Protein AF-A0A6C0F7K3-F1 (afdb_monomer)

pLDDT: mean 85.49, std 13.11, range [40.81, 98.62]

Organism: NCBI:txid1070528

Solvent-accessible surface area (backbone atoms only — not comparable to full-atom values): 24474 Å² total; per-residue (Å²): 132,85,81,78,80,46,71,69,64,72,65,29,52,34,30,31,45,61,44,56,49,56,67,49,65,70,60,56,51,51,51,51,51,52,57,51,55,73,38,22,91,80,68,40,34,54,34,38,40,35,34,26,47,77,35,71,65,42,32,52,54,50,49,50,58,48,46,74,74,37,33,91,84,60,40,47,55,27,36,29,39,50,44,79,60,73,87,54,73,86,49,84,44,42,73,32,60,47,40,69,56,44,45,60,56,53,34,56,89,56,101,83,67,82,50,55,36,30,40,39,26,38,59,42,74,70,49,58,57,29,46,52,58,42,49,52,50,51,56,45,42,81,81,41,102,80,26,47,44,78,53,56,29,32,37,41,36,31,43,55,30,68,80,43,51,70,64,50,48,56,52,46,62,63,43,65,76,34,85,30,48,52,27,41,35,41,28,28,62,53,55,79,73,46,60,81,78,50,50,90,71,41,43,70,59,72,79,75,93,56,92,37,50,38,44,74,78,85,49,40,46,78,47,75,51,73,86,73,74,69,94,44,88,89,49,30,42,40,54,40,48,46,51,49,45,70,78,41,56,72,64,64,32,79,54,23,24,32,40,43,54,33,51,90,51,64,64,42,35,56,44,39,49,50,46,48,39,71,78,36,63,67,34,32,40,33,40,41,46,80,95,50,35,35,38,35,34,41,52,100,91,40,92,57,71,44,78,42,77,62,73,88,56,96,86,50,56,72,28,54,53,52,49,48,56,34,56,79,66,72,45,68,60,31,17,38,35,40,26,26,41,50,47,51,81,50,72,52,62,68,57,35,83,92,81,22,45,41,44,31,32,43,47,37,75,78,91,52,89,88,46,81,60,50,51,54,52,51,34,48,53,56,22,49,79,29,27,78,42,64,82,41,97,54,50,47,66,28,37,35,38,26,34,62,67,56,52,50,42,38,48,50,53,54,46,53,38,50,46,62,47,49,62,47,51,55,52,49,55,51,52,52,50,54,52,50,52,50,53,53,53,56,56,64,75,74,108

Nearest PDB structures (foldseek):
  8fky-assembly1_SW  TM=4.677E-01  e=4.756E-07  Homo sapiens
  8v84-assembly1_D  TM=4.654E-01  e=8.190E-04  Saccharomyces cerevisiae BY4741
  7tnz-assembly1_A  TM=4.592E-01  e=3.865E-04  Homo sapiens
  3u61-assembly1_E  TM=3.208E-01  e=1.256E+00  Tequatrovirus T4

Sequence (447 aa):
MSDHITTKHINAKLLGVFYPTQYGKTNEVIKLILKRMKLDDTNGKSCHIIFTQNNLLCTDQFAKRILKSFKQTYGESCVCVLSSDDKHKNQSYQHVKNGYQLNKLLINKNKQKIRPSIIIHCSHPTRFDDIVEVMDTLQNKKDSKKFDTIFDRAFIYYDEAHLYLDKISELKETCDDYSICKGHTFITATSSKLQNTLYEKITFMPLPERPNYCSIKDDMNFKIIDDFTPKAPKKVVSDFVSHVLTSFPDILKKGARCFMPGKKSTDSHDEIKTEVLKHNPKAVVIVFNGNNRKLYYSEHNSNLLKPVKIEQSTVKETNEVISDIIHDNNLQDRPIIYTGYLCIKEGLTLLNSKLGTFTSAIFGHEYEPKNKTFPDTLYQLAGRLTGNTKNWENFNTTTIYCKSEIKRLMLLQESINKEINDKKRKASELSESETSVKRIKSNIVST

Structure (mmCIF, N/CA/C/O backbone):
data_AF-A0A6C0F7K3-F1
#
_entry.id   AF-A0A6C0F7K3-F1
#
loop_
_atom_site.group_PDB
_atom_site.id
_atom_site.type_symbol
_atom_site.label_atom_id
_atom_site.label_alt_id
_atom_site.label_comp_id
_atom_site.label_asym_id
_atom_site.label_entity_id
_atom_site.label_seq_id
_atom_site.pdbx_PDB_ins_code
_atom_site.Cartn_x
_atom_site.Cartn_y
_atom_site.Cartn_z
_atom_site.occupancy
_atom_site.B_iso_or_equiv
_atom_site.auth_seq_id
_atom_site.auth_comp_id
_atom_site.auth_asym_id
_atom_site.auth_atom_id
_atom_site.pdbx_PDB_model_num
ATOM 1 N N . MET A 1 1 ? -13.055 -1.435 -19.621 1.00 45.94 1 MET A N 1
ATOM 2 C CA . MET A 1 1 ? -12.236 -0.361 -19.011 1.00 45.94 1 MET A CA 1
ATOM 3 C C . MET A 1 1 ? -11.422 0.274 -20.118 1.00 45.94 1 MET A C 1
ATOM 5 O O . MET A 1 1 ? -10.787 -0.468 -20.857 1.00 45.94 1 MET A O 1
ATOM 9 N N . SER A 1 2 ? -11.488 1.596 -20.264 1.00 50.72 2 SER A N 1
ATOM 10 C CA . SER A 1 2 ? -10.691 2.333 -21.246 1.00 50.72 2 SER A CA 1
ATOM 11 C C . SER A 1 2 ? -9.198 2.209 -20.932 1.00 50.72 2 SER A C 1
ATOM 13 O O . SER A 1 2 ? -8.773 2.167 -19.771 1.00 50.72 2 SER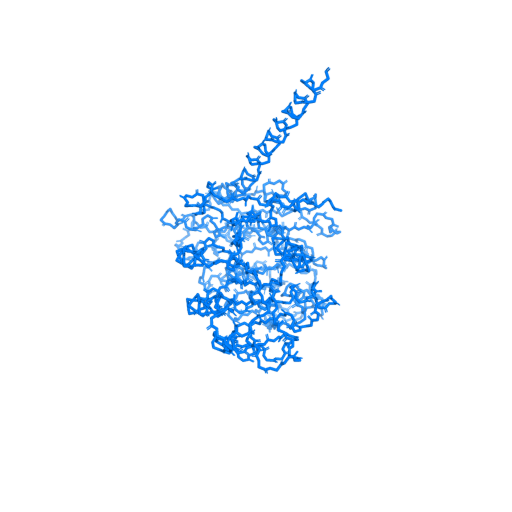 A O 1
ATOM 15 N N . ASP A 1 3 ? -8.392 2.100 -21.982 1.00 75.94 3 ASP A N 1
ATOM 16 C CA . ASP A 1 3 ? -6.956 1.926 -21.853 1.00 75.94 3 ASP A CA 1
ATOM 17 C C . ASP A 1 3 ? -6.244 3.284 -21.731 1.00 75.94 3 ASP A C 1
ATOM 19 O O . ASP A 1 3 ? -5.788 3.869 -22.708 1.00 75.94 3 ASP A O 1
ATOM 23 N N . HIS A 1 4 ? -6.174 3.804 -20.505 1.00 85.19 4 HIS A N 1
ATOM 24 C CA . HIS A 1 4 ? -5.599 5.117 -20.183 1.00 85.19 4 HIS A CA 1
ATOM 25 C C . HIS A 1 4 ? -4.059 5.183 -20.302 1.00 85.19 4 HIS A C 1
ATOM 27 O O . HIS A 1 4 ? -3.480 6.271 -20.287 1.00 85.19 4 HIS A O 1
ATOM 33 N N . ILE A 1 5 ? -3.363 4.045 -20.436 1.00 89.31 5 ILE A N 1
ATOM 34 C CA . ILE A 1 5 ? -1.897 4.013 -20.578 1.00 89.31 5 ILE A CA 1
ATOM 35 C C . ILE A 1 5 ? -1.517 4.198 -22.056 1.00 89.31 5 ILE A C 1
ATOM 37 O O . ILE A 1 5 ? -1.392 3.239 -22.815 1.00 89.31 5 ILE A O 1
ATOM 41 N N . THR A 1 6 ? -1.301 5.441 -22.470 1.00 90.44 6 THR A N 1
ATOM 42 C CA . THR A 1 6 ? -0.888 5.786 -23.847 1.00 90.44 6 THR A CA 1
ATOM 43 C C . THR A 1 6 ? 0.586 5.473 -24.168 1.00 90.44 6 THR A C 1
ATOM 45 O O . THR A 1 6 ? 1.409 5.267 -23.271 1.00 90.44 6 THR A O 1
ATOM 48 N N . THR A 1 7 ? 0.956 5.528 -25.456 1.00 89.00 7 THR A N 1
ATOM 49 C CA . THR A 1 7 ? 2.343 5.402 -25.954 1.00 89.00 7 THR A CA 1
ATOM 50 C C . THR A 1 7 ? 3.312 6.382 -25.287 1.00 89.00 7 THR A C 1
ATOM 52 O O . THR A 1 7 ? 4.453 6.020 -24.999 1.00 89.00 7 THR A O 1
ATOM 55 N N . LYS A 1 8 ? 2.849 7.599 -24.960 1.00 91.44 8 LYS A N 1
ATOM 56 C CA . LYS A 1 8 ? 3.638 8.594 -24.218 1.00 91.44 8 LYS A CA 1
ATOM 57 C C . LYS A 1 8 ? 4.107 8.042 -22.870 1.00 91.44 8 LYS A C 1
ATOM 59 O O . LYS A 1 8 ? 5.269 8.205 -22.521 1.00 91.44 8 LYS A O 1
ATOM 64 N N . HIS A 1 9 ? 3.234 7.353 -22.134 1.00 92.94 9 HIS A N 1
ATOM 65 C CA . HIS A 1 9 ? 3.576 6.763 -20.835 1.00 92.94 9 HIS A CA 1
ATOM 66 C C . HIS A 1 9 ? 4.516 5.566 -20.978 1.00 92.94 9 HIS A C 1
ATOM 68 O O . HIS A 1 9 ? 5.449 5.409 -20.193 1.00 92.94 9 HIS A O 1
ATOM 74 N N . ILE A 1 10 ? 4.291 4.732 -21.996 1.00 92.88 10 ILE A N 1
ATOM 75 C CA . ILE A 1 10 ? 5.133 3.561 -22.275 1.00 92.88 10 ILE A CA 1
ATOM 76 C C . ILE A 1 10 ? 6.589 3.996 -22.492 1.00 92.88 10 ILE A C 1
ATOM 78 O O . ILE A 1 10 ? 7.492 3.389 -21.908 1.00 92.88 10 ILE A O 1
ATOM 82 N N . ASN A 1 11 ? 6.787 5.079 -23.249 1.00 92.25 11 ASN A N 1
ATOM 83 C CA . ASN A 1 11 ? 8.095 5.602 -23.651 1.00 92.25 11 ASN A CA 1
ATOM 84 C C . ASN A 1 11 ? 8.661 6.687 -22.718 1.00 92.25 11 ASN A C 1
ATOM 86 O O . ASN A 1 11 ? 9.744 7.204 -22.979 1.00 92.25 11 ASN A O 1
ATOM 90 N N . ALA A 1 12 ? 7.952 7.062 -21.650 1.00 93.12 12 ALA A N 1
ATOM 91 C CA . ALA A 1 12 ? 8.411 8.106 -20.741 1.00 93.12 12 ALA A CA 1
ATOM 92 C C . ALA A 1 12 ? 9.713 7.695 -20.034 1.00 93.12 12 ALA A C 1
ATOM 94 O O . ALA A 1 12 ? 9.758 6.666 -19.352 1.00 93.12 12 ALA A O 1
ATOM 95 N N . LYS A 1 13 ? 10.746 8.543 -20.146 1.00 93.25 13 LYS A N 1
ATOM 96 C CA . LYS A 1 13 ? 12.018 8.368 -19.427 1.00 93.25 13 LYS A CA 1
ATOM 97 C C . LYS A 1 13 ? 11.827 8.512 -17.917 1.00 93.25 13 LYS A C 1
ATOM 99 O O . LYS A 1 13 ? 12.408 7.741 -17.165 1.00 93.25 13 LYS A O 1
ATOM 104 N N . LEU A 1 14 ? 10.979 9.444 -17.476 1.00 92.88 14 LEU A N 1
ATOM 105 C CA . LEU A 1 14 ? 10.557 9.589 -16.081 1.00 92.88 14 LEU A CA 1
ATOM 106 C C . LEU A 1 14 ? 9.034 9.520 -16.008 1.00 92.88 14 LEU A C 1
ATOM 108 O O . LEU A 1 14 ? 8.345 10.352 -16.600 1.00 92.88 14 LEU A O 1
ATOM 112 N N . LEU A 1 15 ? 8.516 8.531 -15.285 1.00 93.75 15 LEU A N 1
ATOM 113 C CA . LEU A 1 15 ? 7.086 8.286 -15.131 1.00 93.75 15 LEU A CA 1
ATOM 114 C C . LEU A 1 15 ? 6.698 8.275 -13.650 1.00 93.75 15 LEU A C 1
ATOM 116 O O . LEU A 1 15 ? 7.342 7.611 -12.847 1.00 93.75 15 LEU A O 1
ATOM 120 N N . GLY A 1 16 ? 5.637 8.981 -13.281 1.00 91.81 16 GLY A N 1
ATOM 121 C CA . GLY A 1 16 ? 5.087 9.021 -11.929 1.00 91.81 16 GLY A CA 1
ATOM 122 C C . GLY A 1 16 ? 3.725 8.341 -11.870 1.00 91.81 16 GLY A C 1
ATOM 123 O O . GLY A 1 16 ? 2.824 8.689 -12.628 1.00 91.81 16 GLY A O 1
ATOM 124 N N . VAL A 1 17 ? 3.563 7.391 -10.953 1.00 92.06 17 VAL A N 1
ATOM 125 C CA . VAL A 1 17 ? 2.298 6.720 -10.623 1.00 92.06 17 VAL A CA 1
ATOM 126 C C . VAL A 1 17 ? 1.887 7.169 -9.221 1.00 92.06 17 VAL A C 1
ATOM 128 O O . VAL A 1 17 ? 2.153 6.493 -8.222 1.00 92.06 17 VAL A O 1
ATOM 131 N N . PHE A 1 18 ? 1.320 8.376 -9.141 1.00 89.00 18 PHE A N 1
ATOM 132 C CA . PHE A 1 18 ? 0.996 9.057 -7.881 1.00 89.00 18 PHE A CA 1
ATOM 133 C C . PHE A 1 18 ? -0.504 8.993 -7.634 1.00 89.00 18 PHE A C 1
ATOM 135 O O . PHE A 1 18 ? -1.257 9.917 -7.940 1.00 89.00 18 PHE A O 1
ATOM 142 N N . TYR A 1 19 ? -0.942 7.847 -7.123 1.00 89.38 19 TYR A N 1
ATOM 143 C CA . TYR A 1 19 ? -2.355 7.583 -6.873 1.00 89.38 19 TYR A CA 1
ATOM 144 C C . TYR A 1 19 ? -2.647 7.479 -5.381 1.00 89.38 19 TYR A C 1
ATOM 146 O O . TYR A 1 19 ? -1.770 7.035 -4.625 1.00 89.38 19 TYR A O 1
ATOM 154 N N . PRO A 1 20 ? -3.899 7.759 -4.970 1.00 89.88 20 PRO A N 1
ATOM 155 C CA . PRO A 1 20 ? -4.355 7.558 -3.602 1.00 89.88 20 PRO A CA 1
ATOM 156 C C . PRO A 1 20 ? -3.999 6.182 -3.017 1.00 89.88 20 PRO A C 1
ATOM 158 O O . PRO A 1 20 ? -3.680 5.200 -3.711 1.00 89.88 20 PRO A O 1
ATOM 161 N N . THR A 1 21 ? -4.024 6.101 -1.693 1.00 89.56 21 THR A N 1
ATOM 162 C CA . THR A 1 21 ? -3.842 4.848 -0.953 1.00 89.56 21 THR A CA 1
ATOM 163 C C . THR A 1 21 ? -4.853 3.792 -1.412 1.00 89.56 21 THR A C 1
ATOM 165 O O . THR A 1 21 ? -5.989 4.105 -1.738 1.00 89.56 21 THR A O 1
ATOM 168 N N . GLN A 1 22 ? -4.420 2.533 -1.531 1.00 88.31 22 GLN A N 1
ATOM 169 C CA . GLN A 1 22 ? -5.266 1.411 -1.982 1.00 88.31 22 GLN A CA 1
ATOM 170 C C . GLN A 1 22 ? -5.991 1.595 -3.335 1.00 88.31 22 GLN A C 1
ATOM 172 O O . GLN A 1 22 ? -6.867 0.811 -3.692 1.00 88.31 22 GLN A O 1
ATOM 177 N N . TYR A 1 23 ? -5.557 2.550 -4.166 1.00 90.19 23 TYR A N 1
ATOM 178 C CA . TYR A 1 23 ? -6.104 2.761 -5.512 1.00 90.19 23 TYR A CA 1
ATOM 179 C C . TYR A 1 23 ? -5.655 1.706 -6.540 1.00 90.19 23 TYR A C 1
ATOM 181 O O . TYR A 1 23 ? -5.988 1.793 -7.713 1.00 90.19 23 TYR A O 1
ATOM 189 N N . GLY A 1 24 ? -4.865 0.702 -6.144 1.00 89.31 24 GLY A N 1
ATOM 190 C CA . GLY A 1 24 ? -4.383 -0.348 -7.050 1.00 89.31 24 GLY A CA 1
ATOM 191 C C . GLY A 1 24 ? -3.193 0.046 -7.931 1.00 89.31 24 GLY A C 1
ATOM 192 O O . GLY A 1 24 ? -3.091 -0.453 -9.049 1.00 89.31 24 GLY A O 1
ATOM 193 N N . LYS A 1 25 ? -2.281 0.889 -7.422 1.00 90.38 25 LYS A N 1
ATOM 194 C CA . LYS A 1 25 ? -1.024 1.295 -8.089 1.00 90.38 25 LYS A CA 1
ATOM 195 C C . LYS A 1 25 ? -0.250 0.116 -8.686 1.00 90.38 25 LYS A C 1
ATOM 197 O O . LYS A 1 25 ? 0.103 0.148 -9.860 1.00 90.38 25 LYS A O 1
ATOM 202 N N . THR A 1 26 ? -0.056 -0.949 -7.905 1.00 89.75 26 THR A N 1
ATOM 203 C CA . THR A 1 26 ? 0.634 -2.175 -8.339 1.00 89.75 26 THR A CA 1
ATOM 204 C C . THR A 1 26 ? 0.021 -2.770 -9.609 1.00 89.75 26 THR A C 1
ATOM 206 O O . THR A 1 26 ? 0.754 -3.184 -10.500 1.00 89.75 26 THR A O 1
ATOM 209 N N . ASN A 1 27 ? -1.310 -2.762 -9.739 1.00 90.94 27 ASN A N 1
ATOM 210 C CA . ASN A 1 27 ? -1.983 -3.310 -10.917 1.00 90.94 27 ASN A CA 1
ATOM 211 C C . ASN A 1 27 ? -1.747 -2.449 -12.163 1.00 90.94 27 ASN A C 1
ATOM 213 O O . ASN A 1 27 ? -1.586 -2.996 -13.250 1.00 90.94 27 ASN A O 1
ATOM 217 N N . GLU A 1 28 ? -1.697 -1.123 -12.029 1.00 92.75 28 GLU A N 1
ATOM 218 C CA . GLU A 1 28 ? -1.396 -0.246 -13.169 1.00 92.75 28 GLU A CA 1
ATOM 219 C C . GLU A 1 28 ? 0.072 -0.373 -13.607 1.00 92.75 28 GLU A C 1
ATOM 221 O O . GLU A 1 28 ? 0.365 -0.417 -14.801 1.00 92.75 28 GLU A O 1
ATOM 226 N N . VAL A 1 29 ? 0.996 -0.567 -12.659 1.00 94.50 29 VAL A N 1
ATOM 227 C CA . VAL A 1 29 ? 2.406 -0.872 -12.957 1.00 94.50 29 VAL A CA 1
ATOM 228 C C . VAL A 1 29 ? 2.546 -2.222 -13.667 1.00 94.50 29 VAL A C 1
ATOM 230 O O . VAL A 1 29 ? 3.263 -2.314 -14.659 1.00 94.50 29 VAL A O 1
ATOM 233 N N . ILE A 1 30 ? 1.817 -3.254 -13.228 1.00 94.69 30 ILE A N 1
ATOM 234 C CA . ILE A 1 30 ? 1.756 -4.557 -13.911 1.00 94.69 30 ILE A CA 1
ATOM 235 C C . ILE A 1 30 ? 1.296 -4.391 -15.367 1.00 94.69 30 ILE A C 1
ATOM 237 O O . ILE A 1 30 ? 1.938 -4.917 -16.278 1.00 94.69 30 ILE A O 1
ATOM 241 N N . LYS A 1 31 ? 0.227 -3.619 -15.615 1.00 94.06 31 LYS A N 1
ATOM 242 C CA . LYS A 1 31 ? -0.252 -3.335 -16.980 1.00 94.06 31 LYS A CA 1
ATOM 243 C C . LYS A 1 31 ? 0.792 -2.591 -17.810 1.00 94.06 31 LYS A C 1
ATOM 245 O O . LYS A 1 31 ? 0.971 -2.913 -18.982 1.00 94.06 31 LYS A O 1
ATOM 250 N N . LEU A 1 32 ? 1.494 -1.623 -17.220 1.00 96.00 32 LEU A N 1
ATOM 251 C CA . LEU A 1 32 ? 2.579 -0.903 -17.886 1.00 96.00 32 LEU A CA 1
ATOM 252 C C . LEU A 1 32 ? 3.723 -1.845 -18.289 1.00 96.00 32 LEU A C 1
ATOM 254 O O . LEU A 1 32 ? 4.196 -1.768 -19.422 1.00 96.00 32 LEU A O 1
ATOM 258 N N . ILE A 1 33 ? 4.145 -2.744 -17.394 1.00 96.56 33 ILE A N 1
ATOM 259 C CA . ILE A 1 33 ? 5.175 -3.753 -17.684 1.00 96.56 33 ILE A CA 1
ATOM 260 C C . ILE A 1 33 ? 4.705 -4.662 -18.825 1.00 96.56 33 ILE A C 1
ATOM 262 O O . ILE A 1 33 ? 5.431 -4.814 -19.801 1.00 96.56 33 ILE A O 1
ATOM 266 N N . LEU A 1 34 ? 3.472 -5.182 -18.767 1.00 94.88 34 LEU A N 1
ATOM 267 C CA . LEU A 1 34 ? 2.901 -6.015 -19.836 1.00 94.88 34 LEU A CA 1
ATOM 268 C C . LEU A 1 34 ? 2.910 -5.299 -21.189 1.00 94.88 34 LEU A C 1
ATOM 270 O O . LEU A 1 34 ? 3.279 -5.887 -22.201 1.00 94.88 34 LEU A O 1
ATOM 274 N N . LYS A 1 35 ? 2.512 -4.025 -21.217 1.00 94.75 35 LYS A N 1
ATOM 275 C CA . LYS A 1 35 ? 2.520 -3.208 -22.436 1.00 94.75 35 LYS A CA 1
ATOM 276 C C . LYS A 1 35 ? 3.916 -2.992 -22.985 1.00 94.75 35 LYS A C 1
ATOM 278 O O . LYS A 1 35 ? 4.098 -3.059 -24.194 1.00 94.75 35 LYS A O 1
ATOM 283 N N . ARG A 1 36 ? 4.890 -2.742 -22.109 1.00 95.81 36 ARG A N 1
ATOM 284 C CA . ARG A 1 36 ? 6.293 -2.648 -22.504 1.00 95.81 36 ARG A CA 1
ATOM 285 C C . ARG A 1 36 ? 6.740 -3.982 -23.087 1.00 95.81 36 ARG A C 1
ATOM 287 O O . ARG A 1 36 ? 7.119 -3.971 -24.246 1.00 95.81 36 ARG A O 1
ATOM 294 N N . MET A 1 37 ? 6.590 -5.103 -22.386 1.00 94.62 37 MET A N 1
ATOM 295 C CA . MET A 1 37 ? 7.018 -6.426 -22.868 1.00 94.62 37 MET A CA 1
ATOM 296 C C . MET A 1 37 ? 6.355 -6.855 -24.186 1.00 94.62 37 MET A C 1
ATOM 298 O O . MET A 1 37 ? 7.009 -7.467 -25.020 1.00 94.62 37 MET A O 1
ATOM 302 N N . LYS A 1 38 ? 5.098 -6.472 -24.447 1.00 94.00 38 LYS A N 1
ATOM 303 C CA . LYS A 1 38 ? 4.443 -6.704 -25.753 1.00 94.00 38 LYS A CA 1
ATOM 304 C C . LYS A 1 38 ? 5.158 -6.038 -26.938 1.00 94.00 38 LYS A C 1
ATOM 306 O O . LYS A 1 38 ? 4.947 -6.448 -28.070 1.00 94.00 38 LYS A O 1
ATOM 311 N N . LEU A 1 39 ? 5.981 -5.021 -26.686 1.00 94.50 39 LEU A N 1
ATOM 312 C CA . LEU A 1 39 ? 6.801 -4.342 -27.694 1.00 94.50 39 LEU A CA 1
ATOM 313 C C . LEU A 1 39 ? 8.208 -4.943 -27.814 1.00 94.50 39 LEU A C 1
ATOM 315 O O . LEU A 1 39 ? 9.057 -4.357 -28.476 1.00 94.50 39 LEU A O 1
ATOM 319 N N . ASP A 1 40 ? 8.500 -6.063 -27.151 1.00 93.94 40 ASP A N 1
ATOM 320 C CA . ASP A 1 40 ? 9.837 -6.663 -27.175 1.00 93.94 40 ASP A CA 1
ATOM 321 C C . ASP A 1 40 ? 10.271 -7.125 -28.567 1.00 93.94 40 ASP A C 1
ATOM 323 O O . ASP A 1 40 ? 11.457 -7.072 -28.881 1.00 93.94 40 ASP A O 1
ATOM 327 N N . ASP A 1 41 ? 9.332 -7.569 -29.400 1.00 91.56 41 ASP A N 1
ATOM 328 C CA . ASP A 1 41 ? 9.655 -8.064 -30.740 1.00 91.56 41 ASP A CA 1
ATOM 329 C C . ASP A 1 41 ? 9.968 -6.921 -31.718 1.00 91.56 41 ASP A C 1
ATOM 331 O O . ASP A 1 41 ? 10.684 -7.127 -32.693 1.00 91.56 41 ASP A O 1
ATOM 335 N N . THR A 1 42 ? 9.495 -5.701 -31.436 1.00 93.94 42 THR A N 1
ATOM 336 C CA . THR A 1 42 ? 9.758 -4.513 -32.264 1.00 93.94 42 THR A CA 1
ATOM 337 C C . THR A 1 42 ? 10.866 -3.627 -31.699 1.00 93.94 42 THR A C 1
ATOM 339 O O . THR A 1 42 ? 11.637 -3.046 -32.455 1.00 93.94 42 THR A O 1
ATOM 342 N N . ASN A 1 43 ? 10.956 -3.504 -30.372 1.00 93.25 43 ASN A N 1
ATOM 343 C CA . ASN A 1 43 ? 11.816 -2.528 -29.692 1.00 93.25 43 ASN A CA 1
ATOM 344 C C . ASN A 1 43 ? 12.999 -3.181 -28.959 1.00 93.25 43 ASN A C 1
ATOM 346 O O . ASN A 1 43 ? 13.704 -2.497 -28.212 1.00 93.25 43 ASN A O 1
ATOM 350 N N . GLY A 1 44 ? 13.191 -4.488 -29.140 1.00 92.25 44 GLY A N 1
ATOM 351 C CA . GLY A 1 44 ? 14.191 -5.280 -28.435 1.00 92.25 44 GLY A CA 1
ATOM 352 C C . GLY A 1 44 ? 13.728 -5.748 -27.054 1.00 92.25 44 GLY A C 1
ATOM 353 O O . GLY A 1 44 ? 12.814 -5.182 -26.436 1.00 92.25 44 GLY A O 1
ATOM 354 N N . LYS A 1 45 ? 14.364 -6.814 -26.558 1.00 93.25 45 LYS A N 1
ATOM 355 C CA . LYS A 1 45 ? 13.924 -7.514 -25.339 1.00 93.25 45 LYS A CA 1
ATOM 356 C C . LYS A 1 45 ? 14.108 -6.627 -24.109 1.00 93.25 45 LYS A C 1
ATOM 358 O O . LYS A 1 45 ? 15.155 -5.997 -23.940 1.00 93.25 45 LYS A O 1
ATOM 363 N N . SER A 1 46 ? 13.101 -6.587 -23.237 1.00 95.50 46 SER A N 1
ATOM 364 C CA . SER A 1 46 ? 13.104 -5.725 -22.052 1.00 95.50 46 SER A CA 1
ATOM 365 C C . SER A 1 46 ? 13.465 -6.451 -20.760 1.00 95.50 46 SER A C 1
ATOM 367 O O . SER A 1 46 ? 13.050 -7.582 -20.511 1.00 95.50 46 SER A O 1
ATOM 369 N N . CYS A 1 47 ? 14.234 -5.757 -19.921 1.00 96.06 47 CYS A N 1
ATOM 370 C CA . CYS A 1 47 ? 14.490 -6.102 -18.529 1.00 96.06 47 CYS A CA 1
ATOM 371 C C . CYS A 1 47 ? 13.789 -5.091 -17.607 1.00 96.06 47 CYS A C 1
ATOM 373 O O . CYS A 1 47 ? 13.867 -3.877 -17.806 1.00 96.06 47 CYS A O 1
ATOM 375 N N . HIS A 1 48 ? 13.094 -5.580 -16.589 1.00 97.75 48 HIS A N 1
ATOM 376 C CA . HIS A 1 48 ? 12.285 -4.793 -15.665 1.00 97.75 48 HIS A CA 1
ATOM 377 C C . HIS A 1 48 ? 12.800 -4.988 -14.242 1.00 97.75 48 HIS A C 1
ATOM 379 O O . HIS A 1 48 ? 12.682 -6.080 -13.700 1.00 97.75 48 HIS A O 1
ATOM 385 N N . ILE A 1 49 ? 13.349 -3.939 -13.632 1.00 97.62 49 ILE A N 1
ATOM 386 C CA . ILE A 1 49 ? 13.964 -3.986 -12.299 1.00 97.62 49 ILE A CA 1
ATOM 387 C C . ILE A 1 49 ? 13.060 -3.250 -11.312 1.00 97.62 49 ILE A C 1
ATOM 389 O O . ILE A 1 49 ? 12.811 -2.057 -11.469 1.00 97.62 49 ILE A O 1
ATOM 393 N N . ILE A 1 50 ? 12.542 -3.951 -10.309 1.00 97.00 50 ILE A N 1
ATOM 394 C CA . ILE A 1 50 ? 11.519 -3.448 -9.392 1.00 97.00 50 ILE A CA 1
ATOM 395 C C . ILE A 1 50 ? 12.071 -3.410 -7.968 1.00 97.00 50 ILE A C 1
ATOM 397 O O . ILE A 1 50 ? 12.305 -4.450 -7.353 1.00 97.00 50 ILE A O 1
ATOM 401 N N . PHE A 1 51 ? 12.192 -2.196 -7.441 1.00 95.00 51 PHE A N 1
ATOM 402 C CA . PHE A 1 51 ? 12.474 -1.905 -6.044 1.00 95.00 51 PHE A CA 1
ATOM 403 C C . PHE A 1 51 ? 11.156 -1.869 -5.268 1.00 95.00 51 PHE A C 1
ATOM 405 O O . PHE A 1 51 ? 10.320 -0.994 -5.493 1.00 95.00 51 PHE A O 1
ATOM 412 N N . THR A 1 52 ? 10.964 -2.804 -4.345 1.00 91.56 52 THR A N 1
ATOM 413 C CA . THR A 1 52 ? 9.869 -2.789 -3.367 1.00 91.56 52 THR A CA 1
ATOM 414 C C . THR A 1 52 ? 10.338 -2.183 -2.046 1.00 91.56 52 THR A C 1
ATOM 416 O O . THR A 1 52 ? 11.536 -2.030 -1.821 1.00 91.56 52 THR A O 1
ATOM 419 N N . GLN A 1 53 ? 9.432 -1.901 -1.106 1.00 84.38 53 GLN A N 1
ATOM 420 C CA . GLN A 1 53 ? 9.825 -1.498 0.255 1.00 84.38 53 GLN A CA 1
ATOM 421 C C . GLN A 1 53 ? 10.883 -2.443 0.860 1.00 84.38 53 GLN A C 1
ATOM 423 O O . GLN A 1 53 ? 10.938 -3.625 0.507 1.00 84.38 53 GLN A O 1
ATOM 428 N N . ASN A 1 54 ? 11.703 -1.935 1.795 1.00 83.00 54 ASN A N 1
ATOM 429 C CA . ASN A 1 54 ? 12.689 -2.726 2.549 1.00 83.00 54 ASN A CA 1
ATOM 430 C C . ASN A 1 54 ? 12.008 -3.710 3.527 1.00 83.00 54 ASN A C 1
ATOM 432 O O . ASN A 1 54 ? 12.064 -3.558 4.747 1.00 83.00 54 ASN A O 1
ATOM 436 N N . ASN A 1 55 ? 11.273 -4.663 2.959 1.00 79.56 55 ASN A N 1
ATOM 437 C CA . ASN A 1 55 ? 10.427 -5.629 3.627 1.00 79.56 55 ASN A CA 1
ATOM 438 C C . ASN A 1 55 ? 10.226 -6.851 2.718 1.00 79.56 55 ASN A C 1
ATOM 440 O O . ASN A 1 55 ? 9.717 -6.742 1.596 1.00 79.56 55 ASN A O 1
ATOM 444 N N . LEU A 1 56 ? 10.594 -8.027 3.224 1.00 77.81 56 LEU A N 1
ATOM 445 C CA . LEU A 1 56 ? 10.468 -9.290 2.497 1.00 77.81 56 LEU A CA 1
ATOM 446 C C . LEU A 1 56 ? 9.014 -9.630 2.158 1.00 77.81 56 LEU A C 1
ATOM 448 O O . LEU A 1 56 ? 8.754 -10.171 1.089 1.00 77.81 56 LEU A O 1
ATOM 452 N N . LEU A 1 57 ? 8.056 -9.267 3.018 1.00 77.00 57 LEU A N 1
ATOM 453 C CA . LEU A 1 57 ? 6.641 -9.515 2.754 1.00 77.00 57 LEU A CA 1
ATOM 454 C C . LEU A 1 57 ? 6.128 -8.684 1.576 1.00 77.00 57 LEU A C 1
ATOM 456 O O . LEU A 1 57 ? 5.417 -9.216 0.729 1.00 77.00 57 LEU A O 1
ATOM 460 N N . CYS A 1 58 ? 6.502 -7.405 1.494 1.00 78.06 58 CYS A N 1
ATOM 461 C CA . CYS A 1 58 ? 6.113 -6.557 0.365 1.00 78.06 58 CYS A CA 1
ATOM 462 C C . CYS A 1 58 ? 6.721 -7.086 -0.942 1.00 78.06 58 CYS A C 1
ATOM 464 O O . CYS A 1 58 ? 6.035 -7.146 -1.960 1.00 78.06 58 CYS A O 1
ATOM 466 N N . THR A 1 59 ? 7.979 -7.537 -0.884 1.00 84.00 59 THR A N 1
ATOM 467 C CA . THR A 1 59 ? 8.685 -8.158 -2.018 1.00 84.00 59 THR A CA 1
ATOM 468 C C . THR A 1 59 ? 7.944 -9.409 -2.506 1.00 84.00 59 THR A C 1
ATOM 470 O O . THR A 1 59 ? 7.632 -9.532 -3.689 1.00 84.00 59 THR A O 1
ATOM 473 N N . ASP A 1 60 ? 7.604 -10.311 -1.584 1.00 82.25 60 ASP A N 1
ATOM 474 C CA . ASP A 1 60 ? 6.886 -11.564 -1.842 1.00 82.25 60 ASP A CA 1
ATOM 475 C C . ASP A 1 60 ? 5.476 -11.323 -2.411 1.00 82.25 60 ASP A C 1
ATOM 477 O O . ASP A 1 60 ? 5.092 -11.921 -3.416 1.00 82.25 60 ASP A O 1
ATOM 481 N N . GLN A 1 61 ? 4.717 -10.391 -1.828 1.00 80.69 61 GLN A N 1
ATOM 482 C CA . GLN A 1 61 ? 3.388 -10.016 -2.323 1.00 80.69 61 GLN A CA 1
ATOM 483 C C . GLN A 1 61 ? 3.449 -9.432 -3.738 1.00 80.69 61 GLN A C 1
ATOM 485 O O . GLN A 1 61 ? 2.643 -9.798 -4.598 1.00 80.69 61 GLN A O 1
ATOM 490 N N . PHE A 1 62 ? 4.409 -8.543 -4.003 1.00 87.44 62 PHE A N 1
ATOM 491 C CA . PHE A 1 62 ? 4.583 -7.955 -5.328 1.00 87.44 62 PHE A CA 1
ATOM 492 C C . PHE A 1 62 ? 4.967 -9.027 -6.357 1.00 87.44 62 PHE A C 1
ATOM 494 O O . PH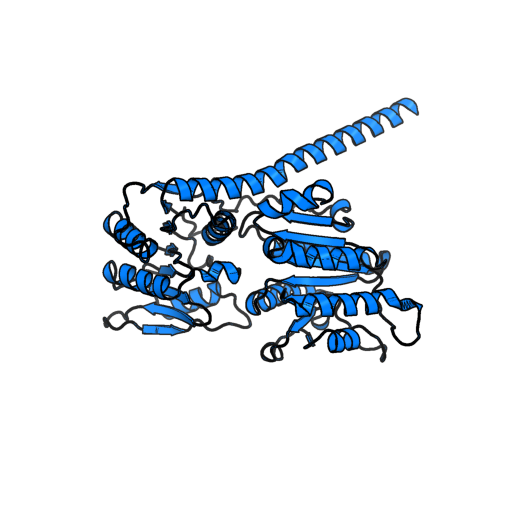E A 1 62 ? 4.356 -9.101 -7.426 1.00 87.44 62 PHE A O 1
ATOM 501 N N . ALA A 1 63 ? 5.917 -9.904 -6.015 1.00 88.25 63 ALA A N 1
ATOM 502 C CA . ALA A 1 63 ? 6.354 -11.001 -6.873 1.00 88.25 63 ALA A CA 1
ATOM 503 C C . ALA A 1 63 ? 5.210 -11.955 -7.228 1.00 88.25 63 ALA A C 1
ATOM 505 O O . ALA A 1 63 ? 5.043 -12.294 -8.397 1.00 88.25 63 ALA A O 1
ATOM 506 N N . LYS A 1 64 ? 4.358 -12.318 -6.263 1.00 85.62 64 LYS A N 1
ATOM 507 C CA . LYS A 1 64 ? 3.173 -13.156 -6.508 1.00 85.62 64 LYS A CA 1
ATOM 508 C C . LYS A 1 64 ? 2.161 -12.488 -7.436 1.00 85.62 64 LYS A C 1
ATOM 510 O O . LYS A 1 64 ? 1.648 -13.137 -8.349 1.00 85.62 64 LYS A O 1
ATOM 515 N N . ARG A 1 65 ? 1.885 -11.193 -7.242 1.00 87.31 65 ARG A N 1
ATOM 516 C CA . ARG A 1 65 ? 0.958 -10.424 -8.097 1.00 87.31 65 ARG A CA 1
ATOM 517 C C . ARG A 1 65 ? 1.462 -10.319 -9.538 1.00 87.31 65 ARG A C 1
ATOM 519 O O . ARG A 1 65 ? 0.678 -10.496 -10.474 1.00 87.31 65 ARG A O 1
ATOM 526 N N . ILE A 1 66 ? 2.764 -10.086 -9.713 1.00 89.06 66 ILE A N 1
ATOM 527 C CA . ILE A 1 66 ? 3.426 -10.146 -11.021 1.00 89.06 66 ILE A CA 1
ATOM 528 C C . ILE A 1 66 ? 3.296 -11.562 -11.578 1.00 89.06 66 ILE A C 1
ATOM 530 O O . ILE A 1 66 ? 2.679 -11.745 -12.617 1.00 89.06 66 ILE A O 1
ATOM 534 N N . LEU A 1 67 ? 3.769 -12.589 -10.878 1.00 87.81 67 LEU A N 1
ATOM 535 C CA . LEU A 1 67 ? 3.773 -13.953 -11.400 1.00 87.81 67 LEU A CA 1
ATOM 536 C C . LEU A 1 67 ? 2.378 -14.412 -11.852 1.00 87.81 67 LEU A C 1
ATOM 538 O O . LEU A 1 67 ? 2.244 -14.949 -12.948 1.00 87.81 67 LEU A O 1
ATOM 542 N N . LYS A 1 68 ? 1.325 -14.114 -11.080 1.00 87.62 68 LYS A N 1
ATOM 543 C CA . LYS A 1 68 ? -0.070 -14.397 -11.459 1.00 87.62 68 LYS A CA 1
ATOM 544 C C . LYS A 1 68 ? -0.456 -13.796 -12.818 1.00 87.62 68 LYS A C 1
ATOM 546 O O . LYS A 1 68 ? -1.221 -14.409 -13.554 1.00 87.62 68 LYS A O 1
ATOM 551 N N . SER A 1 69 ? 0.071 -12.619 -13.144 1.00 88.00 69 SER A N 1
ATOM 552 C CA . SER A 1 69 ? -0.243 -11.878 -14.371 1.00 88.00 69 SER A CA 1
ATOM 553 C C . SER A 1 69 ? 0.624 -12.278 -15.571 1.00 88.00 69 SER A C 1
ATOM 555 O O . SER A 1 69 ? 0.213 -12.062 -16.706 1.00 88.00 69 SER A O 1
ATOM 557 N N . PHE A 1 70 ? 1.814 -12.847 -15.340 1.00 88.62 70 PHE A N 1
ATOM 558 C CA . PHE A 1 70 ? 2.790 -13.147 -16.400 1.00 88.62 70 PHE A CA 1
ATOM 559 C C . PHE A 1 70 ? 2.984 -14.647 -16.660 1.00 88.62 70 PHE A C 1
ATOM 561 O O . PHE A 1 70 ? 3.357 -15.013 -17.772 1.00 88.62 70 PHE A O 1
ATOM 568 N N . LYS A 1 71 ? 2.687 -15.526 -15.690 1.00 85.94 71 LYS A N 1
ATOM 569 C CA . LYS A 1 71 ? 2.966 -16.973 -15.754 1.00 85.94 71 LYS A CA 1
ATOM 570 C C . LYS A 1 71 ? 2.412 -17.650 -17.009 1.00 85.94 71 LYS A C 1
ATOM 572 O O . LYS A 1 71 ? 3.108 -18.466 -17.600 1.00 85.94 71 LYS A O 1
ATOM 577 N N . GLN A 1 72 ? 1.183 -17.325 -17.415 1.00 85.38 72 GLN A N 1
ATOM 578 C CA . GLN A 1 72 ? 0.542 -17.965 -18.573 1.00 85.38 72 GLN A CA 1
ATOM 579 C C . GLN A 1 72 ? 1.224 -17.611 -19.900 1.00 85.38 72 GLN A C 1
ATOM 581 O O . GLN A 1 72 ? 1.299 -18.452 -20.786 1.00 85.38 72 GLN A O 1
ATOM 586 N N . THR A 1 73 ? 1.719 -16.378 -20.039 1.00 86.06 73 THR A N 1
ATOM 587 C CA . THR A 1 73 ? 2.266 -15.868 -21.306 1.00 86.06 73 THR A CA 1
ATOM 588 C C . THR A 1 73 ? 3.787 -15.997 -21.383 1.00 86.06 73 THR A C 1
ATOM 590 O O . THR A 1 73 ? 4.318 -16.272 -22.452 1.00 86.06 73 THR A O 1
ATOM 593 N N . TYR A 1 74 ? 4.492 -15.810 -20.265 1.00 85.81 74 TYR A N 1
ATOM 594 C CA . TYR A 1 74 ? 5.958 -15.718 -20.223 1.00 85.81 74 TYR A CA 1
ATOM 595 C C . TYR A 1 74 ? 6.620 -16.808 -19.363 1.00 85.81 74 TYR A C 1
ATOM 597 O O . TYR A 1 74 ? 7.845 -16.840 -19.242 1.00 85.81 74 TYR A O 1
ATOM 605 N N . GLY A 1 75 ? 5.832 -17.711 -18.769 1.00 85.44 75 GLY A N 1
ATOM 606 C CA . GLY A 1 75 ? 6.320 -18.772 -17.888 1.00 85.44 75 GLY A CA 1
ATOM 607 C C . GLY A 1 75 ? 6.732 -18.273 -16.501 1.00 85.44 75 GLY A C 1
ATOM 608 O O . GLY A 1 75 ? 6.818 -17.075 -16.237 1.00 85.44 75 GLY A O 1
ATOM 609 N N . GLU A 1 76 ? 6.985 -19.196 -15.575 1.00 83.75 76 GLU A N 1
ATOM 610 C CA . GLU A 1 76 ? 7.336 -18.832 -14.194 1.00 83.75 76 GLU A CA 1
ATOM 611 C C . GLU A 1 76 ? 8.753 -18.266 -14.051 1.00 83.75 76 GLU A C 1
ATOM 613 O O . GLU A 1 76 ? 9.010 -17.382 -13.235 1.00 83.75 76 GLU A O 1
ATOM 618 N N . SER A 1 77 ? 9.664 -18.720 -14.909 1.00 84.69 77 SER A N 1
ATOM 619 C CA . SER A 1 77 ? 11.063 -18.296 -14.942 1.00 84.69 77 SER A CA 1
ATOM 620 C C . SER A 1 77 ? 11.278 -16.873 -15.465 1.00 84.69 77 SER A C 1
ATOM 622 O O . SER A 1 77 ? 12.419 -16.419 -15.494 1.00 84.69 77 SER A O 1
ATOM 624 N N . CYS A 1 78 ? 10.225 -16.160 -15.886 1.00 88.75 78 CYS A N 1
ATOM 625 C CA . CYS A 1 78 ? 10.348 -14.752 -16.272 1.00 88.75 78 CYS A CA 1
ATOM 626 C C . CYS A 1 78 ? 10.563 -13.823 -15.065 1.00 88.75 78 CYS A C 1
ATOM 628 O O . CYS A 1 78 ? 11.056 -12.711 -15.250 1.00 88.75 78 CYS A O 1
ATOM 630 N N . VAL A 1 79 ? 10.224 -14.279 -13.851 1.00 91.94 79 VAL A N 1
ATOM 631 C CA . VAL A 1 79 ? 10.381 -13.528 -12.601 1.00 91.94 79 VAL A CA 1
ATOM 632 C C . VAL A 1 79 ? 11.541 -14.095 -11.789 1.00 91.94 79 VAL A C 1
ATOM 634 O O . VAL A 1 79 ? 11.599 -15.295 -11.515 1.00 91.94 79 VAL A O 1
ATOM 637 N N . CYS A 1 80 ? 12.428 -13.210 -11.344 1.00 92.38 80 CYS A N 1
ATOM 638 C CA . CYS A 1 80 ? 13.485 -13.507 -10.392 1.00 92.38 80 CYS A CA 1
ATOM 639 C C . CYS A 1 80 ? 13.405 -12.561 -9.193 1.00 92.38 80 CYS A C 1
ATOM 641 O O . CYS A 1 80 ? 13.307 -11.344 -9.352 1.00 92.38 80 CYS A O 1
ATOM 643 N N . VAL A 1 81 ? 13.488 -13.119 -7.987 1.00 91.75 81 VAL A N 1
ATOM 644 C CA . VAL A 1 81 ? 13.569 -12.360 -6.739 1.00 91.75 81 VAL A CA 1
ATOM 645 C C . VAL A 1 81 ? 15.001 -12.380 -6.219 1.00 91.75 81 VAL A C 1
ATOM 647 O O . VAL A 1 81 ? 15.590 -13.444 -6.024 1.00 91.75 81 VAL A O 1
ATOM 650 N N . LEU A 1 82 ? 15.555 -11.195 -5.979 1.00 90.00 82 LEU A N 1
ATOM 651 C CA . LEU A 1 82 ? 16.862 -11.013 -5.361 1.00 90.00 82 LEU A CA 1
ATOM 652 C C . LEU A 1 82 ? 16.672 -10.761 -3.855 1.00 90.00 82 LEU A C 1
ATOM 654 O O . LEU A 1 82 ? 16.338 -9.658 -3.418 1.00 90.00 82 LEU A O 1
ATOM 658 N N . SER A 1 83 ? 16.878 -11.802 -3.047 1.00 84.81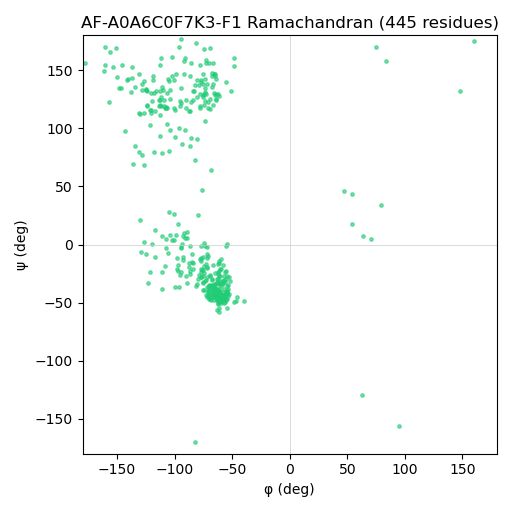 83 SER A N 1
ATOM 659 C CA . SER A 1 83 ? 16.750 -11.759 -1.586 1.00 84.81 83 SER A CA 1
ATOM 660 C C . SER A 1 83 ? 17.849 -12.587 -0.921 1.00 84.81 83 SER A C 1
ATOM 662 O O . SER A 1 83 ? 18.276 -13.623 -1.417 1.00 84.81 83 SER A O 1
ATOM 664 N N . SER A 1 84 ? 18.369 -12.100 0.205 1.00 76.88 84 SER A N 1
ATOM 665 C CA . SER A 1 84 ? 19.377 -12.831 0.981 1.00 76.88 84 SER A CA 1
ATOM 666 C C . SER A 1 84 ? 18.759 -13.961 1.809 1.00 76.88 84 SER A C 1
ATOM 668 O O . SER A 1 84 ? 19.493 -14.822 2.293 1.00 76.88 84 SER A O 1
ATOM 670 N N . ASP A 1 85 ? 17.431 -13.968 1.964 1.00 73.81 85 ASP A N 1
ATOM 671 C CA . ASP A 1 85 ? 16.706 -14.941 2.774 1.00 73.81 85 ASP A CA 1
ATOM 672 C C . ASP A 1 85 ? 16.390 -16.213 1.972 1.00 73.81 85 ASP A C 1
ATOM 674 O O . ASP A 1 85 ? 15.709 -16.193 0.946 1.00 73.81 85 ASP A O 1
ATOM 678 N N . ASP A 1 86 ? 16.850 -17.353 2.485 1.00 65.12 86 ASP A N 1
ATOM 679 C CA . ASP A 1 86 ? 16.619 -18.669 1.894 1.00 65.12 86 ASP A CA 1
ATOM 680 C C . ASP A 1 86 ? 15.162 -19.152 2.024 1.00 65.12 86 ASP A C 1
ATOM 682 O O . ASP A 1 86 ? 14.783 -20.118 1.359 1.00 65.12 86 ASP A O 1
ATOM 686 N N . LYS A 1 87 ? 14.313 -18.471 2.809 1.00 62.81 87 LYS A N 1
ATOM 687 C CA . LYS A 1 87 ? 12.876 -18.785 2.936 1.00 62.81 87 LYS A CA 1
ATOM 688 C C . LYS A 1 87 ? 12.096 -18.665 1.626 1.00 62.81 87 LYS A C 1
ATOM 690 O O . LYS A 1 87 ? 10.998 -19.206 1.524 1.00 62.81 87 LYS A O 1
ATOM 695 N N . HIS A 1 88 ? 12.650 -18.005 0.609 1.00 60.34 88 HIS A N 1
ATOM 696 C CA . HIS A 1 88 ? 12.033 -17.905 -0.715 1.00 60.34 88 HIS A CA 1
ATOM 697 C C . HIS A 1 88 ? 12.361 -19.081 -1.653 1.00 60.34 88 HIS A C 1
ATOM 699 O O . HIS A 1 88 ? 11.835 -19.117 -2.761 1.00 60.34 88 HIS A O 1
ATOM 705 N N . LYS A 1 89 ? 13.176 -20.066 -1.234 1.00 56.00 89 LYS A N 1
ATOM 706 C CA . LYS A 1 89 ? 13.579 -21.208 -2.085 1.00 56.00 89 LYS A CA 1
ATOM 707 C C . LYS A 1 89 ? 12.425 -22.103 -2.554 1.00 56.00 89 LYS A C 1
ATOM 709 O O . LYS A 1 89 ? 12.559 -22.738 -3.591 1.00 56.00 89 LYS A O 1
ATOM 714 N N . ASN A 1 90 ? 11.310 -22.140 -1.822 1.00 55.34 90 ASN A N 1
ATOM 715 C CA . ASN A 1 90 ? 10.148 -22.987 -2.138 1.00 55.34 90 ASN A CA 1
ATOM 716 C C . ASN A 1 90 ? 9.046 -22.240 -2.910 1.00 55.34 90 ASN A C 1
ATOM 718 O O . ASN A 1 90 ? 7.889 -22.658 -2.907 1.00 55.34 90 ASN A O 1
ATOM 722 N N . GLN A 1 91 ? 9.373 -21.097 -3.511 1.00 68.38 91 GLN A N 1
ATOM 723 C CA . GLN A 1 91 ? 8.433 -20.314 -4.309 1.00 68.38 91 GLN A CA 1
ATOM 724 C C . GLN A 1 91 ? 8.519 -20.726 -5.781 1.00 68.38 91 GLN A C 1
ATOM 726 O O . GLN A 1 91 ? 9.533 -21.240 -6.243 1.00 68.38 91 GLN A O 1
ATOM 731 N N . SER A 1 92 ? 7.457 -20.464 -6.537 1.00 75.00 92 SER A N 1
ATOM 732 C CA . SER A 1 92 ? 7.363 -20.806 -7.962 1.00 75.00 92 SER A CA 1
ATOM 733 C C . SER A 1 92 ? 8.212 -19.918 -8.884 1.00 75.00 92 SER A C 1
ATOM 735 O O . SER A 1 92 ? 8.201 -20.115 -10.088 1.00 75.00 92 SER A O 1
ATOM 737 N N . TYR A 1 93 ? 8.928 -18.919 -8.364 1.00 81.44 93 TYR A N 1
ATOM 738 C CA . TYR A 1 93 ? 9.784 -18.013 -9.143 1.00 81.44 93 TYR A CA 1
ATOM 739 C C . TYR A 1 93 ? 11.272 -18.235 -8.838 1.00 81.44 93 TYR A C 1
ATOM 741 O O . TYR A 1 93 ? 11.635 -18.788 -7.800 1.00 81.44 93 TYR A O 1
ATOM 749 N N . GLN A 1 94 ? 12.155 -17.778 -9.733 1.00 86.31 94 GLN A N 1
ATOM 750 C CA . GLN A 1 94 ? 13.602 -17.904 -9.534 1.00 86.31 94 GLN A CA 1
ATOM 751 C C . GLN A 1 94 ? 14.080 -17.036 -8.364 1.00 86.31 94 GLN A C 1
ATOM 753 O O . GLN A 1 94 ? 13.545 -15.955 -8.114 1.00 86.31 94 GLN A O 1
ATOM 758 N N . HIS A 1 95 ? 15.116 -17.494 -7.662 1.00 88.31 95 HIS A N 1
ATOM 759 C CA . HIS A 1 95 ? 15.666 -16.803 -6.501 1.00 88.31 95 HIS A CA 1
ATOM 760 C C . HIS A 1 95 ? 17.195 -16.738 -6.546 1.00 88.31 95 HIS A C 1
ATOM 762 O O . HIS A 1 95 ? 17.857 -17.744 -6.807 1.00 88.31 95 HIS A O 1
ATOM 768 N N . VAL A 1 96 ? 17.752 -15.567 -6.231 1.00 89.69 96 VAL A N 1
ATOM 769 C CA . VAL A 1 96 ? 19.200 -15.319 -6.134 1.00 89.69 96 VAL A CA 1
ATOM 770 C C . VAL A 1 96 ? 19.537 -14.470 -4.915 1.00 89.69 96 VAL A C 1
ATOM 772 O O . VAL A 1 96 ? 18.722 -13.672 -4.459 1.00 89.69 96 VAL A O 1
ATOM 775 N N . LYS A 1 97 ? 20.757 -14.624 -4.389 1.00 88.50 97 LYS A N 1
ATOM 776 C CA . LYS A 1 97 ? 21.180 -13.982 -3.131 1.00 88.50 97 LYS A CA 1
ATOM 777 C C . LYS A 1 97 ? 21.787 -12.588 -3.293 1.00 88.50 97 LYS A C 1
ATOM 779 O O . LYS A 1 97 ? 21.655 -11.753 -2.394 1.00 88.50 97 LYS A O 1
ATOM 784 N N . ASN A 1 98 ? 22.486 -12.348 -4.399 1.00 89.62 98 ASN A N 1
ATOM 785 C CA . ASN A 1 98 ? 23.294 -11.148 -4.645 1.00 89.62 98 ASN A CA 1
ATOM 786 C C . ASN A 1 98 ? 23.383 -10.815 -6.144 1.00 89.62 98 ASN A C 1
ATOM 788 O O . ASN A 1 98 ? 23.002 -11.642 -6.982 1.00 89.62 98 ASN A O 1
ATOM 792 N N . GLY A 1 99 ? 23.900 -9.622 -6.460 1.00 89.44 99 GLY A N 1
ATOM 793 C CA . GLY A 1 99 ? 24.102 -9.137 -7.828 1.00 89.44 99 GLY A CA 1
ATOM 794 C C . GLY A 1 99 ? 24.929 -10.100 -8.680 1.00 89.44 99 GLY A C 1
ATOM 795 O O . GLY A 1 99 ? 24.524 -10.445 -9.784 1.00 89.44 99 GLY A O 1
ATOM 796 N N . TYR A 1 100 ? 25.994 -10.683 -8.127 1.00 89.75 100 TYR A N 1
ATOM 797 C CA . TYR A 1 100 ? 26.820 -11.669 -8.832 1.00 89.75 100 TYR A CA 1
ATOM 798 C C . TYR A 1 100 ? 26.039 -12.900 -9.333 1.00 89.75 100 TYR A C 1
ATOM 800 O O . TYR A 1 100 ? 26.196 -13.335 -10.479 1.00 89.75 100 TYR A O 1
ATOM 808 N N . GLN A 1 101 ? 25.189 -13.494 -8.487 1.00 89.94 101 GLN A N 1
ATOM 809 C CA . GLN A 1 101 ? 24.338 -14.619 -8.892 1.00 89.94 101 GLN A CA 1
ATOM 810 C C . GLN A 1 101 ? 23.303 -14.195 -9.934 1.00 89.94 101 GLN A C 1
ATOM 812 O O . GLN A 1 101 ? 23.037 -14.955 -10.865 1.00 89.94 101 GLN A O 1
ATOM 817 N N . LEU A 1 102 ? 22.751 -12.989 -9.795 1.00 91.38 102 LEU A N 1
ATOM 818 C CA . LEU A 1 102 ? 21.824 -12.423 -10.764 1.00 91.38 102 LEU A CA 1
ATOM 819 C C . LEU A 1 102 ? 22.503 -12.218 -12.126 1.00 91.38 102 LEU A C 1
ATOM 821 O O . LEU A 1 102 ? 22.003 -12.713 -13.131 1.00 91.38 102 LEU A O 1
ATOM 825 N N . ASN A 1 103 ? 23.695 -11.623 -12.159 1.00 90.31 103 ASN A N 1
ATOM 826 C CA . ASN A 1 103 ? 24.498 -11.451 -13.369 1.00 90.31 103 ASN A CA 1
ATOM 827 C C . ASN A 1 103 ? 24.778 -12.788 -14.061 1.00 90.31 103 ASN A C 1
ATOM 829 O O . ASN A 1 103 ? 24.594 -12.911 -15.271 1.00 90.31 103 ASN A O 1
ATOM 833 N N . LYS A 1 104 ? 25.106 -13.844 -13.304 1.00 87.81 104 LYS A N 1
ATOM 834 C CA . LYS A 1 104 ? 25.239 -15.202 -13.862 1.00 87.81 104 LYS A CA 1
ATOM 835 C C . LYS A 1 104 ? 23.963 -15.742 -14.507 1.00 87.81 104 LYS A C 1
ATOM 837 O O . LYS A 1 104 ? 24.072 -16.539 -15.434 1.00 87.81 104 LYS A O 1
ATOM 842 N N . LEU A 1 105 ? 22.781 -15.379 -14.005 1.00 87.94 105 LEU A N 1
ATOM 843 C CA . LEU A 1 105 ? 21.508 -15.772 -14.620 1.00 87.94 105 LEU A CA 1
ATOM 844 C C . LEU A 1 105 ? 21.199 -14.964 -15.885 1.00 87.94 105 LEU A C 1
ATOM 846 O O . LEU A 1 105 ? 20.593 -15.499 -16.813 1.00 87.94 105 LEU A O 1
ATOM 850 N N . LEU A 1 106 ? 21.606 -13.694 -15.930 1.00 88.25 106 LEU A N 1
ATOM 851 C CA . LEU A 1 106 ? 21.347 -12.793 -17.057 1.00 88.25 106 LEU A CA 1
ATOM 852 C C . LEU A 1 106 ? 22.322 -13.012 -18.231 1.00 88.25 106 LEU A C 1
ATOM 854 O O . LEU A 1 106 ? 21.947 -12.815 -19.394 1.00 88.25 106 LEU A O 1
ATOM 858 N N . ILE A 1 107 ? 23.550 -13.457 -17.950 1.00 85.94 107 ILE A N 1
ATOM 859 C CA . ILE A 1 107 ? 24.592 -13.740 -18.947 1.00 85.94 107 ILE A CA 1
ATOM 860 C C . ILE A 1 107 ? 24.424 -15.152 -19.534 1.00 85.94 107 ILE A C 1
ATOM 862 O O . ILE A 1 107 ? 24.297 -16.146 -18.819 1.00 85.94 107 ILE A O 1
ATOM 866 N N . ASN A 1 108 ? 24.487 -15.260 -20.861 1.00 68.25 108 ASN A N 1
ATOM 867 C CA . ASN A 1 108 ? 24.485 -16.534 -21.571 1.00 68.25 108 ASN A CA 1
ATOM 868 C C . ASN A 1 108 ? 25.837 -17.243 -21.466 1.00 68.25 108 ASN A C 1
ATOM 870 O O . ASN A 1 108 ? 26.863 -16.699 -21.868 1.00 68.25 108 ASN A O 1
ATOM 874 N N . LYS A 1 109 ? 25.825 -18.514 -21.069 1.00 58.00 109 LYS A N 1
ATOM 875 C CA . LYS A 1 109 ? 26.846 -19.475 -21.530 1.00 58.00 109 LYS A CA 1
ATOM 876 C C . LYS A 1 109 ? 26.243 -20.680 -22.253 1.00 58.00 109 LYS A C 1
ATOM 878 O O . LYS A 1 109 ? 26.912 -21.266 -23.092 1.00 58.00 109 LYS A O 1
ATOM 883 N N . ASN A 1 110 ? 24.973 -21.001 -21.986 1.00 57.34 110 ASN A N 1
ATOM 884 C CA . ASN A 1 110 ? 24.231 -22.095 -22.610 1.00 57.34 110 ASN A CA 1
ATOM 885 C C . ASN A 1 110 ? 22.925 -21.550 -23.199 1.00 57.34 110 ASN A C 1
ATOM 887 O O . ASN A 1 110 ? 22.021 -21.179 -22.449 1.00 57.34 110 ASN A O 1
ATOM 891 N N . LYS A 1 111 ? 22.811 -21.568 -24.535 1.00 54.56 111 LYS A N 1
ATOM 892 C CA . LYS A 1 111 ? 21.712 -21.004 -25.353 1.00 54.56 111 LYS A CA 1
ATOM 893 C C . LYS A 1 111 ? 20.287 -21.498 -25.017 1.00 54.56 111 LYS A C 1
ATOM 895 O O . LYS A 1 111 ? 19.339 -21.045 -25.643 1.00 54.56 111 LYS A O 1
ATOM 900 N N . GLN A 1 112 ? 20.124 -22.407 -24.056 1.00 52.06 112 GLN A N 1
ATOM 901 C CA . GLN A 1 112 ? 18.860 -23.061 -23.695 1.00 52.06 112 GLN A CA 1
ATOM 902 C C . GLN A 1 112 ? 18.258 -22.590 -22.355 1.00 52.06 112 GLN A C 1
ATOM 904 O O . GLN A 1 112 ? 17.187 -23.059 -21.978 1.00 52.06 112 GLN A O 1
ATOM 909 N N . LYS A 1 113 ? 18.913 -21.692 -21.599 1.00 64.12 113 LYS A N 1
ATOM 910 C CA . LYS A 1 113 ? 18.419 -21.281 -20.270 1.00 64.12 113 LYS A CA 1
ATOM 911 C C . LYS A 1 113 ? 17.491 -20.061 -20.359 1.00 64.12 113 LYS A C 1
ATOM 913 O O . LYS A 1 113 ? 17.895 -19.016 -20.867 1.00 64.12 113 LYS A O 1
ATOM 918 N N . ILE A 1 114 ? 16.267 -20.191 -19.837 1.00 71.44 114 ILE A N 1
ATOM 919 C CA . ILE A 1 114 ? 15.303 -19.084 -19.731 1.00 71.44 114 ILE A CA 1
ATOM 920 C C . ILE A 1 114 ? 15.851 -18.038 -18.754 1.00 71.44 114 ILE A C 1
ATOM 922 O O . ILE A 1 114 ? 16.271 -18.386 -17.647 1.00 71.44 114 ILE A O 1
ATOM 926 N N . ARG A 1 115 ? 15.852 -16.769 -19.176 1.00 84.69 115 ARG A N 1
ATOM 927 C CA . ARG A 1 115 ? 16.370 -15.635 -18.400 1.00 84.69 115 ARG A CA 1
ATOM 928 C C . ARG A 1 115 ? 15.218 -14.810 -17.836 1.00 84.69 115 ARG A C 1
ATOM 930 O O . ARG A 1 115 ? 14.241 -14.596 -18.556 1.00 84.69 115 ARG A O 1
ATOM 937 N N . PRO A 1 116 ? 15.329 -14.324 -16.594 1.00 90.75 116 PRO A N 1
ATOM 938 C CA . PRO A 1 116 ? 14.280 -13.507 -16.015 1.00 90.75 116 PRO A CA 1
ATOM 939 C C . PRO A 1 116 ? 14.252 -12.128 -16.681 1.00 90.75 116 PRO A C 1
ATOM 941 O O . PRO A 1 116 ? 15.247 -11.408 -16.669 1.00 90.75 116 PRO A O 1
ATOM 944 N N . SER A 1 117 ? 13.103 -11.755 -17.244 1.00 93.19 117 SER A N 1
ATOM 945 C CA . SER A 1 117 ? 12.841 -10.399 -17.752 1.00 93.19 117 SER A CA 1
ATOM 946 C C . SER A 1 117 ? 12.382 -9.450 -16.647 1.00 93.19 117 SER A C 1
ATOM 948 O O . SER A 1 117 ? 12.386 -8.239 -16.845 1.00 93.19 117 SER A O 1
ATOM 950 N N . ILE A 1 118 ? 11.957 -9.980 -15.497 1.00 96.00 118 ILE A N 1
ATOM 951 C CA . ILE A 1 118 ? 11.479 -9.208 -14.353 1.00 96.00 118 ILE A CA 1
ATOM 952 C C . ILE A 1 118 ? 12.307 -9.581 -13.125 1.00 96.00 118 ILE A C 1
ATOM 954 O O . ILE A 1 118 ? 12.328 -10.732 -12.694 1.00 96.00 118 ILE A O 1
ATOM 958 N N . ILE A 1 119 ? 12.968 -8.587 -12.551 1.00 95.50 119 ILE A N 1
ATOM 959 C CA . ILE A 1 119 ? 13.825 -8.683 -11.374 1.00 95.50 119 ILE A CA 1
ATOM 960 C C . ILE A 1 119 ? 13.147 -7.886 -10.263 1.00 95.50 119 ILE A C 1
ATOM 962 O O . ILE A 1 119 ? 12.841 -6.711 -10.444 1.00 95.50 119 ILE A O 1
ATOM 966 N N . ILE A 1 120 ? 12.903 -8.514 -9.117 1.00 94.56 120 ILE A N 1
ATOM 967 C CA . ILE A 1 120 ? 12.216 -7.893 -7.980 1.00 94.56 120 ILE A CA 1
ATOM 968 C C . ILE A 1 120 ? 13.101 -8.003 -6.746 1.00 94.56 120 ILE A C 1
ATOM 970 O O . ILE A 1 120 ? 13.627 -9.075 -6.443 1.00 94.56 120 ILE A O 1
ATOM 974 N N . HIS A 1 121 ? 13.253 -6.910 -6.010 1.00 92.94 121 HIS A N 1
ATOM 975 C CA . HIS A 1 121 ? 14.004 -6.902 -4.762 1.00 92.94 121 HIS A CA 1
ATOM 976 C C . HIS A 1 121 ? 13.572 -5.766 -3.847 1.00 92.94 121 HIS A C 1
ATOM 978 O O . HIS A 1 121 ? 12.921 -4.812 -4.259 1.00 92.94 121 HIS A O 1
ATOM 984 N N . CYS A 1 122 ? 13.975 -5.857 -2.587 1.00 89.06 122 CYS A N 1
ATOM 985 C CA . CYS A 1 122 ? 13.724 -4.812 -1.615 1.00 89.06 122 CYS A CA 1
ATOM 986 C C . CYS A 1 122 ? 14.690 -3.621 -1.779 1.00 89.06 122 CYS A C 1
ATOM 988 O O . CYS A 1 122 ? 15.825 -3.775 -2.238 1.00 89.06 122 CYS A O 1
ATOM 990 N N . SER A 1 123 ? 14.264 -2.436 -1.338 1.00 88.19 123 SER A N 1
ATOM 991 C CA . SER A 1 123 ? 15.064 -1.202 -1.283 1.00 88.19 123 SER A CA 1
ATOM 992 C C . SER A 1 123 ? 16.061 -1.188 -0.115 1.00 88.19 123 SER A C 1
ATOM 994 O O . SER A 1 123 ? 16.136 -0.226 0.650 1.00 88.19 123 SER A O 1
ATOM 996 N N . HIS A 1 124 ? 16.808 -2.276 0.074 1.00 87.69 124 HIS A N 1
ATOM 997 C CA . HIS A 1 124 ? 17.944 -2.304 0.998 1.00 87.69 124 HIS A CA 1
ATOM 998 C C . HIS A 1 124 ? 19.154 -1.600 0.353 1.00 87.69 124 HIS A C 1
ATOM 1000 O O . HIS A 1 124 ? 19.363 -1.811 -0.839 1.00 87.69 124 HIS A O 1
ATOM 1006 N N . PRO A 1 125 ? 19.982 -0.823 1.084 1.00 86.50 125 PRO A N 1
ATOM 1007 C CA . PRO A 1 125 ? 21.108 -0.079 0.503 1.00 86.50 125 PRO A CA 1
ATOM 1008 C C . PRO A 1 125 ? 22.013 -0.906 -0.424 1.00 86.50 125 PRO A C 1
ATOM 1010 O O . PRO A 1 125 ? 22.177 -0.541 -1.577 1.00 86.50 125 PRO A O 1
ATOM 1013 N N . THR A 1 126 ? 22.463 -2.086 0.017 1.00 87.94 126 THR A N 1
ATOM 1014 C CA . THR A 1 126 ? 23.277 -3.020 -0.794 1.00 87.94 126 THR A CA 1
ATOM 1015 C C . THR A 1 126 ? 22.640 -3.401 -2.135 1.00 87.94 126 THR A C 1
ATOM 1017 O O . THR A 1 126 ? 23.339 -3.729 -3.085 1.00 87.94 126 THR A O 1
ATOM 1020 N N . ARG A 1 127 ? 21.304 -3.374 -2.233 1.00 89.00 127 ARG A N 1
ATOM 1021 C CA . ARG A 1 127 ? 20.600 -3.707 -3.475 1.00 89.00 127 ARG A CA 1
ATOM 1022 C C . ARG A 1 127 ? 20.700 -2.604 -4.517 1.00 89.00 127 ARG A C 1
ATOM 1024 O O . ARG A 1 127 ? 20.576 -2.907 -5.692 1.00 89.00 127 ARG A O 1
ATOM 1031 N N . PHE A 1 128 ? 20.912 -1.353 -4.117 1.00 91.44 128 PHE A N 1
ATOM 1032 C CA . PHE A 1 128 ? 21.180 -0.288 -5.082 1.00 91.44 128 PHE A CA 1
ATOM 1033 C C . PHE A 1 128 ? 22.522 -0.544 -5.778 1.00 91.44 128 PHE A C 1
ATOM 1035 O O . PHE A 1 128 ? 22.566 -0.509 -7.004 1.00 91.44 128 PHE A O 1
ATOM 1042 N N . ASP A 1 129 ? 23.551 -0.930 -5.018 1.00 90.81 129 ASP A N 1
ATOM 1043 C CA . ASP A 1 129 ? 24.874 -1.279 -5.555 1.00 90.81 129 ASP A CA 1
ATOM 1044 C C . ASP A 1 129 ? 24.814 -2.523 -6.459 1.00 90.81 129 ASP A C 1
ATOM 1046 O O . ASP A 1 129 ? 25.329 -2.500 -7.576 1.00 90.81 129 ASP A O 1
ATOM 1050 N N . ASP A 1 130 ? 24.109 -3.583 -6.025 1.00 91.94 130 ASP A N 1
ATOM 1051 C CA . ASP A 1 130 ? 23.882 -4.787 -6.846 1.00 91.94 130 ASP A CA 1
ATOM 1052 C C . ASP A 1 130 ? 23.264 -4.428 -8.215 1.00 91.94 130 ASP A C 1
ATOM 1054 O O . ASP A 1 130 ? 23.598 -5.035 -9.231 1.00 91.94 130 ASP A O 1
ATOM 1058 N N . ILE A 1 131 ? 22.343 -3.456 -8.257 1.00 93.31 131 ILE A N 1
ATOM 1059 C CA . ILE A 1 131 ? 21.676 -3.054 -9.501 1.00 93.31 131 ILE A CA 1
ATOM 1060 C C . ILE A 1 131 ? 22.582 -2.227 -10.409 1.00 93.31 131 ILE A C 1
ATOM 1062 O O . ILE A 1 131 ? 22.465 -2.374 -11.624 1.00 93.31 131 ILE A O 1
ATOM 1066 N N . VAL A 1 132 ? 23.503 -1.424 -9.875 1.00 92.62 132 VAL A N 1
ATOM 1067 C CA . VAL A 1 132 ? 24.518 -0.755 -10.707 1.00 92.62 132 VAL A CA 1
ATOM 1068 C C . VAL A 1 132 ? 25.356 -1.803 -11.450 1.00 92.62 132 VAL A C 1
ATOM 1070 O O . VAL A 1 132 ? 25.434 -1.758 -12.676 1.00 92.62 132 VAL A O 1
ATOM 1073 N N . GLU A 1 133 ? 25.849 -2.832 -10.749 1.00 91.12 133 GLU A N 1
ATOM 1074 C CA . GLU A 1 133 ? 26.621 -3.932 -11.359 1.00 91.12 133 GLU A CA 1
ATOM 1075 C C . GLU A 1 133 ? 25.807 -4.701 -12.423 1.00 91.12 133 GLU A C 1
ATOM 1077 O O . GLU A 1 133 ? 26.324 -5.136 -13.461 1.00 91.12 133 GLU A O 1
ATOM 1082 N N . VAL A 1 134 ? 24.508 -4.890 -12.173 1.00 92.06 134 VAL A N 1
ATOM 1083 C CA . VAL A 1 134 ? 23.592 -5.516 -13.136 1.00 92.06 134 VAL A CA 1
ATOM 1084 C C . VAL A 1 134 ? 23.417 -4.642 -14.372 1.00 92.06 134 VAL A C 1
ATOM 1086 O O . VAL A 1 134 ? 23.466 -5.150 -15.491 1.00 92.06 134 VAL A O 1
ATOM 1089 N N . MET A 1 135 ? 23.244 -3.335 -14.202 1.00 93.75 135 MET A N 1
ATOM 1090 C CA . MET A 1 135 ? 23.093 -2.402 -15.315 1.00 93.75 135 MET A CA 1
ATOM 1091 C C . MET A 1 135 ? 24.363 -2.318 -16.167 1.00 93.75 135 MET A C 1
ATOM 1093 O O . MET A 1 135 ? 24.250 -2.368 -17.393 1.00 93.75 135 MET A O 1
ATOM 1097 N N . ASP A 1 136 ? 25.550 -2.322 -15.554 1.00 91.25 136 ASP A N 1
ATOM 1098 C CA . ASP A 1 136 ? 26.832 -2.440 -16.264 1.00 91.25 136 ASP A CA 1
ATOM 1099 C C . ASP A 1 136 ? 26.897 -3.722 -17.105 1.00 91.25 136 ASP A C 1
ATOM 1101 O O . ASP A 1 136 ? 27.277 -3.704 -18.279 1.00 91.25 136 ASP A O 1
ATOM 1105 N N . THR A 1 137 ? 26.480 -4.852 -16.526 1.00 89.38 137 THR A N 1
ATOM 1106 C CA . THR A 1 137 ? 26.435 -6.145 -17.226 1.00 89.38 137 THR A CA 1
ATOM 1107 C C . THR A 1 137 ? 25.491 -6.107 -18.427 1.00 89.38 137 THR A C 1
ATOM 1109 O O . THR A 1 137 ? 25.799 -6.658 -19.486 1.00 89.38 137 THR A O 1
ATOM 1112 N N . LEU A 1 138 ? 24.334 -5.462 -18.280 1.00 90.06 138 LEU A N 1
ATOM 1113 C CA . LEU A 1 138 ? 23.353 -5.333 -19.351 1.00 90.06 138 LEU A CA 1
ATOM 1114 C C . LEU A 1 138 ? 23.827 -4.382 -20.464 1.00 90.06 138 LEU A C 1
ATOM 1116 O O . LEU A 1 138 ? 23.641 -4.692 -21.641 1.00 90.06 138 LEU A O 1
ATOM 1120 N N . GLN A 1 139 ? 24.459 -3.259 -20.112 1.00 89.50 139 GLN A N 1
ATOM 1121 C CA . GLN A 1 139 ? 24.968 -2.257 -21.053 1.00 89.50 139 GLN A CA 1
ATOM 1122 C C . GLN A 1 139 ? 26.131 -2.794 -21.903 1.00 89.50 139 GLN A C 1
ATOM 1124 O O . GLN A 1 139 ? 26.168 -2.565 -23.114 1.00 89.50 139 GLN A O 1
ATOM 1129 N N . ASN A 1 140 ? 27.056 -3.549 -21.304 1.00 81.38 140 ASN A N 1
ATOM 1130 C CA . ASN A 1 140 ? 28.299 -4.000 -21.944 1.00 81.38 140 ASN A CA 1
ATOM 1131 C C . ASN A 1 140 ? 28.138 -5.221 -22.878 1.00 81.38 140 ASN A C 1
ATOM 1133 O O . ASN A 1 140 ? 29.103 -5.938 -23.152 1.00 81.38 140 ASN A O 1
ATOM 1137 N N . LYS A 1 141 ? 26.934 -5.432 -23.436 1.00 67.25 141 LYS A N 1
ATOM 1138 C CA . LYS A 1 141 ? 26.595 -6.520 -24.380 1.00 67.25 141 LYS A CA 1
ATOM 1139 C C . LYS A 1 141 ? 27.495 -6.557 -25.628 1.00 67.25 141 LYS A C 1
ATOM 1141 O O . LYS A 1 141 ? 27.602 -7.599 -26.270 1.00 67.25 141 LYS A O 1
ATOM 1146 N N . LYS A 1 142 ? 28.127 -5.432 -25.998 1.00 54.41 142 LYS A N 1
ATOM 1147 C CA . LYS A 1 142 ? 28.916 -5.292 -27.237 1.00 54.41 142 LYS A CA 1
ATOM 1148 C C . LYS A 1 142 ? 30.421 -5.543 -27.087 1.00 54.41 142 LYS A C 1
ATOM 1150 O O . LYS A 1 142 ? 31.039 -5.938 -28.070 1.00 54.41 142 LYS A O 1
ATOM 1155 N N . ASP A 1 143 ? 30.998 -5.385 -25.895 1.00 55.88 143 ASP A N 1
ATOM 1156 C CA . ASP A 1 143 ? 32.462 -5.299 -25.751 1.00 55.88 143 ASP A CA 1
ATOM 1157 C C . ASP A 1 143 ? 33.172 -6.617 -25.430 1.00 55.88 143 ASP A C 1
ATOM 1159 O O . ASP A 1 143 ? 34.400 -6.669 -25.380 1.00 55.88 143 ASP A O 1
ATOM 1163 N N . SER A 1 144 ? 32.460 -7.734 -25.251 1.00 52.09 144 SER A N 1
ATOM 1164 C CA . SER A 1 144 ? 33.158 -9.013 -25.094 1.00 52.09 144 SER A CA 1
ATOM 1165 C C . SER A 1 144 ? 32.288 -10.236 -25.353 1.00 52.09 144 SER A C 1
ATOM 1167 O O . SER A 1 144 ? 31.132 -10.308 -24.946 1.00 52.09 144 SER A O 1
ATOM 1169 N N . LYS A 1 145 ? 32.925 -11.303 -25.853 1.00 57.22 145 LYS A N 1
ATOM 1170 C CA . LYS A 1 145 ? 32.432 -12.697 -25.800 1.00 57.22 145 LYS A CA 1
ATOM 1171 C C . LYS A 1 145 ? 32.078 -13.178 -24.366 1.00 57.22 145 LYS A C 1
ATOM 1173 O O . LYS A 1 145 ? 31.716 -14.336 -24.188 1.00 57.22 145 LYS A O 1
ATOM 1178 N N . LYS A 1 146 ? 32.234 -12.325 -23.339 1.00 61.72 146 LYS A N 1
ATOM 1179 C CA . LYS A 1 146 ? 32.074 -12.599 -21.904 1.00 61.72 146 LYS A CA 1
ATOM 1180 C C . LYS A 1 146 ? 30.676 -12.238 -21.374 1.00 61.72 146 LYS A C 1
ATOM 1182 O O . LYS A 1 146 ? 30.253 -12.861 -20.403 1.00 61.72 146 LYS A O 1
ATOM 1187 N N . PHE A 1 147 ? 29.967 -11.292 -22.001 1.00 68.88 147 PHE A N 1
ATOM 1188 C CA . PHE A 1 147 ? 28.677 -10.758 -21.535 1.00 68.88 147 PHE A CA 1
ATOM 1189 C C . PHE A 1 147 ? 27.599 -10.838 -22.631 1.00 68.88 147 PHE A C 1
ATOM 1191 O O . PHE A 1 147 ? 27.148 -9.832 -23.163 1.00 68.88 147 PHE A O 1
ATOM 1198 N N . ASP A 1 148 ? 27.174 -12.052 -22.989 1.00 75.75 148 ASP A N 1
ATOM 1199 C CA . ASP A 1 148 ? 26.058 -12.255 -23.926 1.00 75.75 148 ASP A CA 1
ATOM 1200 C C . ASP A 1 148 ? 24.715 -12.104 -23.185 1.00 75.75 148 ASP A C 1
ATOM 1202 O O . ASP A 1 148 ? 24.192 -13.064 -22.615 1.00 75.75 148 ASP A O 1
ATOM 1206 N N . THR A 1 149 ? 24.155 -10.893 -23.137 1.00 80.25 149 THR A N 1
ATOM 1207 C CA . THR A 1 149 ? 22.803 -10.625 -22.607 1.00 80.25 149 THR A CA 1
ATOM 1208 C C . THR A 1 149 ? 21.792 -10.510 -23.758 1.00 80.25 149 THR A C 1
ATOM 1210 O O . THR A 1 149 ? 22.132 -10.054 -24.845 1.00 80.25 149 THR A O 1
ATOM 1213 N N . ILE A 1 150 ? 20.531 -10.927 -23.569 1.00 85.81 150 ILE A N 1
ATOM 1214 C CA . ILE A 1 150 ? 19.500 -10.776 -24.623 1.00 85.81 150 ILE A CA 1
ATOM 1215 C C . ILE A 1 150 ? 18.817 -9.411 -24.616 1.00 85.81 150 ILE A C 1
ATOM 1217 O O . ILE A 1 150 ? 18.146 -9.078 -25.583 1.00 85.81 150 ILE A O 1
ATOM 1221 N N . PHE A 1 151 ? 18.959 -8.640 -23.542 1.00 91.31 151 PHE A N 1
ATOM 1222 C CA . PHE A 1 151 ? 18.179 -7.427 -23.328 1.00 91.31 151 PHE A CA 1
ATOM 1223 C C . PHE A 1 151 ? 18.754 -6.246 -24.107 1.00 91.31 151 PHE A C 1
ATOM 1225 O O . PHE A 1 151 ? 19.968 -6.083 -24.194 1.00 91.31 151 PHE A O 1
ATOM 1232 N N . ASP A 1 152 ? 17.867 -5.419 -24.650 1.00 92.69 152 ASP A N 1
ATOM 1233 C CA . ASP A 1 152 ? 18.206 -4.208 -25.411 1.00 92.69 152 ASP A CA 1
ATOM 1234 C C . ASP A 1 152 ? 17.684 -2.941 -24.723 1.00 92.69 152 ASP A C 1
ATOM 1236 O O . ASP A 1 152 ? 18.020 -1.812 -25.090 1.00 92.69 152 ASP A O 1
ATOM 1240 N N . ARG A 1 153 ? 16.842 -3.124 -23.702 1.00 95.62 153 ARG A N 1
ATOM 1241 C CA . ARG A 1 153 ? 16.248 -2.046 -22.920 1.00 95.62 153 ARG A CA 1
ATOM 1242 C C . ARG A 1 153 ? 15.976 -2.478 -21.485 1.00 95.62 153 ARG A C 1
ATOM 1244 O O . ARG A 1 153 ? 15.569 -3.608 -21.230 1.00 95.62 153 ARG A O 1
ATOM 1251 N N . ALA A 1 154 ? 16.149 -1.547 -20.560 1.00 97.12 154 ALA A N 1
ATOM 1252 C CA . ALA A 1 154 ? 15.913 -1.717 -19.139 1.00 97.12 154 ALA A CA 1
ATOM 1253 C C . ALA A 1 154 ? 14.971 -0.626 -18.617 1.00 97.12 154 ALA A C 1
ATOM 1255 O O . ALA A 1 154 ? 15.060 0.539 -19.015 1.00 97.12 154 ALA A O 1
ATOM 1256 N N . PHE A 1 155 ? 14.069 -1.008 -17.718 1.00 98.25 155 PHE A N 1
ATOM 1257 C CA . PHE A 1 155 ? 13.160 -0.103 -17.022 1.00 98.25 155 PHE A CA 1
ATOM 1258 C C . PHE A 1 155 ? 13.241 -0.349 -15.520 1.00 98.25 155 PHE A C 1
ATOM 1260 O O . PHE A 1 155 ? 13.138 -1.497 -15.086 1.00 98.25 155 PHE A O 1
ATOM 1267 N N . ILE A 1 156 ? 13.364 0.721 -14.738 1.00 97.88 156 ILE A N 1
ATOM 1268 C CA . ILE A 1 156 ? 13.494 0.648 -13.281 1.00 97.88 156 ILE A CA 1
ATOM 1269 C C . ILE A 1 156 ? 12.232 1.211 -12.621 1.00 97.88 156 ILE A C 1
ATOM 1271 O O . ILE A 1 156 ? 11.708 2.245 -13.039 1.00 97.88 156 ILE A O 1
ATOM 1275 N N . TYR A 1 157 ? 11.720 0.525 -11.604 1.00 97.62 157 TYR A N 1
ATOM 1276 C CA . TYR A 1 157 ? 10.483 0.857 -10.899 1.00 97.62 157 TYR A CA 1
ATOM 1277 C C . TYR A 1 157 ? 10.768 0.996 -9.405 1.00 97.62 157 TYR A C 1
ATOM 1279 O O . TYR A 1 157 ? 11.412 0.126 -8.828 1.00 97.62 157 TYR A O 1
ATOM 1287 N N . TYR A 1 158 ? 10.258 2.056 -8.781 1.00 94.44 158 TYR A N 1
ATOM 1288 C CA . TYR A 1 158 ? 10.485 2.373 -7.372 1.00 94.44 158 TYR A CA 1
ATOM 1289 C C . TYR A 1 158 ? 9.161 2.437 -6.619 1.00 94.44 158 TYR A C 1
ATOM 1291 O O . TYR A 1 158 ? 8.430 3.422 -6.733 1.00 94.44 158 TYR A O 1
ATOM 1299 N N . ASP A 1 159 ? 8.850 1.389 -5.861 1.00 92.00 159 ASP A N 1
ATOM 1300 C CA . ASP A 1 159 ? 7.702 1.362 -4.961 1.00 92.00 159 ASP A CA 1
ATOM 1301 C C . ASP A 1 159 ? 7.977 2.156 -3.683 1.00 92.00 159 ASP A C 1
ATOM 1303 O O . ASP A 1 159 ? 9.076 2.124 -3.125 1.00 92.00 159 ASP A O 1
ATOM 1307 N N . GLU A 1 160 ? 6.963 2.893 -3.235 1.00 87.12 160 GLU A N 1
ATOM 1308 C CA . GLU A 1 160 ? 7.044 3.858 -2.134 1.00 87.12 160 GLU A CA 1
ATOM 1309 C C . GLU A 1 160 ? 8.262 4.789 -2.243 1.00 87.12 160 GLU A C 1
ATOM 1311 O O . GLU A 1 160 ? 8.986 5.044 -1.276 1.00 87.12 160 GLU A O 1
ATOM 1316 N N . ALA A 1 161 ? 8.470 5.322 -3.453 1.00 89.31 161 ALA A N 1
ATOM 1317 C CA . ALA A 1 161 ? 9.660 6.082 -3.834 1.00 89.31 161 ALA A CA 1
ATOM 1318 C C . ALA A 1 161 ? 10.001 7.237 -2.873 1.00 89.31 161 ALA A C 1
ATOM 1320 O O . ALA A 1 161 ? 11.171 7.540 -2.654 1.00 89.31 161 ALA A O 1
ATOM 1321 N N . HIS A 1 162 ? 8.990 7.851 -2.250 1.00 84.56 162 HIS A N 1
ATOM 1322 C CA . HIS A 1 162 ? 9.139 8.949 -1.289 1.00 84.56 162 HIS A CA 1
ATOM 1323 C C . HIS A 1 162 ? 10.015 8.609 -0.063 1.00 84.56 162 HIS A C 1
ATOM 1325 O O . HIS A 1 162 ? 10.471 9.518 0.636 1.00 84.56 162 HIS A O 1
ATOM 1331 N N . LEU A 1 163 ? 10.243 7.321 0.218 1.00 84.56 163 LEU A N 1
ATOM 1332 C CA . LEU A 1 163 ? 11.100 6.851 1.309 1.00 84.56 163 LEU A CA 1
ATOM 1333 C C . LEU A 1 163 ? 12.588 6.790 0.940 1.00 84.56 163 LEU A C 1
ATOM 1335 O O . LEU A 1 163 ? 13.418 6.789 1.845 1.00 84.56 163 LEU A O 1
ATOM 1339 N N . TYR A 1 164 ? 12.924 6.740 -0.351 1.00 86.75 164 TYR A N 1
ATOM 1340 C CA . TYR A 1 164 ? 14.270 6.404 -0.831 1.00 86.75 164 TYR A CA 1
ATOM 1341 C C . TYR A 1 164 ? 14.817 7.411 -1.849 1.00 86.75 164 TYR A C 1
ATOM 1343 O O . TYR A 1 164 ? 15.704 7.068 -2.622 1.00 86.75 164 TYR A O 1
ATOM 1351 N N . LEU A 1 165 ? 14.290 8.640 -1.879 1.00 87.12 165 LEU A N 1
ATOM 1352 C CA . LEU A 1 165 ? 14.602 9.624 -2.924 1.00 87.12 165 LEU A CA 1
ATOM 1353 C C . LEU A 1 165 ? 16.096 9.893 -3.097 1.00 87.12 165 LEU A C 1
ATOM 1355 O O . LEU A 1 165 ? 16.539 9.975 -4.237 1.00 87.12 165 LEU A O 1
ATOM 1359 N N . ASP A 1 166 ? 16.860 9.969 -2.009 1.00 86.56 166 ASP A N 1
ATOM 1360 C CA . ASP A 1 166 ? 18.302 10.229 -2.075 1.00 86.56 166 ASP A CA 1
ATOM 1361 C C . ASP A 1 166 ? 19.015 9.096 -2.834 1.00 86.56 166 ASP A C 1
ATOM 1363 O O . ASP A 1 166 ? 19.679 9.329 -3.840 1.00 86.56 166 ASP A O 1
ATOM 1367 N N . LYS A 1 167 ? 18.746 7.839 -2.454 1.00 89.31 167 LYS A N 1
ATOM 1368 C CA . LYS A 1 167 ? 19.302 6.645 -3.115 1.00 89.31 167 LYS A CA 1
ATOM 1369 C C . LYS A 1 167 ? 18.784 6.418 -4.527 1.00 89.31 167 LYS A C 1
ATOM 1371 O O . LYS A 1 167 ? 19.524 5.958 -5.391 1.00 89.31 167 LYS A O 1
ATOM 1376 N N . ILE A 1 168 ? 17.522 6.752 -4.781 1.00 90.75 168 ILE A N 1
ATOM 1377 C CA . ILE A 1 168 ? 16.964 6.711 -6.133 1.00 90.75 168 ILE A CA 1
ATOM 1378 C C . ILE A 1 168 ? 17.642 7.763 -7.015 1.00 90.75 168 ILE A C 1
ATOM 1380 O O . ILE A 1 168 ? 17.884 7.482 -8.184 1.00 90.75 168 ILE A O 1
ATOM 1384 N N . SER A 1 169 ? 17.953 8.944 -6.477 1.00 89.19 169 SER A N 1
ATOM 1385 C CA . SER A 1 169 ? 18.614 10.016 -7.227 1.00 89.19 169 SER A CA 1
ATOM 1386 C C . SER A 1 169 ? 20.032 9.613 -7.626 1.00 89.19 169 SER A C 1
ATOM 1388 O O . SER A 1 169 ? 20.341 9.699 -8.810 1.00 89.19 169 SER A O 1
ATOM 1390 N N . GLU A 1 170 ? 20.819 9.074 -6.684 1.00 90.25 170 GLU A N 1
ATOM 1391 C CA . GLU A 1 170 ? 22.156 8.509 -6.945 1.00 90.25 170 GLU A CA 1
ATOM 1392 C C . GLU A 1 170 ? 22.101 7.436 -8.051 1.00 90.25 170 GLU A C 1
ATOM 1394 O O . GLU A 1 170 ? 22.756 7.557 -9.083 1.00 90.25 170 GLU A O 1
ATOM 1399 N N . LEU A 1 171 ? 21.248 6.415 -7.890 1.00 91.44 171 LEU A N 1
ATOM 1400 C CA . LEU A 1 171 ? 21.127 5.327 -8.868 1.00 91.44 171 LEU A CA 1
ATOM 1401 C C . LEU A 1 171 ? 20.668 5.824 -10.242 1.00 91.44 171 LEU A C 1
ATOM 1403 O O . LEU A 1 171 ? 21.116 5.319 -11.269 1.00 91.44 171 LEU A O 1
ATOM 1407 N N . LYS A 1 172 ? 19.725 6.768 -10.272 1.00 92.00 172 LYS A N 1
ATOM 1408 C CA . LYS A 1 172 ? 19.205 7.338 -11.513 1.00 92.00 172 LYS A CA 1
ATOM 1409 C C . LYS A 1 172 ? 20.297 8.098 -12.259 1.00 92.00 172 LYS A C 1
ATOM 1411 O O . LYS A 1 172 ? 20.368 7.953 -13.470 1.00 92.00 172 LYS A O 1
ATOM 1416 N N . GLU A 1 173 ? 21.105 8.895 -11.564 1.00 90.19 173 GLU A N 1
ATOM 1417 C CA . GLU A 1 173 ? 22.224 9.622 -12.170 1.00 90.19 173 GLU A CA 1
ATOM 1418 C C . GLU A 1 173 ? 23.179 8.654 -12.872 1.00 90.19 173 GLU A C 1
ATOM 1420 O O . GLU A 1 173 ? 23.412 8.802 -14.065 1.00 90.19 173 GLU A O 1
ATOM 1425 N N . THR A 1 174 ? 23.587 7.578 -12.193 1.00 91.38 174 THR A N 1
ATOM 1426 C CA . THR A 1 174 ? 24.408 6.522 -12.806 1.00 91.38 174 THR A CA 1
ATOM 1427 C C . THR A 1 174 ? 23.698 5.827 -13.971 1.00 91.38 174 THR A C 1
ATOM 1429 O O . THR A 1 174 ? 24.279 5.602 -15.028 1.00 91.38 174 THR A O 1
ATOM 1432 N N . CYS A 1 175 ? 22.424 5.465 -13.799 1.00 92.75 175 CYS A N 1
ATOM 1433 C CA . CYS A 1 175 ? 21.708 4.674 -14.796 1.00 92.75 175 CYS A CA 1
ATOM 1434 C C . CYS A 1 175 ? 21.281 5.466 -16.034 1.00 92.75 175 CYS A C 1
ATOM 1436 O O . CYS A 1 175 ? 20.998 4.853 -17.064 1.00 92.75 175 CYS A O 1
ATOM 1438 N N . ASP A 1 176 ? 21.171 6.790 -15.948 1.00 91.38 176 ASP A N 1
ATOM 1439 C CA . ASP A 1 176 ? 20.759 7.627 -17.073 1.00 91.38 176 ASP A CA 1
ATOM 1440 C C . ASP A 1 176 ? 21.809 7.679 -18.184 1.00 91.38 176 ASP A C 1
ATOM 1442 O O . ASP A 1 176 ? 21.424 7.806 -19.349 1.00 91.38 176 ASP A O 1
ATOM 1446 N N . ASP A 1 177 ? 23.082 7.473 -17.843 1.00 91.31 177 ASP A N 1
ATOM 1447 C CA . ASP A 1 177 ? 24.188 7.389 -18.799 1.00 91.31 177 ASP A CA 1
ATOM 1448 C C . ASP A 1 177 ? 24.194 6.061 -19.575 1.00 91.31 177 ASP A C 1
ATOM 1450 O O . ASP A 1 177 ? 24.763 5.958 -20.667 1.00 91.31 177 ASP A O 1
ATOM 1454 N N . TYR A 1 178 ? 23.507 5.028 -19.072 1.00 93.62 178 TYR A N 1
ATOM 1455 C CA . TYR A 1 178 ? 23.398 3.761 -19.782 1.00 93.62 178 TYR A CA 1
ATOM 1456 C C . TYR A 1 178 ? 22.373 3.838 -20.910 1.00 93.62 178 TYR A C 1
ATOM 1458 O O . TYR A 1 178 ? 21.165 3.960 -20.694 1.00 93.62 178 TYR A O 1
ATOM 1466 N N . SER A 1 179 ? 22.843 3.614 -22.138 1.00 93.19 179 SER A N 1
ATOM 1467 C CA . SER A 1 179 ? 21.994 3.552 -23.332 1.00 93.19 179 SER A CA 1
ATOM 1468 C C . SER A 1 179 ? 20.865 2.519 -23.228 1.00 93.19 179 SER A C 1
ATOM 1470 O O . SER A 1 179 ? 19.797 2.718 -23.819 1.00 93.19 179 SER A O 1
ATOM 1472 N N . ILE A 1 180 ? 21.071 1.434 -22.469 1.00 94.38 180 ILE A N 1
ATOM 1473 C CA . ILE A 1 180 ? 20.051 0.414 -22.229 1.00 94.38 180 ILE A CA 1
ATOM 1474 C C . ILE A 1 180 ? 18.936 0.920 -21.298 1.00 94.38 180 ILE A C 1
ATOM 1476 O O . ILE A 1 180 ? 17.795 0.482 -21.423 1.00 94.38 180 ILE A O 1
ATOM 1480 N N . CYS A 1 181 ? 19.202 1.870 -20.399 1.00 96.38 181 CYS A N 1
ATOM 1481 C CA . CYS A 1 181 ? 18.200 2.391 -19.474 1.00 96.38 181 CYS A CA 1
ATOM 1482 C C . CYS A 1 181 ? 17.200 3.305 -20.198 1.00 96.38 181 CYS A C 1
ATOM 1484 O O . CYS A 1 181 ? 17.489 4.456 -20.539 1.00 96.38 181 CYS A O 1
ATOM 1486 N N . LYS A 1 182 ? 15.977 2.813 -20.413 1.00 97.00 182 LYS A N 1
ATOM 1487 C CA . LYS A 1 182 ? 14.929 3.536 -21.150 1.00 97.00 182 LYS A CA 1
ATOM 1488 C C . LYS A 1 182 ? 13.938 4.270 -20.258 1.00 97.00 182 LYS A C 1
ATOM 1490 O O . LYS A 1 182 ? 13.265 5.172 -20.750 1.00 97.00 182 LYS A O 1
ATOM 1495 N N . GLY A 1 183 ? 13.847 3.949 -18.967 1.00 96.12 183 GLY A N 1
ATOM 1496 C CA . GLY A 1 183 ? 12.984 4.725 -18.083 1.00 96.12 183 GLY A CA 1
ATOM 1497 C C . GLY A 1 183 ? 12.975 4.330 -16.615 1.00 96.12 183 GLY A C 1
ATOM 1498 O O . GLY A 1 183 ? 13.219 3.181 -16.254 1.00 96.12 183 GLY A O 1
ATOM 1499 N N . HIS A 1 184 ? 12.601 5.307 -15.795 1.00 96.19 184 HIS A N 1
ATOM 1500 C CA . HIS A 1 184 ? 12.405 5.222 -14.355 1.00 96.19 184 HIS A CA 1
ATOM 1501 C C . HIS A 1 184 ? 10.936 5.495 -14.025 1.00 96.19 184 HIS A C 1
ATOM 1503 O O . HIS A 1 184 ? 10.345 6.456 -14.520 1.00 96.19 184 HIS A O 1
ATOM 1509 N N . THR A 1 185 ? 10.336 4.650 -13.191 1.00 96.31 185 THR A N 1
ATOM 1510 C CA . THR A 1 185 ? 8.934 4.764 -12.776 1.00 96.31 185 THR A CA 1
ATOM 1511 C C . THR A 1 185 ? 8.847 4.909 -11.260 1.00 96.31 185 THR A C 1
ATOM 1513 O O . THR A 1 185 ? 9.197 3.990 -10.529 1.00 96.31 185 THR A O 1
ATOM 1516 N N . PHE A 1 186 ? 8.361 6.050 -10.783 1.00 93.44 186 PHE A N 1
ATOM 1517 C CA . PHE A 1 186 ? 8.187 6.368 -9.368 1.00 93.44 186 PHE A CA 1
ATOM 1518 C C . PHE A 1 186 ? 6.756 6.048 -8.947 1.00 93.44 186 PHE A C 1
ATOM 1520 O O . PHE A 1 186 ? 5.808 6.572 -9.528 1.00 93.44 186 PHE A O 1
ATOM 1527 N N . ILE A 1 187 ? 6.582 5.212 -7.930 1.00 92.62 187 ILE A N 1
ATOM 1528 C CA . ILE A 1 187 ? 5.275 4.757 -7.457 1.00 92.62 187 ILE A CA 1
ATOM 1529 C C . ILE A 1 187 ? 5.136 5.209 -6.004 1.00 92.62 187 ILE A C 1
ATOM 1531 O O . ILE A 1 187 ? 5.993 4.918 -5.172 1.00 92.62 187 ILE A O 1
ATOM 1535 N N . THR A 1 188 ? 4.089 5.969 -5.682 1.00 89.12 188 THR A N 1
ATOM 1536 C CA . THR A 1 188 ? 3.864 6.427 -4.301 1.00 89.12 188 THR A CA 1
ATOM 1537 C C . THR A 1 188 ? 2.417 6.853 -4.067 1.00 89.12 188 THR A C 1
ATOM 1539 O O . THR A 1 188 ? 1.715 7.247 -4.999 1.00 89.12 188 THR A O 1
ATOM 1542 N N . ALA A 1 189 ? 1.967 6.773 -2.813 1.00 84.62 189 ALA A N 1
ATOM 1543 C CA . ALA A 1 189 ? 0.726 7.404 -2.357 1.00 84.62 189 ALA A CA 1
ATOM 1544 C C . ALA A 1 189 ? 0.933 8.806 -1.764 1.00 84.62 189 ALA A C 1
ATOM 1546 O O . ALA A 1 189 ? -0.037 9.492 -1.468 1.00 84.62 189 ALA A O 1
ATOM 1547 N N . THR A 1 190 ? 2.178 9.205 -1.524 1.00 80.88 190 THR A N 1
ATOM 1548 C CA . THR A 1 190 ? 2.545 10.466 -0.875 1.00 80.88 190 THR A CA 1
ATOM 1549 C C . THR A 1 190 ? 3.606 11.148 -1.726 1.00 80.88 190 THR A C 1
ATOM 1551 O O . THR A 1 190 ? 4.709 10.639 -1.932 1.00 80.88 190 THR A O 1
ATOM 1554 N N . SER A 1 191 ? 3.228 12.276 -2.310 1.00 70.31 191 SER A N 1
ATOM 1555 C CA . SER A 1 191 ? 3.997 12.992 -3.332 1.00 70.31 191 SER A CA 1
ATOM 1556 C C . SER A 1 191 ? 4.671 14.256 -2.800 1.00 70.31 191 SER A C 1
ATOM 1558 O O . SER A 1 191 ? 5.489 14.838 -3.507 1.00 70.31 191 SER A O 1
ATOM 1560 N N . SER A 1 192 ? 4.387 14.644 -1.554 1.00 70.44 192 SER A N 1
ATOM 1561 C CA . SER A 1 192 ? 4.889 15.853 -0.881 1.00 70.44 192 SER A CA 1
ATOM 1562 C C . SER A 1 192 ? 6.398 16.069 -1.069 1.00 70.44 192 SER A C 1
ATOM 1564 O O . SER A 1 192 ? 6.835 17.155 -1.431 1.00 70.44 192 SER A O 1
ATOM 1566 N N . LYS A 1 193 ? 7.209 15.017 -0.908 1.00 69.56 193 LYS A N 1
ATOM 1567 C CA . LYS A 1 193 ? 8.667 15.085 -1.111 1.00 69.56 193 LYS A CA 1
ATOM 1568 C C . LYS A 1 193 ? 9.107 15.079 -2.579 1.00 69.56 193 LYS A C 1
ATOM 1570 O O . LYS A 1 193 ? 10.157 15.623 -2.896 1.00 69.56 193 LYS A O 1
ATOM 1575 N N . LEU A 1 194 ? 8.324 14.464 -3.466 1.00 67.75 194 LEU A N 1
ATOM 1576 C CA . LEU A 1 194 ? 8.614 14.379 -4.905 1.00 67.75 194 LEU A CA 1
ATOM 1577 C C . LEU A 1 194 ? 8.300 15.684 -5.645 1.00 67.75 194 LEU A C 1
ATOM 1579 O O . LEU A 1 194 ? 8.876 15.940 -6.703 1.00 67.75 194 LEU A O 1
ATOM 1583 N N . GLN A 1 195 ? 7.406 16.507 -5.088 1.00 65.00 195 GLN A N 1
ATOM 1584 C CA . GLN A 1 195 ? 7.026 17.805 -5.647 1.00 65.00 195 GLN A CA 1
ATOM 1585 C C . GLN A 1 195 ? 8.215 18.760 -5.797 1.00 65.00 195 GLN A C 1
ATOM 1587 O O . GLN A 1 195 ? 8.270 19.500 -6.773 1.00 65.00 195 GLN A O 1
ATOM 1592 N N . ASN A 1 196 ? 9.184 18.707 -4.880 1.00 62.31 196 ASN A N 1
ATOM 1593 C CA . ASN A 1 196 ? 10.242 19.715 -4.804 1.00 62.31 196 ASN A CA 1
ATOM 1594 C C . ASN A 1 196 ? 11.466 19.423 -5.686 1.00 62.31 196 ASN A C 1
ATOM 1596 O O . ASN A 1 196 ? 12.271 20.321 -5.899 1.00 62.31 196 ASN A O 1
ATOM 1600 N N . THR A 1 197 ? 11.644 18.190 -6.173 1.00 63.31 197 THR A N 1
ATOM 1601 C CA . THR A 1 197 ? 12.916 17.761 -6.793 1.00 63.31 197 THR A CA 1
ATOM 1602 C C . THR A 1 197 ? 12.794 17.248 -8.223 1.00 63.31 197 THR A C 1
ATOM 1604 O O . THR A 1 197 ? 13.718 17.431 -9.009 1.00 63.31 197 THR A O 1
ATOM 1607 N N . LEU A 1 198 ? 11.687 16.595 -8.592 1.00 65.50 198 LEU A N 1
ATOM 1608 C CA . LEU A 1 198 ? 11.603 15.861 -9.867 1.00 65.50 198 LEU A CA 1
ATOM 1609 C C . LEU A 1 198 ? 10.368 16.208 -10.709 1.00 65.50 198 LEU A C 1
ATOM 1611 O O . LEU A 1 198 ? 10.245 15.760 -11.850 1.00 65.50 198 LEU A O 1
ATOM 1615 N N . TYR A 1 199 ? 9.449 17.006 -10.167 1.00 67.81 199 TYR A N 1
ATOM 1616 C CA . TYR A 1 199 ? 8.082 17.118 -10.673 1.00 67.81 199 TYR A CA 1
ATOM 1617 C C . TYR A 1 199 ? 7.974 17.704 -12.091 1.00 67.81 199 TYR A C 1
ATOM 1619 O O . TYR A 1 199 ? 7.117 17.281 -12.863 1.00 67.81 199 TYR A O 1
ATOM 1627 N N . GLU A 1 200 ? 8.856 18.632 -12.471 1.00 69.31 200 GLU A N 1
ATOM 1628 C CA . GLU A 1 200 ? 8.817 19.267 -13.798 1.00 69.31 200 GLU A CA 1
ATOM 1629 C C . GLU A 1 200 ? 9.157 18.304 -14.941 1.00 69.31 200 GLU A C 1
ATOM 1631 O O . GLU A 1 200 ? 8.647 18.453 -16.050 1.00 69.31 200 GLU A O 1
ATOM 1636 N N . LYS A 1 201 ? 9.986 17.290 -14.667 1.00 81.06 201 LYS A N 1
ATOM 1637 C CA . LYS A 1 201 ? 10.489 16.344 -15.676 1.00 81.06 201 LYS A CA 1
ATOM 1638 C C . LYS A 1 201 ? 9.702 15.031 -15.707 1.00 81.06 201 LYS A C 1
ATOM 1640 O O . LYS A 1 201 ? 9.884 14.226 -16.620 1.00 81.06 201 LYS A O 1
ATOM 1645 N N . ILE A 1 202 ? 8.845 14.790 -14.714 1.00 86.06 202 ILE A N 1
ATOM 1646 C CA . ILE A 1 202 ? 8.053 13.564 -14.606 1.00 86.06 202 ILE A CA 1
ATOM 1647 C C . ILE A 1 202 ? 6.822 13.651 -15.516 1.00 86.06 202 ILE A C 1
ATOM 1649 O O . ILE A 1 202 ? 6.005 14.566 -15.428 1.00 86.06 202 ILE A O 1
ATOM 1653 N N . THR A 1 203 ? 6.649 12.641 -16.366 1.00 89.56 203 THR A N 1
ATOM 1654 C CA . THR A 1 203 ? 5.352 12.358 -16.985 1.00 89.56 203 THR A CA 1
ATOM 1655 C C . THR A 1 203 ? 4.482 11.650 -15.956 1.00 89.56 203 THR A C 1
ATOM 1657 O O . THR A 1 203 ? 4.913 10.670 -15.365 1.00 89.56 203 THR A O 1
ATOM 1660 N N . PHE A 1 204 ? 3.256 12.107 -15.729 1.00 87.25 204 PHE A N 1
ATOM 1661 C CA . PHE A 1 204 ? 2.345 11.466 -14.779 1.00 87.25 204 PHE A CA 1
ATOM 1662 C C . PHE A 1 204 ? 1.446 10.482 -15.510 1.00 87.25 204 PHE A C 1
ATOM 1664 O O . PHE A 1 204 ? 0.905 10.808 -16.565 1.00 87.25 204 PHE A O 1
ATOM 1671 N N . MET A 1 205 ? 1.289 9.285 -14.954 1.00 89.06 205 MET A N 1
ATOM 1672 C CA . MET A 1 205 ? 0.268 8.360 -15.420 1.00 89.06 205 MET A CA 1
ATOM 1673 C C . MET A 1 205 ? -1.101 8.887 -14.968 1.00 89.06 205 MET A C 1
ATOM 1675 O O . MET A 1 205 ? -1.250 9.196 -13.785 1.00 89.06 205 MET A O 1
ATOM 1679 N N . PRO A 1 206 ? -2.099 9.001 -15.860 1.00 86.88 206 PRO A N 1
ATOM 1680 C CA . PRO A 1 206 ? -3.409 9.518 -15.489 1.00 86.88 206 PRO A CA 1
ATOM 1681 C C . PRO A 1 206 ? -4.079 8.581 -14.490 1.00 86.88 206 PRO A C 1
ATOM 1683 O O . PRO A 1 206 ? -3.909 7.365 -14.569 1.00 86.88 206 PRO A O 1
ATOM 1686 N N . LEU A 1 207 ? -4.835 9.139 -13.548 1.00 87.00 207 LEU A N 1
ATOM 1687 C CA . LEU A 1 207 ? -5.604 8.355 -12.587 1.00 87.00 207 LEU A CA 1
ATOM 1688 C C . LEU A 1 207 ? -6.761 7.649 -13.324 1.00 87.00 207 LEU A C 1
ATOM 1690 O O . LEU A 1 207 ? -7.616 8.344 -13.875 1.00 87.00 207 LEU A O 1
ATOM 1694 N N . PRO A 1 208 ? -6.812 6.304 -13.375 1.00 87.88 208 PRO A N 1
ATOM 1695 C CA . PRO A 1 208 ? -7.922 5.613 -14.024 1.00 87.88 208 PRO A CA 1
ATOM 1696 C C . PRO A 1 208 ? -9.215 5.818 -13.248 1.00 87.88 208 PRO A C 1
ATOM 1698 O O . PRO A 1 208 ? -9.192 5.786 -12.025 1.00 87.88 208 PRO A O 1
ATOM 1701 N N . GLU A 1 209 ? -10.353 5.924 -13.930 1.00 87.69 209 GLU A N 1
ATOM 1702 C CA . GLU A 1 209 ? -11.643 5.983 -13.243 1.00 87.69 209 GLU A CA 1
ATOM 1703 C C . GLU A 1 209 ? -11.921 4.697 -12.456 1.00 87.69 209 GLU A C 1
ATOM 1705 O O . GLU A 1 209 ? -11.832 3.577 -12.972 1.00 87.69 209 GLU A O 1
ATOM 1710 N N . ARG A 1 210 ? -12.282 4.866 -11.181 1.00 89.75 210 ARG A N 1
ATOM 1711 C CA . ARG A 1 210 ? -12.692 3.782 -10.286 1.00 89.75 210 ARG A CA 1
ATOM 1712 C C . ARG A 1 210 ? -13.946 4.205 -9.523 1.00 89.75 210 ARG A C 1
ATOM 1714 O O . ARG A 1 210 ? -13.821 4.677 -8.395 1.00 89.75 210 ARG A O 1
ATOM 1721 N N . PRO A 1 211 ? -15.149 4.037 -10.105 1.00 91.19 211 PRO A N 1
ATOM 1722 C CA . PRO A 1 211 ? -16.395 4.479 -9.472 1.00 91.19 211 PRO A CA 1
ATOM 1723 C C . PRO A 1 211 ? -16.638 3.798 -8.120 1.00 91.19 211 PRO A C 1
ATOM 1725 O O . PRO A 1 211 ? -17.233 4.390 -7.226 1.00 91.19 211 PRO A O 1
ATOM 1728 N N . ASN A 1 212 ? -16.102 2.586 -7.940 1.00 94.62 212 ASN A N 1
ATOM 1729 C CA . ASN A 1 212 ? -16.248 1.820 -6.707 1.00 94.62 212 ASN A CA 1
ATOM 1730 C C . ASN A 1 212 ? -15.151 2.099 -5.662 1.00 94.62 212 ASN A C 1
ATOM 1732 O O . ASN A 1 212 ? -15.112 1.438 -4.622 1.00 94.62 212 ASN A O 1
ATOM 1736 N N . TYR A 1 213 ? -14.255 3.060 -5.913 1.00 94.75 213 TYR A N 1
ATOM 1737 C CA . TYR A 1 213 ? -13.240 3.459 -4.943 1.00 94.75 213 TYR A CA 1
ATOM 1738 C C . TYR A 1 213 ? -13.864 4.275 -3.805 1.00 94.75 213 TYR A C 1
ATOM 1740 O O . TYR A 1 213 ? -14.489 5.308 -4.041 1.00 94.75 213 TYR A O 1
ATOM 1748 N N . CYS A 1 214 ? -13.667 3.797 -2.579 1.00 95.06 214 CYS A N 1
ATOM 1749 C CA . CYS A 1 214 ? -13.983 4.469 -1.327 1.00 95.06 214 CYS A CA 1
ATOM 1750 C C . CYS A 1 214 ? -12.791 5.334 -0.898 1.00 95.06 214 CYS A C 1
ATOM 1752 O O . CYS A 1 214 ? -11.706 4.813 -0.627 1.00 95.06 214 CYS A O 1
ATOM 1754 N N . SER A 1 215 ? -12.996 6.648 -0.878 1.00 94.44 215 SER A N 1
ATOM 1755 C CA . SER A 1 215 ? -12.025 7.683 -0.520 1.00 94.44 215 SER A CA 1
ATOM 1756 C C . SER A 1 215 ? -12.260 8.222 0.890 1.00 94.44 215 SER A C 1
ATOM 1758 O O . SER A 1 215 ? -13.349 8.086 1.442 1.00 94.44 215 SER A O 1
ATOM 1760 N N . ILE A 1 216 ? -11.252 8.867 1.480 1.00 94.62 216 ILE A N 1
ATOM 1761 C CA . ILE A 1 216 ? -11.398 9.441 2.827 1.00 94.62 216 ILE A CA 1
ATOM 1762 C C . ILE A 1 216 ? -12.331 10.656 2.800 1.00 94.62 216 ILE A C 1
ATOM 1764 O O . ILE A 1 216 ? -13.173 10.817 3.678 1.00 94.62 216 ILE A O 1
ATOM 1768 N N . LYS A 1 217 ? -12.167 11.529 1.808 1.00 93.31 217 LYS A N 1
ATOM 1769 C CA . LYS A 1 217 ? -12.875 12.803 1.703 1.00 93.31 217 LYS A CA 1
ATOM 1770 C C . LYS A 1 217 ? -14.341 12.637 1.335 1.00 93.31 217 LYS A C 1
ATOM 1772 O O . LYS A 1 217 ? -15.165 13.347 1.901 1.00 93.31 217 LYS A O 1
ATOM 1777 N N . ASP A 1 218 ? -14.642 11.758 0.383 1.00 92.38 218 ASP A N 1
ATOM 1778 C CA . ASP A 1 218 ? -15.972 11.724 -0.232 1.00 92.38 218 ASP A CA 1
ATOM 1779 C C . ASP A 1 218 ? -16.875 10.649 0.397 1.00 92.38 218 ASP A C 1
ATOM 1781 O O . ASP A 1 218 ? -18.092 10.751 0.294 1.00 92.38 218 ASP A O 1
ATOM 1785 N N . ASP A 1 219 ? -16.301 9.634 1.060 1.00 95.81 219 ASP A N 1
ATOM 1786 C CA . ASP A 1 219 ? -17.035 8.415 1.437 1.00 95.81 219 ASP A CA 1
ATOM 1787 C C . ASP A 1 219 ? -16.957 8.047 2.924 1.00 95.81 219 ASP A C 1
ATOM 1789 O O . ASP A 1 219 ? -17.499 7.014 3.321 1.00 95.81 219 ASP A O 1
ATOM 1793 N N . MET A 1 220 ? -16.285 8.851 3.754 1.00 96.94 220 MET A N 1
ATOM 1794 C CA . MET A 1 220 ? -16.154 8.606 5.195 1.00 96.94 220 MET A CA 1
ATOM 1795 C C . MET A 1 220 ? -16.775 9.733 6.015 1.00 96.94 220 MET A C 1
ATOM 1797 O O . MET A 1 220 ? -16.685 10.912 5.674 1.00 96.94 220 MET A O 1
ATOM 1801 N N . ASN A 1 221 ? -17.359 9.362 7.152 1.00 98.06 221 ASN A N 1
ATOM 1802 C CA . ASN A 1 221 ? -17.886 10.314 8.122 1.00 98.06 221 ASN A CA 1
ATOM 1803 C C . ASN A 1 221 ? -16.814 10.653 9.155 1.00 98.06 221 ASN A C 1
ATOM 1805 O O . ASN A 1 221 ? -16.029 9.792 9.542 1.00 98.06 221 ASN A O 1
ATOM 1809 N N . PHE A 1 222 ? -16.813 11.885 9.659 1.00 98.38 222 PHE A N 1
ATOM 1810 C CA . PHE A 1 222 ? -15.903 12.305 10.724 1.00 98.38 222 PHE A CA 1
ATOM 1811 C C . PHE A 1 222 ? -16.679 12.714 11.968 1.00 98.38 222 PHE A C 1
ATOM 1813 O O . PHE A 1 222 ? -17.570 13.559 11.891 1.00 98.38 222 PHE A O 1
ATOM 1820 N N . LYS A 1 223 ? -16.274 12.177 13.118 1.00 98.38 223 LYS A N 1
ATOM 1821 C CA . LYS A 1 223 ? -16.705 12.624 14.437 1.00 98.38 223 LYS A CA 1
ATOM 1822 C C . LYS A 1 223 ? -15.523 13.248 15.167 1.00 98.38 223 LYS A C 1
ATOM 1824 O O . LYS A 1 223 ? -14.555 12.568 15.502 1.00 98.38 223 LYS A O 1
ATOM 1829 N N . ILE A 1 224 ? -15.606 14.559 15.352 1.00 98.12 224 ILE A N 1
ATOM 1830 C CA . ILE A 1 224 ? -14.540 15.358 15.949 1.00 98.12 224 ILE A CA 1
ATOM 1831 C C . ILE A 1 224 ? -14.619 15.283 17.472 1.00 98.12 224 ILE A C 1
ATOM 1833 O O . ILE A 1 224 ? -15.697 15.455 18.035 1.00 98.12 224 ILE A O 1
ATOM 1837 N N . ILE A 1 225 ? -13.478 15.020 18.110 1.00 97.00 225 ILE A N 1
ATOM 1838 C CA . ILE A 1 225 ? -13.326 14.914 19.568 1.00 97.00 225 ILE A CA 1
ATOM 1839 C C . ILE A 1 225 ? -12.131 15.774 19.987 1.00 97.00 225 ILE A C 1
ATOM 1841 O O . ILE A 1 225 ? -11.014 15.279 20.154 1.00 97.00 225 ILE A O 1
ATOM 1845 N N . ASP A 1 226 ? -12.357 17.082 20.078 1.00 94.50 226 ASP A N 1
ATOM 1846 C CA . ASP A 1 226 ? -11.328 18.064 20.450 1.00 94.50 226 ASP A CA 1
ATOM 1847 C C . ASP A 1 226 ? -11.298 18.357 21.959 1.00 94.50 226 ASP A C 1
ATOM 1849 O O . ASP A 1 226 ? -10.326 18.914 22.459 1.00 94.50 226 ASP A O 1
ATOM 1853 N N . ASP A 1 227 ? -12.326 17.933 22.695 1.00 91.50 227 ASP A N 1
ATOM 1854 C CA . ASP A 1 227 ? -12.443 18.045 24.151 1.00 91.50 227 ASP A CA 1
ATOM 1855 C C . ASP A 1 227 ? -11.560 17.038 24.914 1.00 91.50 227 ASP A C 1
ATOM 1857 O O . ASP A 1 227 ? -11.351 17.166 26.123 1.00 91.50 227 ASP A O 1
ATOM 1861 N N . PHE A 1 228 ? -10.970 16.059 24.220 1.00 91.38 228 PHE A N 1
ATOM 1862 C CA . PHE A 1 228 ? -10.036 15.122 24.833 1.00 91.38 228 PHE A CA 1
ATOM 1863 C C . PHE A 1 228 ? -8.693 15.776 25.186 1.00 91.38 228 PHE A C 1
ATOM 1865 O O . PHE A 1 228 ? -7.881 16.129 24.318 1.00 91.38 228 PHE A O 1
ATOM 1872 N N . THR A 1 229 ? -8.400 15.783 26.486 1.00 85.75 229 THR A N 1
ATOM 1873 C CA . THR A 1 229 ? -7.090 16.142 27.033 1.00 85.75 229 THR A CA 1
ATOM 1874 C C . THR A 1 229 ? -6.401 14.888 27.588 1.00 85.75 229 THR A C 1
ATOM 1876 O O . THR A 1 229 ? -6.946 14.245 28.490 1.00 85.75 229 THR A O 1
ATOM 1879 N N . PRO A 1 230 ? -5.220 14.498 27.069 1.00 80.44 230 PRO A N 1
ATOM 1880 C CA . PRO A 1 230 ? -4.529 13.301 27.531 1.00 80.44 230 PRO A CA 1
ATOM 1881 C C . PRO A 1 230 ? -4.051 13.461 28.974 1.00 80.44 230 PRO A C 1
ATOM 1883 O O . PRO A 1 230 ? -3.484 14.487 29.344 1.00 80.44 230 PRO A O 1
ATOM 1886 N N . LYS A 1 231 ? -4.212 12.407 29.780 1.00 77.56 231 LYS A N 1
ATOM 1887 C CA . LYS A 1 231 ? -3.708 12.380 31.163 1.00 77.56 231 LYS A CA 1
ATOM 1888 C C . LYS A 1 231 ? -2.188 12.228 31.213 1.00 77.56 231 LYS A C 1
ATOM 1890 O O . LYS A 1 231 ? -1.550 12.722 32.137 1.00 77.56 231 LYS A O 1
ATOM 1895 N N . ALA A 1 232 ? -1.607 11.536 30.229 1.00 76.44 232 ALA A N 1
ATOM 1896 C CA . ALA A 1 232 ? -0.167 11.329 30.124 1.00 76.44 232 ALA A CA 1
ATOM 1897 C C . ALA A 1 232 ? 0.304 11.278 28.652 1.00 76.44 232 ALA A C 1
ATOM 1899 O O . ALA A 1 232 ? -0.258 10.514 27.863 1.00 76.44 232 ALA A O 1
ATOM 1900 N N . PRO A 1 233 ? 1.406 11.962 28.275 1.00 74.19 233 PRO A N 1
ATOM 1901 C CA . PRO A 1 233 ? 1.904 12.001 26.888 1.00 74.19 233 PRO A CA 1
ATOM 1902 C C . PRO A 1 233 ? 2.224 10.622 26.277 1.00 74.19 233 PRO A C 1
ATOM 1904 O O . PRO A 1 233 ? 2.093 10.390 25.070 1.00 74.19 233 PRO A O 1
ATOM 1907 N N . LYS A 1 234 ? 2.645 9.658 27.107 1.00 74.44 234 LYS A N 1
ATOM 1908 C CA . LYS A 1 234 ? 3.014 8.316 26.631 1.00 74.44 234 LYS A CA 1
ATOM 1909 C C . LYS A 1 234 ? 1.794 7.514 26.161 1.00 74.44 234 LYS A C 1
ATOM 1911 O O . LYS A 1 234 ? 1.873 6.916 25.087 1.00 74.44 234 LYS A O 1
ATOM 1916 N N . LYS A 1 235 ? 0.664 7.611 26.870 1.00 81.31 235 LYS A N 1
ATOM 1917 C CA . LYS A 1 235 ? -0.563 6.816 26.660 1.00 81.31 235 LYS A CA 1
ATOM 1918 C C . LYS A 1 235 ? -1.660 7.516 25.860 1.00 81.31 235 LYS A C 1
ATOM 1920 O O . LYS A 1 235 ? -2.736 6.967 25.688 1.00 81.31 235 LYS A O 1
ATOM 1925 N N . VAL A 1 236 ? -1.368 8.687 25.295 1.00 87.31 236 VAL A N 1
ATOM 1926 C CA . VAL A 1 236 ? -2.314 9.508 24.513 1.00 87.31 236 VAL A CA 1
ATOM 1927 C C . VAL A 1 236 ? -3.234 8.695 23.593 1.00 87.31 236 VAL A C 1
ATOM 1929 O O . VAL A 1 236 ? -4.440 8.898 23.622 1.00 87.31 236 VAL A O 1
ATOM 1932 N N . VAL A 1 237 ? -2.692 7.764 22.793 1.00 91.25 237 VAL A N 1
ATOM 1933 C CA . VAL A 1 237 ? -3.502 7.010 21.818 1.00 91.25 237 VAL A CA 1
ATOM 1934 C C . VAL A 1 237 ? -4.457 6.034 22.510 1.00 91.25 237 VAL A C 1
ATOM 1936 O O . VAL A 1 237 ? -5.630 5.998 22.152 1.00 91.25 237 VAL A O 1
ATOM 1939 N N . SER A 1 238 ? -3.990 5.254 23.490 1.00 93.25 238 SER A N 1
ATOM 1940 C CA . SER A 1 238 ? -4.850 4.319 24.226 1.00 93.25 238 SER A CA 1
ATOM 1941 C C . SER A 1 238 ? -5.864 5.053 25.102 1.00 93.25 238 SER A C 1
ATOM 1943 O O . SER A 1 238 ? -7.020 4.649 25.155 1.00 93.25 238 SER A O 1
ATOM 1945 N N . ASP A 1 239 ? -5.459 6.163 25.724 1.00 94.44 239 ASP A N 1
ATOM 1946 C CA . ASP A 1 239 ? -6.337 7.019 26.525 1.00 94.44 239 ASP A CA 1
ATOM 1947 C C . ASP A 1 239 ? -7.437 7.636 25.650 1.00 94.44 239 ASP A C 1
ATOM 1949 O O . ASP A 1 239 ? -8.603 7.653 26.044 1.00 94.44 239 ASP A O 1
ATOM 1953 N N . PHE A 1 240 ? -7.090 8.085 24.437 1.00 96.38 240 PHE A N 1
ATOM 1954 C CA . PHE A 1 240 ? -8.063 8.575 23.464 1.00 96.38 240 PHE A CA 1
ATOM 1955 C C . PHE A 1 240 ? -9.025 7.461 23.050 1.00 96.38 240 PHE A C 1
ATOM 1957 O O . PHE A 1 240 ? -10.232 7.664 23.089 1.00 96.38 240 PHE A O 1
ATOM 1964 N N . VAL A 1 241 ? -8.519 6.265 22.718 1.00 96.75 241 VAL A N 1
ATOM 1965 C CA . VAL A 1 241 ? -9.363 5.099 22.400 1.00 96.75 241 VAL A CA 1
ATOM 1966 C C . VAL A 1 241 ? -10.331 4.793 23.543 1.00 96.75 241 VAL A C 1
ATOM 1968 O O . VAL A 1 241 ? -11.523 4.652 23.291 1.00 96.75 241 VAL A O 1
ATOM 1971 N N . SER A 1 242 ? -9.852 4.751 24.788 1.00 96.56 242 SER A N 1
ATOM 1972 C CA . SER A 1 242 ? -10.683 4.519 25.976 1.00 96.56 242 SER A CA 1
ATOM 1973 C C . SER A 1 242 ? -11.783 5.577 26.116 1.00 96.56 242 SER A C 1
ATOM 1975 O O . SER A 1 242 ? -12.955 5.243 26.294 1.00 96.56 242 SER A O 1
ATOM 1977 N N . HIS A 1 243 ? -11.430 6.856 25.942 1.00 96.94 243 HIS A N 1
ATOM 1978 C CA . HIS A 1 243 ? -12.378 7.967 25.968 1.00 96.94 243 HIS A CA 1
ATOM 1979 C C . HIS A 1 243 ? -13.451 7.837 24.875 1.00 96.94 243 HIS A C 1
ATOM 1981 O O . HIS A 1 243 ? -14.641 7.916 25.170 1.00 96.94 243 HIS A O 1
ATOM 1987 N N . VAL A 1 244 ? -13.055 7.568 23.626 1.00 98.00 244 VAL A N 1
ATOM 1988 C CA . VAL A 1 244 ? -13.996 7.385 22.509 1.00 98.00 244 VAL A CA 1
ATOM 1989 C C . VAL A 1 244 ? -14.923 6.193 22.754 1.00 98.00 244 VAL A C 1
ATOM 1991 O O . VAL A 1 244 ? -16.123 6.304 22.516 1.00 98.00 244 VAL A O 1
ATOM 1994 N N . LEU A 1 245 ? -14.394 5.067 23.238 1.00 98.06 245 LEU A N 1
ATOM 1995 C CA . LEU A 1 245 ? -15.180 3.864 23.523 1.00 98.06 245 LEU A CA 1
ATOM 1996 C C . LEU A 1 245 ? -16.179 4.068 24.667 1.00 98.06 245 LEU A C 1
ATOM 1998 O O . LEU A 1 245 ? -17.278 3.524 24.609 1.00 98.06 245 LEU A O 1
ATOM 2002 N N . THR A 1 246 ? -15.823 4.873 25.670 1.00 97.38 246 THR A N 1
ATOM 2003 C CA . THR A 1 246 ? -16.737 5.251 26.757 1.00 97.38 246 THR A CA 1
ATOM 2004 C C . THR A 1 246 ? -17.862 6.147 26.238 1.00 97.38 246 THR A C 1
ATOM 2006 O O . THR A 1 246 ? -19.028 5.926 26.555 1.00 97.38 246 THR A O 1
ATOM 2009 N N . SER A 1 247 ? -17.525 7.140 25.412 1.00 97.69 247 SER A N 1
ATOM 2010 C CA . SER A 1 247 ? -18.490 8.109 24.878 1.00 97.69 247 SER A CA 1
ATOM 2011 C C . SER A 1 247 ? -19.381 7.533 23.770 1.00 97.69 247 SER A C 1
ATOM 2013 O O . SER A 1 247 ? -20.497 8.005 23.564 1.00 97.69 247 SER A O 1
ATOM 2015 N N . PHE A 1 248 ? -18.900 6.523 23.037 1.00 97.81 248 PHE A N 1
ATOM 2016 C CA . PHE A 1 248 ? -19.578 5.918 21.885 1.00 97.81 248 PHE A CA 1
ATOM 2017 C C . PHE A 1 248 ? -19.497 4.381 21.936 1.00 97.81 248 PHE A C 1
ATOM 2019 O O . PHE A 1 248 ? -18.824 3.767 21.101 1.00 97.81 248 PHE A O 1
ATOM 2026 N N . PRO A 1 249 ? -20.198 3.732 22.883 1.00 96.88 249 PRO A N 1
ATOM 2027 C CA . PRO A 1 249 ? -20.097 2.285 23.101 1.00 96.88 249 PRO A CA 1
ATOM 2028 C C . PRO A 1 249 ? -20.534 1.448 21.886 1.00 96.88 249 PRO A C 1
ATOM 2030 O O . PRO A 1 249 ? -20.004 0.358 21.659 1.00 96.88 249 PRO A O 1
ATOM 2033 N N . ASP A 1 250 ? -21.424 1.981 21.042 1.00 97.00 250 ASP A N 1
ATOM 2034 C CA . ASP A 1 250 ? -21.907 1.322 19.820 1.00 97.00 250 ASP A CA 1
ATOM 2035 C C . ASP A 1 250 ? -20.812 1.035 18.782 1.00 97.00 250 ASP A C 1
ATOM 2037 O O . ASP A 1 250 ? -21.025 0.225 17.877 1.00 97.00 250 ASP A O 1
ATOM 2041 N N . ILE A 1 251 ? -19.623 1.638 18.913 1.00 97.88 251 ILE A N 1
ATOM 2042 C CA . ILE A 1 251 ? -18.445 1.285 18.105 1.00 97.88 251 ILE A CA 1
ATOM 2043 C C . ILE A 1 251 ? -18.117 -0.210 18.247 1.00 97.88 251 ILE A C 1
ATOM 2045 O O . ILE A 1 251 ? -17.652 -0.829 17.294 1.00 97.88 251 ILE A O 1
ATOM 2049 N N . LEU A 1 252 ? -18.383 -0.813 19.410 1.00 97.56 252 LEU A N 1
ATOM 2050 C CA . LEU A 1 252 ? -18.121 -2.229 19.692 1.00 97.56 252 LEU A CA 1
ATOM 2051 C C . LEU A 1 252 ? -19.396 -3.084 19.693 1.00 97.56 252 LEU A C 1
ATOM 2053 O O . LEU A 1 252 ? -19.455 -4.104 20.386 1.00 97.56 252 LEU A O 1
ATOM 2057 N N . LYS A 1 253 ? -20.424 -2.692 18.931 1.00 96.56 253 LYS A N 1
ATOM 2058 C CA . LYS A 1 253 ? -21.650 -3.491 18.787 1.00 96.56 253 LYS A CA 1
ATOM 2059 C C . LYS A 1 253 ? -21.424 -4.784 17.991 1.00 96.56 253 LYS A C 1
ATOM 2061 O O . LYS A 1 253 ? -20.391 -4.982 17.348 1.00 96.56 253 LYS A O 1
ATOM 2066 N N . LYS A 1 254 ? -22.423 -5.673 18.016 1.00 95.75 254 LYS A N 1
ATOM 2067 C CA . LYS A 1 254 ? -22.450 -6.910 17.217 1.00 95.75 254 LYS A CA 1
ATOM 2068 C C . LYS A 1 254 ? -22.163 -6.604 15.736 1.00 95.75 254 LYS A C 1
ATOM 2070 O O . LYS A 1 254 ? -22.746 -5.675 15.181 1.00 95.75 254 LYS A O 1
ATOM 2075 N N . GLY A 1 255 ? -21.258 -7.366 15.122 1.00 94.19 255 GLY A N 1
ATOM 2076 C CA . GLY A 1 255 ? -20.842 -7.207 13.722 1.00 94.19 255 GLY A CA 1
ATOM 2077 C C . GLY A 1 255 ? -20.007 -5.956 13.419 1.00 94.19 255 GLY A C 1
ATOM 2078 O O . GLY A 1 255 ? -19.701 -5.698 12.255 1.00 94.19 255 GLY A O 1
ATOM 2079 N N . ALA A 1 256 ? -19.629 -5.157 14.425 1.00 96.94 256 ALA A N 1
ATOM 2080 C CA . ALA A 1 256 ? -18.799 -3.981 14.192 1.00 96.94 256 ALA A CA 1
ATOM 2081 C C . ALA A 1 256 ? -17.399 -4.368 13.705 1.00 96.94 256 ALA A C 1
ATOM 2083 O O . ALA A 1 256 ? -16.810 -5.364 14.129 1.00 96.94 256 ALA A O 1
ATOM 2084 N N . ARG A 1 257 ? -16.822 -3.532 12.845 1.00 97.06 257 ARG A N 1
ATOM 2085 C CA . ARG A 1 257 ? -15.461 -3.717 12.344 1.00 97.06 257 ARG A CA 1
ATOM 2086 C C . ARG A 1 257 ? -14.691 -2.431 12.505 1.00 97.06 257 ARG A C 1
ATOM 2088 O O . ARG A 1 257 ? -14.978 -1.441 11.838 1.00 97.06 257 ARG A O 1
ATOM 2095 N N . CYS A 1 258 ? -13.702 -2.453 13.386 1.00 97.62 258 CYS A N 1
ATOM 2096 C CA . CYS A 1 258 ? -13.018 -1.246 13.811 1.00 97.62 258 CYS A CA 1
ATOM 2097 C C . CYS A 1 258 ? -11.536 -1.267 13.473 1.00 97.62 258 CYS A C 1
ATOM 2099 O O . CYS A 1 258 ? -10.861 -2.283 13.640 1.00 97.62 258 CYS A O 1
ATOM 2101 N N . PHE A 1 259 ? -11.015 -0.115 13.068 1.00 96.88 259 PHE A N 1
ATOM 2102 C CA . PHE A 1 259 ? -9.580 0.106 12.944 1.00 96.88 259 PHE A CA 1
ATOM 2103 C C . PHE A 1 259 ? -9.105 1.107 13.999 1.00 96.88 259 PHE A C 1
ATOM 2105 O O . PHE A 1 259 ? -9.552 2.250 14.035 1.00 96.88 259 PHE A O 1
ATOM 2112 N N . MET A 1 260 ? -8.204 0.677 14.877 1.00 96.44 260 MET A N 1
ATOM 2113 C CA . MET A 1 260 ? -7.683 1.474 15.992 1.00 96.44 260 MET A CA 1
ATOM 2114 C C . MET A 1 260 ? -6.153 1.439 15.954 1.00 96.44 260 MET A C 1
ATOM 2116 O O . MET A 1 260 ? -5.527 0.653 16.675 1.00 96.44 260 MET A O 1
ATOM 2120 N N . PRO A 1 261 ? -5.519 2.202 15.048 1.00 93.50 261 PRO A N 1
ATOM 2121 C CA . PRO A 1 261 ? -4.071 2.192 14.913 1.00 93.50 261 PRO A CA 1
ATOM 2122 C C . PRO A 1 261 ? -3.381 2.715 16.179 1.00 93.50 261 PRO A C 1
ATOM 2124 O O . PRO A 1 261 ? -3.697 3.794 16.671 1.00 93.50 261 PRO A O 1
ATOM 2127 N N . GLY A 1 262 ? -2.402 1.960 16.686 1.00 91.25 262 GLY A N 1
ATOM 2128 C CA . GLY A 1 262 ? -1.546 2.395 17.793 1.00 91.25 262 GLY A CA 1
ATOM 2129 C C . GLY A 1 262 ? -0.394 3.297 17.349 1.00 91.25 262 GLY A C 1
ATOM 2130 O O . GLY A 1 262 ? -0.334 3.754 16.206 1.00 91.25 262 GLY A O 1
ATOM 2131 N N . LYS A 1 263 ? 0.544 3.554 18.262 1.00 88.62 263 LYS A N 1
ATOM 2132 C CA . LYS A 1 263 ? 1.829 4.211 17.975 1.00 88.62 263 LYS A CA 1
ATOM 2133 C C . LYS A 1 263 ? 2.826 3.194 17.412 1.00 88.62 263 LYS A C 1
ATOM 2135 O O . LYS A 1 263 ? 2.600 1.993 17.416 1.00 88.62 263 LYS A O 1
ATOM 2140 N N . LYS A 1 264 ? 3.995 3.669 16.975 1.00 84.00 264 LYS A N 1
ATOM 2141 C CA . LYS A 1 264 ? 5.101 2.797 16.539 1.00 84.00 264 LYS A CA 1
ATOM 2142 C C . LYS A 1 264 ? 5.553 1.804 17.627 1.00 84.00 264 LYS A C 1
ATOM 2144 O O . LYS A 1 264 ? 6.099 0.759 17.280 1.00 84.00 264 LYS A O 1
ATOM 2149 N N . SER A 1 265 ? 5.368 2.135 18.909 1.00 84.12 265 SER A N 1
ATOM 2150 C CA . SER A 1 265 ? 5.708 1.264 20.036 1.00 84.12 265 SER A CA 1
ATOM 2151 C C . SER A 1 265 ? 4.745 0.086 20.151 1.00 84.12 265 SER A C 1
ATOM 2153 O O . SER A 1 265 ? 3.527 0.234 20.040 1.00 84.12 265 SER A O 1
ATOM 2155 N N . THR A 1 266 ? 5.313 -1.081 20.432 1.00 82.50 266 THR A N 1
ATOM 2156 C CA . THR A 1 266 ? 4.597 -2.347 20.607 1.00 82.50 266 THR A CA 1
ATOM 2157 C C . THR A 1 266 ? 3.545 -2.273 21.711 1.00 82.50 266 THR A C 1
ATOM 2159 O O . THR A 1 266 ? 2.420 -2.727 21.515 1.00 82.50 266 THR A O 1
ATOM 2162 N N . ASP A 1 267 ? 3.891 -1.616 22.817 1.00 88.00 267 ASP A N 1
ATOM 2163 C CA . ASP A 1 267 ? 3.064 -1.522 24.023 1.00 88.00 267 ASP A CA 1
ATOM 2164 C C . ASP A 1 267 ? 1.743 -0.807 23.748 1.00 88.00 267 ASP A C 1
ATOM 2166 O O . ASP A 1 267 ? 0.707 -1.200 24.271 1.00 88.00 267 ASP A O 1
ATOM 2170 N N . SER A 1 268 ? 1.742 0.170 22.835 1.00 89.56 268 SER A N 1
ATOM 2171 C CA . SER A 1 268 ? 0.520 0.899 22.482 1.00 89.56 268 SER A CA 1
ATOM 2172 C C . SER A 1 268 ? -0.550 -0.002 21.857 1.00 89.56 268 SER A C 1
ATOM 2174 O O . SER A 1 268 ? -1.742 0.248 22.014 1.00 89.56 268 SER A O 1
ATOM 2176 N N . HIS A 1 269 ? -0.146 -1.072 21.164 1.00 90.94 269 HIS A N 1
ATOM 2177 C CA . HIS A 1 269 ? -1.084 -2.030 20.583 1.00 90.94 269 HIS A CA 1
ATOM 2178 C C . HIS A 1 269 ? -1.701 -2.930 21.660 1.00 90.94 269 HIS A C 1
ATOM 2180 O O . HIS A 1 269 ? -2.893 -3.237 21.609 1.00 90.94 269 HIS A O 1
ATOM 2186 N N . ASP A 1 270 ? -0.893 -3.344 22.639 1.00 91.38 270 ASP A N 1
ATOM 2187 C CA . ASP A 1 270 ? -1.354 -4.144 23.773 1.00 91.38 270 ASP A CA 1
ATOM 2188 C C . ASP A 1 270 ? -2.236 -3.325 24.727 1.00 91.38 270 ASP A C 1
ATOM 2190 O O . ASP A 1 270 ? -3.229 -3.848 25.239 1.00 91.38 270 ASP A O 1
ATOM 2194 N N . GLU A 1 271 ? -1.946 -2.035 24.901 1.00 93.69 271 GLU A N 1
ATOM 2195 C CA . GLU A 1 271 ? -2.802 -1.084 25.617 1.00 93.69 271 GLU A CA 1
ATOM 2196 C C . GLU A 1 271 ? -4.169 -0.946 24.929 1.00 93.69 271 GLU A C 1
ATOM 2198 O O . GLU A 1 271 ? -5.194 -1.136 25.578 1.00 93.69 271 GLU A O 1
ATOM 2203 N N . ILE A 1 272 ? -4.213 -0.727 23.606 1.00 95.38 272 ILE A N 1
ATOM 2204 C CA . ILE A 1 272 ? -5.481 -0.667 22.849 1.00 95.38 272 ILE A CA 1
ATOM 2205 C C . ILE A 1 272 ? -6.271 -1.971 22.980 1.00 95.38 272 ILE A C 1
ATOM 2207 O O . ILE A 1 272 ? -7.474 -1.939 23.228 1.00 95.38 272 ILE A O 1
ATOM 2211 N N . LYS A 1 273 ? -5.610 -3.129 22.848 1.00 95.38 273 LYS A N 1
ATOM 2212 C CA . LYS A 1 273 ? -6.246 -4.440 23.051 1.00 95.38 273 LYS A CA 1
ATOM 2213 C C . LYS A 1 273 ? -6.888 -4.534 24.437 1.00 95.38 273 LYS A C 1
ATOM 2215 O O . LYS A 1 273 ? -8.017 -5.005 24.552 1.00 95.38 273 LYS A O 1
ATOM 2220 N N . THR A 1 274 ? -6.175 -4.091 25.469 1.00 95.50 274 THR A N 1
ATOM 2221 C CA . THR A 1 274 ? -6.659 -4.102 26.856 1.00 95.50 274 THR A CA 1
ATOM 2222 C C . THR A 1 274 ? -7.890 -3.212 27.014 1.00 95.50 274 THR A C 1
ATOM 2224 O O . THR A 1 274 ? -8.897 -3.661 27.556 1.00 95.50 274 THR A O 1
ATOM 2227 N N . GLU A 1 275 ? -7.858 -1.992 26.472 1.00 96.56 275 GLU A N 1
ATOM 2228 C CA . GLU A 1 275 ? -8.997 -1.069 26.518 1.00 96.56 275 GLU A CA 1
ATOM 2229 C C . GLU A 1 275 ? -10.221 -1.613 25.772 1.00 96.56 275 GLU A C 1
ATOM 2231 O O . GLU A 1 275 ? -11.336 -1.548 26.287 1.00 96.56 275 GLU A O 1
ATOM 2236 N N . VAL A 1 276 ? -10.032 -2.220 24.599 1.00 97.38 276 VAL A N 1
ATOM 2237 C CA . VAL A 1 276 ? -11.126 -2.846 23.841 1.00 97.38 276 VAL A CA 1
ATOM 2238 C C . VAL A 1 276 ? -11.770 -3.978 24.638 1.00 97.38 276 VAL A C 1
ATOM 2240 O O . VAL A 1 276 ? -12.991 -4.020 24.756 1.00 97.38 276 VAL A O 1
ATOM 2243 N N . LEU A 1 277 ? -10.967 -4.881 25.207 1.00 96.25 277 LEU A N 1
ATOM 2244 C CA . LEU A 1 277 ? -11.475 -6.032 25.960 1.00 96.25 277 LEU A CA 1
ATOM 2245 C C . LEU A 1 277 ? -12.121 -5.629 27.291 1.00 96.25 277 LEU A C 1
ATOM 2247 O O . LEU A 1 277 ? -13.025 -6.320 27.751 1.00 96.25 277 LEU A O 1
ATOM 2251 N N . LYS A 1 278 ? -11.711 -4.501 27.882 1.00 95.56 278 LYS A N 1
ATOM 2252 C CA . LYS A 1 278 ? -12.377 -3.907 29.049 1.00 95.56 278 LYS A CA 1
ATOM 2253 C C . LYS A 1 278 ? -13.796 -3.437 28.718 1.00 95.56 278 LYS A C 1
ATOM 2255 O O . LYS A 1 278 ? -14.699 -3.642 29.521 1.00 95.56 278 LYS A O 1
ATOM 2260 N N . HIS A 1 279 ? -13.994 -2.823 27.550 1.00 96.56 279 HIS A N 1
ATOM 2261 C CA . HIS A 1 279 ? -15.308 -2.332 27.117 1.00 96.56 279 HIS A CA 1
ATOM 2262 C C . HIS A 1 279 ? -16.184 -3.443 26.528 1.00 96.56 279 HIS A C 1
ATOM 2264 O O . HIS A 1 279 ? -17.397 -3.443 26.716 1.00 96.56 279 HIS A O 1
ATOM 2270 N N . ASN A 1 280 ? -15.584 -4.403 25.824 1.00 95.88 280 ASN A N 1
ATOM 2271 C CA . ASN A 1 280 ? -16.284 -5.571 25.309 1.00 95.88 280 ASN A CA 1
ATOM 2272 C C . ASN A 1 280 ? -15.389 -6.825 25.382 1.00 95.88 280 ASN A C 1
ATOM 2274 O O . ASN A 1 280 ? -14.610 -7.086 24.459 1.00 95.88 280 ASN A O 1
ATOM 2278 N N . PRO A 1 281 ? -15.543 -7.666 26.425 1.00 94.00 281 PRO A N 1
ATOM 2279 C CA . PRO A 1 281 ? -14.780 -8.910 26.576 1.00 94.00 281 PRO A CA 1
ATOM 2280 C C . PRO A 1 281 ? -15.025 -9.938 25.463 1.00 94.00 281 PRO A C 1
ATOM 2282 O O . PRO A 1 281 ? -14.250 -10.881 25.296 1.00 94.00 281 PRO A O 1
ATOM 2285 N N . LYS A 1 282 ? -16.109 -9.770 24.692 1.00 93.94 282 LYS A N 1
ATOM 2286 C CA . LYS A 1 282 ? -16.438 -10.579 23.515 1.00 93.94 282 LYS A CA 1
ATOM 2287 C C . LYS A 1 282 ? -15.883 -9.977 22.222 1.00 93.94 282 LYS A C 1
ATOM 2289 O O . LYS A 1 282 ? -16.204 -10.467 21.147 1.00 93.94 282 LYS A O 1
ATOM 2294 N N . ALA A 1 283 ? -15.029 -8.964 22.262 1.00 97.06 283 ALA A N 1
ATOM 2295 C CA . ALA A 1 283 ? -14.334 -8.506 21.066 1.00 97.06 283 ALA A CA 1
ATOM 2296 C C . ALA A 1 283 ? -13.338 -9.544 20.529 1.00 97.06 283 ALA A C 1
ATOM 2298 O O . ALA A 1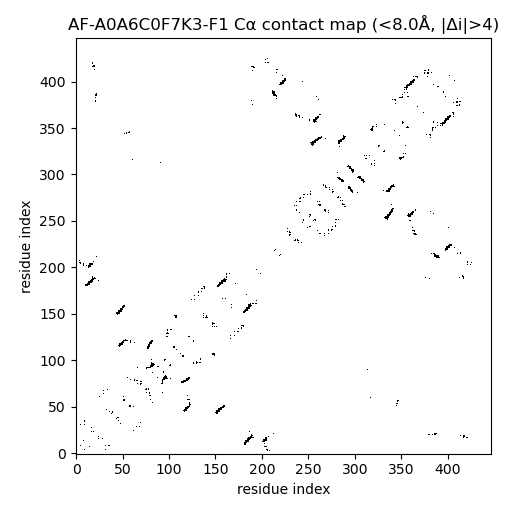 283 ? -12.859 -10.418 21.256 1.00 97.06 283 ALA A O 1
ATOM 2299 N N . VAL A 1 284 ? -13.049 -9.442 19.234 1.00 97.69 284 VAL A N 1
ATOM 2300 C CA . VAL A 1 284 ? -11.933 -10.110 18.566 1.00 97.69 284 VAL A CA 1
ATOM 2301 C C . VAL A 1 284 ? -10.905 -9.041 18.245 1.00 97.69 284 VAL A C 1
ATOM 2303 O O . VAL A 1 284 ? -11.202 -8.114 17.497 1.00 97.69 284 VAL A O 1
ATOM 2306 N N . VAL A 1 285 ? -9.698 -9.146 18.795 1.00 97.00 285 VAL A N 1
ATOM 2307 C CA . VAL A 1 285 ? -8.655 -8.132 18.600 1.00 97.00 285 VAL A CA 1
ATOM 2308 C C . VAL A 1 285 ? -7.507 -8.711 17.794 1.00 97.00 285 VAL A C 1
ATOM 2310 O O . VAL A 1 285 ? -6.846 -9.656 18.214 1.00 97.00 285 VAL A O 1
ATOM 2313 N N . ILE A 1 286 ? -7.248 -8.123 16.636 1.00 95.44 286 ILE A N 1
ATOM 2314 C CA . ILE A 1 286 ? -6.153 -8.466 15.739 1.00 95.44 286 ILE A CA 1
ATOM 2315 C C . ILE A 1 286 ? -5.041 -7.453 15.952 1.00 95.44 286 ILE A C 1
ATOM 2317 O O . ILE A 1 286 ? -5.215 -6.259 15.713 1.00 95.44 286 ILE A O 1
ATOM 2321 N N . VAL A 1 287 ? -3.891 -7.942 16.397 1.00 92.94 287 VAL A N 1
ATOM 2322 C CA . VAL A 1 287 ? -2.726 -7.133 16.733 1.00 92.94 287 VAL A CA 1
ATOM 2323 C C . VAL A 1 287 ? -1.606 -7.418 15.736 1.00 92.94 287 VAL A C 1
ATOM 2325 O O . VAL A 1 287 ? -1.112 -8.546 15.647 1.00 92.94 287 VAL A O 1
ATOM 2328 N N . PHE A 1 288 ? -1.164 -6.382 15.021 1.00 87.56 288 PHE A N 1
ATOM 2329 C CA . PHE A 1 288 ? 0.027 -6.426 14.168 1.00 87.56 288 PHE A CA 1
ATOM 2330 C C . PHE A 1 288 ? 1.223 -5.800 14.888 1.00 87.56 288 PHE A C 1
ATOM 2332 O O . PHE A 1 288 ? 1.439 -4.586 14.821 1.00 87.56 288 PHE A O 1
ATOM 2339 N N . ASN A 1 289 ? 2.007 -6.633 15.577 1.00 78.88 289 ASN A N 1
ATOM 2340 C CA . ASN A 1 289 ? 3.119 -6.194 16.414 1.00 78.88 289 ASN A CA 1
ATOM 2341 C C . ASN A 1 289 ? 4.472 -6.736 15.918 1.00 78.88 289 ASN A C 1
ATOM 2343 O O . ASN A 1 289 ? 4.996 -7.732 16.419 1.00 78.88 289 ASN A O 1
ATOM 2347 N N . GLY A 1 290 ? 5.038 -6.099 14.893 1.00 69.50 290 GLY A N 1
ATOM 2348 C CA . GLY A 1 290 ? 6.289 -6.548 14.277 1.00 69.50 290 GLY A CA 1
ATOM 2349 C C . GLY A 1 290 ? 6.132 -7.935 13.666 1.00 69.50 290 GLY A C 1
ATOM 2350 O O . GLY A 1 290 ? 5.168 -8.196 12.950 1.00 69.50 290 GLY A O 1
ATOM 2351 N N . ASN A 1 291 ? 7.047 -8.843 14.004 1.00 64.88 291 ASN A N 1
ATOM 2352 C CA . ASN A 1 291 ? 6.984 -10.239 13.559 1.00 64.88 291 ASN A CA 1
ATOM 2353 C C . ASN A 1 291 ? 5.870 -11.043 14.255 1.00 64.88 291 ASN A C 1
ATOM 2355 O O . ASN A 1 291 ? 5.612 -12.185 13.877 1.00 64.88 291 ASN A O 1
ATOM 2359 N N . ASN A 1 292 ? 5.216 -10.478 15.275 1.00 70.00 292 ASN A N 1
ATOM 2360 C CA . ASN A 1 292 ? 4.180 -11.152 16.040 1.00 70.00 292 ASN A CA 1
ATOM 2361 C C . ASN A 1 292 ? 2.794 -10.644 15.628 1.00 70.00 292 ASN A C 1
ATOM 2363 O O . ASN A 1 292 ? 2.337 -9.587 16.067 1.00 70.00 292 ASN A O 1
ATOM 2367 N N . ARG A 1 293 ? 2.126 -11.406 14.760 1.00 86.56 293 ARG A N 1
ATOM 2368 C CA . ARG A 1 293 ? 0.754 -11.137 14.318 1.00 86.56 293 ARG A CA 1
ATOM 2369 C C . ARG A 1 293 ? -0.174 -12.133 14.978 1.00 86.56 293 ARG A C 1
ATOM 2371 O O . ARG A 1 293 ? -0.037 -13.340 14.769 1.00 86.56 293 ARG A O 1
ATOM 2378 N N . LYS A 1 294 ? -1.090 -11.631 15.797 1.00 92.69 294 LYS A N 1
ATOM 2379 C CA . LYS A 1 294 ? -1.979 -12.471 16.596 1.00 92.69 294 LYS A CA 1
ATOM 2380 C C . LYS A 1 294 ? -3.399 -11.940 16.570 1.00 92.69 294 LYS A C 1
ATOM 2382 O O . LYS A 1 294 ? -3.616 -10.733 16.605 1.00 92.69 294 LYS A O 1
ATOM 2387 N N . LEU A 1 295 ? -4.341 -12.864 16.546 1.00 94.81 295 LEU A N 1
ATOM 2388 C CA . LEU A 1 295 ? -5.755 -12.635 16.777 1.00 94.81 295 LEU A CA 1
ATOM 2389 C C . LEU A 1 295 ? -6.080 -13.138 18.186 1.00 94.81 295 LEU A C 1
ATOM 2391 O O . LEU A 1 295 ? -5.652 -14.221 18.571 1.00 94.81 295 LEU A O 1
ATOM 2395 N N . TYR A 1 296 ? -6.804 -12.341 18.962 1.00 95.69 296 TYR A N 1
ATOM 2396 C CA . TYR A 1 296 ? -7.188 -12.646 20.334 1.00 95.69 296 TYR A CA 1
ATOM 2397 C C . TYR A 1 296 ? -8.707 -12.658 20.466 1.00 95.69 296 TYR A C 1
ATOM 2399 O O . TYR A 1 296 ? -9.360 -11.703 20.047 1.00 95.69 296 TYR A O 1
ATOM 2407 N N . TYR A 1 297 ? -9.265 -13.705 21.068 1.00 95.50 297 TYR A N 1
ATOM 2408 C CA . TYR A 1 297 ? -10.689 -13.782 21.396 1.00 95.50 297 TYR A CA 1
ATOM 2409 C C . TYR A 1 297 ? -10.929 -14.702 22.598 1.00 95.50 297 TYR A C 1
ATOM 2411 O O . TYR A 1 297 ? -10.145 -15.607 22.863 1.00 95.50 297 TYR A O 1
ATOM 2419 N N . SER A 1 298 ? -12.002 -14.454 23.340 1.00 91.44 298 SER A N 1
ATOM 2420 C CA . SER A 1 298 ? -12.530 -15.340 24.388 1.00 91.44 298 SER A CA 1
ATOM 2421 C C . SER A 1 298 ? -13.401 -16.442 23.781 1.00 91.44 298 SER A C 1
ATOM 2423 O O . SER A 1 298 ? -14.202 -16.157 22.892 1.00 91.44 298 SER A O 1
ATOM 2425 N N . GLU A 1 299 ? -13.290 -17.691 24.225 1.00 85.50 299 GLU A N 1
ATOM 2426 C CA . GLU A 1 299 ? -14.229 -18.741 23.795 1.00 85.50 299 GLU A CA 1
ATOM 2427 C C . GLU A 1 299 ? -15.609 -18.540 24.448 1.00 85.50 299 GLU A C 1
ATOM 2429 O O . GLU A 1 299 ? -15.718 -17.913 25.498 1.00 85.50 299 GLU A O 1
ATOM 2434 N N . HIS A 1 300 ? -16.682 -19.060 23.838 1.00 70.94 300 HIS A N 1
ATOM 2435 C CA . HIS A 1 300 ? -18.067 -18.788 24.265 1.00 70.94 300 HIS A CA 1
ATOM 2436 C C . HIS A 1 300 ? -18.346 -19.060 25.757 1.00 70.94 300 HIS A C 1
ATOM 2438 O O . HIS A 1 300 ? -19.189 -18.378 26.337 1.00 70.94 300 HIS A O 1
ATOM 2444 N N . ASN A 1 301 ? -17.605 -19.990 26.370 1.00 70.62 301 ASN A N 1
ATOM 2445 C CA . ASN A 1 301 ? -17.763 -20.410 27.766 1.00 70.62 301 ASN A CA 1
ATOM 2446 C C . ASN A 1 301 ? -16.533 -20.106 28.640 1.00 70.62 301 ASN A C 1
ATOM 2448 O O . ASN A 1 301 ? -16.419 -20.634 29.743 1.00 70.62 301 ASN A O 1
ATOM 2452 N N . SER A 1 302 ? -15.588 -19.296 28.154 1.00 75.88 302 SER A N 1
ATOM 2453 C CA . SER A 1 302 ? -14.344 -19.013 28.868 1.00 75.88 302 SER A CA 1
ATOM 2454 C C . SER A 1 302 ? -13.980 -17.538 28.792 1.00 75.88 302 SER A C 1
ATOM 2456 O O . SER A 1 302 ? -13.906 -16.947 27.718 1.00 75.88 302 SER A O 1
ATOM 2458 N N . ASN A 1 303 ? -13.657 -16.959 29.947 1.00 74.44 303 ASN A N 1
ATOM 2459 C CA . ASN A 1 303 ? -13.061 -15.625 30.015 1.00 74.44 303 ASN A CA 1
ATOM 2460 C C . ASN A 1 303 ? -11.562 -15.638 29.658 1.00 74.44 303 ASN A C 1
ATOM 2462 O O . ASN A 1 303 ? -10.926 -14.585 29.653 1.00 74.44 303 ASN A O 1
ATOM 2466 N N . LEU A 1 304 ? -10.981 -16.808 29.359 1.00 83.06 304 LEU A N 1
ATOM 2467 C CA . LEU A 1 304 ? -9.591 -16.912 28.932 1.00 83.06 304 LEU A CA 1
ATOM 2468 C C . LEU A 1 304 ? -9.442 -16.442 27.486 1.00 83.06 304 LEU A C 1
ATOM 2470 O O . LEU A 1 304 ? -10.116 -16.912 26.568 1.00 83.06 304 LEU A O 1
ATOM 2474 N N . LEU A 1 305 ? -8.515 -15.510 27.293 1.00 88.88 305 LEU A N 1
ATOM 2475 C CA . LEU A 1 305 ? -8.182 -14.969 25.987 1.00 88.88 305 LEU A CA 1
ATOM 2476 C C . LEU A 1 305 ? -7.301 -15.965 25.224 1.00 88.88 305 LEU A C 1
ATOM 2478 O O . LEU A 1 305 ? -6.175 -16.246 25.631 1.00 88.88 305 LEU A O 1
ATOM 2482 N N . LYS A 1 306 ? -7.789 -16.463 24.089 1.00 90.50 306 LYS A N 1
ATOM 2483 C CA . LYS A 1 306 ? -7.067 -17.379 23.208 1.00 90.50 306 LYS A CA 1
ATOM 2484 C C . LYS A 1 306 ? -6.258 -16.603 22.166 1.00 90.50 306 LYS A C 1
ATOM 2486 O O . LYS A 1 306 ? -6.851 -15.892 21.352 1.00 90.50 306 LYS A O 1
ATOM 2491 N N . PRO A 1 307 ? -4.918 -16.720 22.154 1.00 93.00 307 PRO A N 1
ATOM 2492 C CA . PRO A 1 307 ? -4.093 -16.172 21.089 1.00 93.00 307 PRO A CA 1
ATOM 2493 C C . PRO A 1 307 ? -4.020 -17.147 19.906 1.00 93.00 307 PRO A C 1
ATOM 2495 O O . PRO A 1 307 ? -3.569 -18.280 20.052 1.00 93.00 307 PRO A O 1
ATOM 2498 N N . VAL A 1 308 ? -4.378 -16.687 18.711 1.00 93.81 308 VAL A N 1
ATOM 2499 C CA . VAL A 1 308 ? -4.192 -17.410 17.447 1.00 93.81 308 VAL A CA 1
ATOM 2500 C C . VAL 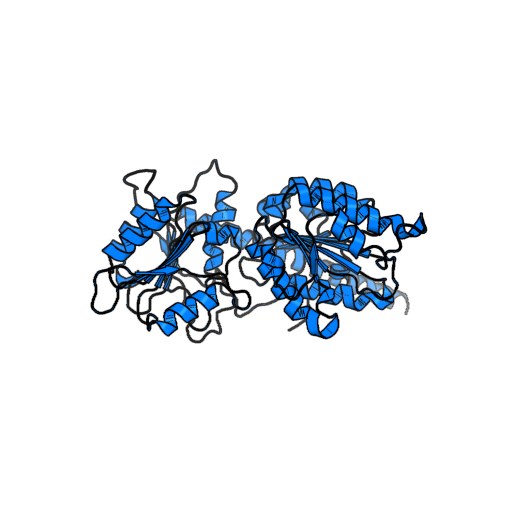A 1 308 ? -3.157 -16.674 16.612 1.00 93.81 308 VAL A C 1
ATOM 2502 O O . VAL A 1 308 ? -3.283 -15.477 16.352 1.00 93.81 308 VAL A O 1
ATOM 2505 N N . LYS A 1 309 ? -2.100 -17.374 16.204 1.00 91.50 309 LYS A N 1
ATOM 2506 C CA . LYS A 1 309 ? -1.060 -16.801 15.348 1.00 91.50 309 LYS A CA 1
ATOM 2507 C C . LYS A 1 309 ? -1.595 -16.641 13.924 1.00 91.50 309 LYS A C 1
ATOM 2509 O O . LYS A 1 309 ? -2.193 -17.561 13.380 1.00 91.50 309 LYS A O 1
ATOM 2514 N N . ILE A 1 310 ? -1.346 -15.485 13.316 1.00 89.00 310 ILE A N 1
ATOM 2515 C CA . ILE A 1 310 ? -1.654 -15.239 11.905 1.00 89.00 310 ILE A CA 1
ATOM 2516 C C . ILE A 1 310 ? -0.410 -15.616 11.110 1.00 89.00 310 ILE A C 1
ATOM 2518 O O . ILE A 1 310 ? 0.564 -14.859 11.058 1.00 89.00 310 ILE A O 1
ATOM 2522 N N . GLU A 1 311 ? -0.420 -16.819 10.547 1.00 82.88 311 GLU A N 1
ATOM 2523 C CA . GLU A 1 311 ? 0.706 -17.318 9.767 1.00 82.88 311 GLU A CA 1
ATOM 2524 C C . GLU A 1 311 ? 0.764 -16.675 8.384 1.00 82.88 311 GLU A C 1
ATOM 2526 O O . GLU A 1 311 ? -0.251 -16.338 7.771 1.00 82.88 311 GLU A O 1
ATOM 2531 N N . GLN A 1 312 ? 1.983 -16.485 7.886 1.00 74.44 312 GLN A N 1
ATOM 2532 C CA . GLN A 1 312 ? 2.181 -15.998 6.532 1.00 74.44 312 GLN A CA 1
ATOM 2533 C C . GLN A 1 312 ? 1.871 -17.129 5.551 1.00 74.44 312 GLN A C 1
ATOM 2535 O O . GLN A 1 312 ? 2.526 -18.168 5.567 1.00 74.44 312 GLN A O 1
ATOM 2540 N N . SER A 1 313 ? 0.887 -16.913 4.681 1.00 73.88 313 SER A N 1
ATOM 2541 C CA . SER A 1 313 ? 0.550 -17.863 3.626 1.00 73.88 313 SER A CA 1
ATOM 2542 C C . SER A 1 313 ? 1.392 -17.624 2.372 1.00 73.88 313 SER A C 1
ATOM 2544 O O . SER A 1 313 ? 1.700 -16.490 1.993 1.00 73.88 313 SER A O 1
ATOM 2546 N N . THR A 1 314 ? 1.742 -18.709 1.682 1.00 66.88 314 THR A N 1
ATOM 2547 C CA . THR A 1 314 ? 2.340 -18.644 0.345 1.00 66.88 314 THR A CA 1
ATOM 2548 C C . THR A 1 314 ? 1.302 -18.351 -0.741 1.00 66.88 314 THR A C 1
ATOM 2550 O O . THR A 1 314 ? 1.669 -17.834 -1.791 1.00 66.88 314 THR A O 1
ATOM 2553 N N . VAL A 1 315 ? 0.016 -18.606 -0.481 1.00 71.62 315 VAL A N 1
ATOM 2554 C CA . VAL A 1 315 ? -1.062 -18.514 -1.481 1.00 71.62 315 VAL A CA 1
ATOM 2555 C C . VAL A 1 315 ? -2.016 -17.354 -1.202 1.00 71.62 315 VAL A C 1
ATOM 2557 O O . VAL A 1 315 ? -2.460 -16.698 -2.140 1.00 71.62 315 VAL A O 1
ATOM 2560 N N . LYS A 1 316 ? -2.319 -17.098 0.075 1.00 81.50 316 LYS A N 1
ATOM 2561 C CA . LYS A 1 316 ? -3.326 -16.123 0.508 1.00 81.50 316 LYS A CA 1
ATOM 2562 C C . LYS A 1 316 ? -2.701 -14.817 0.991 1.00 81.50 316 LYS A C 1
ATOM 2564 O O . LYS A 1 316 ? -1.639 -14.818 1.617 1.00 81.50 316 LYS A O 1
ATOM 2569 N N . GLU A 1 317 ? -3.375 -13.700 0.740 1.00 83.19 317 GLU A N 1
ATOM 2570 C CA . GLU A 1 317 ? -3.027 -12.419 1.360 1.00 83.19 317 GLU A CA 1
ATOM 2571 C C . GLU A 1 317 ? -3.422 -12.409 2.854 1.00 83.19 317 GLU A C 1
ATOM 2573 O O . GLU A 1 317 ? -4.263 -13.182 3.313 1.00 83.19 317 GLU A O 1
ATOM 2578 N N . THR A 1 318 ? -2.806 -11.533 3.656 1.00 85.94 318 THR A N 1
ATOM 2579 C CA . THR A 1 318 ? -3.008 -11.501 5.120 1.00 85.94 318 THR A CA 1
ATOM 2580 C C . THR A 1 318 ? -4.479 -11.315 5.521 1.00 85.94 318 THR A C 1
ATOM 2582 O O . THR A 1 318 ? -4.936 -11.924 6.484 1.00 85.94 318 THR A O 1
ATOM 2585 N N . ASN A 1 319 ? -5.234 -10.488 4.794 1.00 89.31 319 ASN A N 1
ATOM 2586 C CA . ASN A 1 319 ? -6.670 -10.284 5.013 1.00 89.31 319 ASN A CA 1
ATOM 2587 C C . ASN A 1 319 ? -7.505 -11.545 4.748 1.00 89.31 319 ASN A C 1
ATOM 2589 O O . ASN A 1 319 ? -8.507 -11.753 5.426 1.00 89.31 319 ASN A O 1
ATOM 2593 N N . GLU A 1 320 ? -7.116 -12.376 3.782 1.00 92.44 320 GLU A N 1
ATOM 2594 C CA . GLU A 1 320 ? -7.782 -13.648 3.490 1.00 92.44 320 GLU A CA 1
ATOM 2595 C C . GLU A 1 320 ? -7.525 -14.655 4.612 1.00 92.44 320 GLU A C 1
ATOM 2597 O O . GLU A 1 320 ? -8.474 -15.247 5.115 1.00 92.44 320 GLU A O 1
ATOM 2602 N N . VAL A 1 321 ? -6.276 -14.767 5.084 1.00 92.56 321 VAL A N 1
ATOM 2603 C CA . VAL A 1 321 ? -5.928 -15.621 6.236 1.00 92.56 321 VAL A CA 1
ATOM 2604 C C . VAL A 1 321 ? -6.720 -15.214 7.481 1.00 92.56 321 VAL A C 1
ATOM 2606 O O . VAL A 1 321 ? -7.287 -16.062 8.162 1.00 92.56 321 VAL A O 1
ATOM 2609 N N . ILE A 1 322 ? -6.799 -13.912 7.770 1.00 94.06 322 ILE A N 1
ATOM 2610 C CA . ILE A 1 322 ? -7.591 -13.391 8.892 1.00 94.06 322 ILE A CA 1
ATOM 2611 C C . ILE A 1 322 ? -9.076 -13.725 8.723 1.00 94.06 322 ILE A C 1
ATOM 2613 O O . ILE A 1 322 ? -9.720 -14.138 9.686 1.00 94.06 322 ILE A O 1
ATOM 2617 N N . SER A 1 323 ? -9.618 -13.550 7.515 1.00 95.12 323 SER A N 1
ATOM 2618 C CA . SER A 1 323 ? -11.012 -13.877 7.224 1.00 95.12 323 SER A CA 1
ATOM 2619 C C . SER A 1 323 ? -11.311 -15.349 7.455 1.00 95.12 323 SER A C 1
ATOM 2621 O O . SER A 1 323 ? -12.342 -15.657 8.041 1.00 95.12 323 SER A O 1
ATOM 2623 N N . ASP A 1 324 ? -10.432 -16.246 7.020 1.00 95.44 324 ASP A N 1
ATOM 2624 C CA . ASP A 1 324 ? -10.639 -17.679 7.197 1.00 95.44 324 ASP A CA 1
ATOM 2625 C C . ASP A 1 324 ? -10.597 -18.047 8.687 1.00 95.44 324 ASP A C 1
ATOM 2627 O O . ASP A 1 324 ? -11.541 -18.653 9.174 1.00 95.44 324 ASP A O 1
ATOM 2631 N N . ILE A 1 325 ? -9.625 -17.537 9.460 1.00 95.38 325 ILE A N 1
ATOM 2632 C CA . ILE A 1 325 ? -9.586 -17.745 10.923 1.00 95.38 325 ILE A CA 1
ATOM 2633 C C . ILE A 1 325 ? -10.888 -17.273 11.590 1.00 95.38 325 ILE A C 1
ATOM 2635 O O . ILE A 1 325 ? -11.424 -17.964 12.456 1.00 95.38 325 ILE A O 1
ATOM 2639 N N . ILE A 1 326 ? -11.405 -16.101 11.211 1.00 96.00 326 ILE A N 1
ATOM 2640 C CA . ILE A 1 326 ? -12.658 -15.568 11.767 1.00 96.00 326 ILE A CA 1
ATOM 2641 C C . ILE A 1 326 ? -13.839 -16.482 11.426 1.00 96.00 326 ILE A C 1
ATOM 2643 O O . ILE A 1 326 ? -14.669 -16.735 12.299 1.00 96.00 326 ILE A O 1
ATOM 2647 N N . HIS A 1 327 ? -13.915 -16.982 10.191 1.00 95.31 327 HIS A N 1
ATOM 2648 C CA . HIS A 1 327 ? -14.996 -17.867 9.767 1.00 95.31 327 HIS A CA 1
ATOM 2649 C C . HIS A 1 327 ? -14.916 -19.249 10.417 1.00 95.31 327 HIS A C 1
ATOM 2651 O O . HIS A 1 327 ? -15.911 -19.704 10.974 1.00 95.31 327 HIS A O 1
ATOM 2657 N N . ASP A 1 328 ? -13.736 -19.863 10.426 1.00 95.00 328 ASP A N 1
ATOM 2658 C CA . ASP A 1 328 ? -13.497 -21.204 10.970 1.00 95.00 328 ASP A CA 1
ATOM 2659 C C . ASP A 1 328 ? -13.789 -21.281 12.477 1.00 95.00 328 ASP A C 1
ATOM 2661 O O . ASP A 1 328 ? -14.082 -22.346 13.014 1.00 95.00 328 ASP A O 1
ATOM 2665 N N . ASN A 1 329 ? -13.728 -20.139 13.171 1.00 93.69 329 ASN A N 1
ATOM 2666 C CA . ASN A 1 329 ? -14.020 -20.024 14.599 1.00 93.69 329 ASN A CA 1
ATOM 2667 C C . ASN A 1 329 ? -15.398 -19.390 14.891 1.00 93.69 329 ASN A C 1
ATOM 2669 O O . ASN A 1 329 ? -15.686 -19.101 16.051 1.00 93.69 329 ASN A O 1
ATOM 2673 N N . ASN A 1 330 ? -16.241 -19.163 13.874 1.00 94.12 330 ASN A N 1
ATOM 2674 C CA . ASN A 1 330 ? -17.576 -18.554 13.992 1.00 94.12 330 ASN A CA 1
ATOM 2675 C C . ASN A 1 330 ? -17.586 -17.191 14.718 1.00 94.12 330 ASN A C 1
ATOM 2677 O O . ASN A 1 330 ? -18.413 -16.921 15.590 1.00 94.12 330 ASN A O 1
ATOM 2681 N N . LEU A 1 331 ? -16.624 -16.324 14.389 1.00 95.50 331 LEU A N 1
ATOM 2682 C CA . LEU A 1 331 ? -16.401 -15.046 15.071 1.00 95.50 331 LEU A CA 1
ATOM 2683 C C . LEU A 1 331 ? -16.967 -13.822 14.325 1.00 95.50 331 LEU A C 1
ATOM 2685 O O . LEU A 1 331 ? -16.763 -12.697 14.777 1.00 95.50 331 LEU A O 1
ATOM 2689 N N . GLN A 1 332 ? -17.655 -14.010 13.197 1.00 94.44 332 GLN A N 1
ATOM 2690 C CA . GLN A 1 332 ? -18.108 -12.947 12.281 1.00 94.44 332 GLN A CA 1
ATOM 2691 C C . GLN A 1 332 ? -19.066 -11.953 12.949 1.00 94.44 332 GLN A C 1
ATOM 2693 O O . GLN A 1 332 ? -19.048 -10.762 12.655 1.00 94.44 332 GLN A O 1
ATOM 2698 N N . ASP A 1 333 ? -19.883 -12.454 13.872 1.00 93.81 333 ASP A N 1
ATOM 2699 C CA . ASP A 1 333 ? -20.894 -11.686 14.595 1.00 93.81 333 ASP A CA 1
ATOM 2700 C C . ASP A 1 333 ? -20.307 -10.818 15.718 1.00 93.81 333 ASP A C 1
ATOM 2702 O O . ASP A 1 333 ? -20.995 -9.972 16.294 1.00 93.81 333 ASP A O 1
ATOM 2706 N N . ARG A 1 334 ? -19.039 -11.013 16.076 1.00 96.06 334 ARG A N 1
ATOM 2707 C CA . ARG A 1 334 ? -18.383 -10.270 17.157 1.00 96.06 334 ARG A CA 1
ATOM 2708 C C . ARG A 1 334 ? -17.815 -8.954 16.628 1.00 96.06 334 ARG A C 1
ATOM 2710 O O . ARG A 1 334 ? -17.512 -8.857 15.441 1.00 96.06 334 ARG A O 1
ATOM 2717 N N . PRO A 1 335 ? -17.613 -7.941 17.487 1.00 97.56 335 PRO A N 1
ATOM 2718 C CA . PRO A 1 335 ? -16.845 -6.781 17.075 1.00 97.56 335 PRO A CA 1
ATOM 2719 C C . PRO A 1 335 ? -15.404 -7.213 16.790 1.00 97.56 335 PRO A C 1
ATOM 2721 O O . PRO A 1 335 ? -14.741 -7.798 17.651 1.00 97.56 335 PRO A O 1
ATOM 2724 N N . ILE A 1 336 ? -14.922 -6.925 15.583 1.00 97.88 336 ILE A N 1
ATOM 2725 C CA . ILE A 1 336 ? -13.571 -7.260 15.127 1.00 97.88 336 ILE A CA 1
ATOM 2726 C C . ILE A 1 336 ? -12.748 -5.975 15.056 1.00 97.88 336 ILE A C 1
ATOM 2728 O O . ILE A 1 336 ? -13.049 -5.069 14.278 1.00 97.88 336 ILE A O 1
ATOM 2732 N N . ILE A 1 337 ? -11.686 -5.903 15.850 1.00 97.44 337 ILE A N 1
ATOM 2733 C CA . ILE A 1 337 ? -10.828 -4.731 15.982 1.00 97.44 337 ILE A CA 1
ATOM 2734 C C . ILE A 1 337 ? -9.459 -5.053 15.401 1.00 97.44 337 ILE A C 1
ATOM 2736 O O . ILE A 1 337 ? -8.853 -6.065 15.735 1.00 97.44 337 ILE A O 1
ATOM 2740 N N . TYR A 1 338 ? -8.943 -4.155 14.574 1.00 95.56 338 TYR A N 1
ATOM 2741 C CA . TYR A 1 338 ? -7.596 -4.214 14.030 1.00 95.56 338 TYR A CA 1
ATOM 2742 C C . TYR A 1 338 ? -6.765 -3.113 14.684 1.00 95.56 338 TYR A C 1
ATOM 2744 O O . TYR A 1 338 ? -7.122 -1.937 14.604 1.00 95.56 338 TYR A O 1
ATOM 2752 N N . THR A 1 339 ? -5.645 -3.477 15.303 1.00 93.69 339 THR A N 1
ATOM 2753 C CA . THR A 1 339 ? -4.675 -2.529 15.856 1.00 93.69 339 THR A CA 1
ATOM 2754 C C . THR A 1 339 ? -3.254 -2.875 15.421 1.00 93.69 339 THR A C 1
ATOM 2756 O O . THR A 1 339 ? -2.897 -4.035 15.201 1.00 93.69 339 THR A O 1
ATOM 2759 N N . GLY A 1 340 ? -2.436 -1.845 15.241 1.00 86.62 340 GLY A N 1
ATOM 2760 C CA . GLY A 1 340 ? -1.071 -1.970 14.748 1.00 86.62 340 GLY A CA 1
ATOM 2761 C C . GLY A 1 340 ? -0.648 -0.765 13.920 1.00 86.62 340 GLY A C 1
ATOM 2762 O O . GLY A 1 340 ? -1.350 -0.359 12.998 1.00 86.62 340 GLY A O 1
ATOM 2763 N N . TYR A 1 341 ? 0.529 -0.222 14.200 1.00 78.38 341 TYR A N 1
ATOM 2764 C CA . TYR A 1 341 ? 1.151 0.841 13.408 1.00 78.38 341 TYR A CA 1
ATOM 2765 C C . TYR A 1 341 ? 1.969 0.288 12.234 1.00 78.38 341 TYR A C 1
ATOM 2767 O O . TYR A 1 341 ? 2.163 0.945 11.214 1.00 78.38 341 TYR A O 1
ATOM 2775 N N . LEU A 1 342 ? 2.453 -0.952 12.348 1.00 63.19 342 LEU A N 1
ATOM 2776 C CA . LEU A 1 342 ? 3.326 -1.560 11.341 1.00 63.19 342 LEU A CA 1
ATOM 2777 C C . LEU A 1 342 ? 2.583 -2.062 10.100 1.00 63.19 342 LEU A C 1
ATOM 2779 O O . LEU A 1 342 ? 3.224 -2.249 9.070 1.00 63.19 342 LEU A O 1
ATOM 2783 N N . CYS A 1 343 ? 1.248 -2.138 10.135 1.00 59.03 343 CYS A N 1
ATOM 2784 C CA . CYS A 1 343 ? 0.447 -2.397 8.937 1.00 59.03 343 CYS A CA 1
ATOM 2785 C C . CYS A 1 343 ? 0.717 -1.369 7.815 1.00 59.03 343 CYS A C 1
ATOM 2787 O O . CYS A 1 343 ? 0.554 -1.686 6.640 1.00 59.03 343 CYS A O 1
ATOM 2789 N N . ILE A 1 344 ? 1.197 -0.160 8.150 1.00 56.41 344 ILE A N 1
ATOM 2790 C CA . ILE A 1 344 ? 1.673 0.851 7.192 1.00 56.41 344 ILE A CA 1
ATOM 2791 C C . ILE A 1 344 ? 2.888 0.341 6.408 1.00 56.41 344 ILE A C 1
ATOM 2793 O O . ILE A 1 344 ? 2.841 0.288 5.183 1.00 56.41 344 ILE A O 1
ATOM 2797 N N . LYS A 1 345 ? 3.954 -0.058 7.118 1.00 59.97 345 LYS A N 1
ATOM 2798 C CA . LYS A 1 345 ? 5.251 -0.455 6.539 1.00 59.97 345 LYS A CA 1
ATOM 2799 C C . LYS A 1 345 ? 5.191 -1.736 5.714 1.00 59.97 345 LYS A C 1
ATOM 2801 O O . LYS A 1 345 ? 6.136 -2.059 5.007 1.00 59.97 345 LYS A O 1
ATOM 2806 N N . GLU A 1 346 ? 4.131 -2.505 5.903 1.00 57.62 346 GLU A N 1
ATOM 2807 C CA . GLU A 1 346 ? 3.942 -3.808 5.281 1.00 57.62 346 GLU A CA 1
ATOM 2808 C C . GLU A 1 346 ? 2.967 -3.753 4.101 1.00 57.62 346 GLU A C 1
ATOM 2810 O O . GLU A 1 346 ? 2.612 -4.795 3.561 1.00 57.62 346 GLU A O 1
ATOM 2815 N N . GLY A 1 347 ? 2.473 -2.564 3.733 1.00 67.38 347 GLY A N 1
ATOM 2816 C CA . GLY A 1 347 ? 1.573 -2.418 2.590 1.00 67.38 347 GLY A CA 1
ATOM 2817 C C . GLY A 1 347 ? 0.228 -3.145 2.735 1.00 67.38 347 GLY A C 1
ATOM 2818 O O . GLY A 1 347 ? -0.552 -3.134 1.787 1.00 67.38 347 GLY A O 1
ATOM 2819 N N . LEU A 1 348 ? -0.0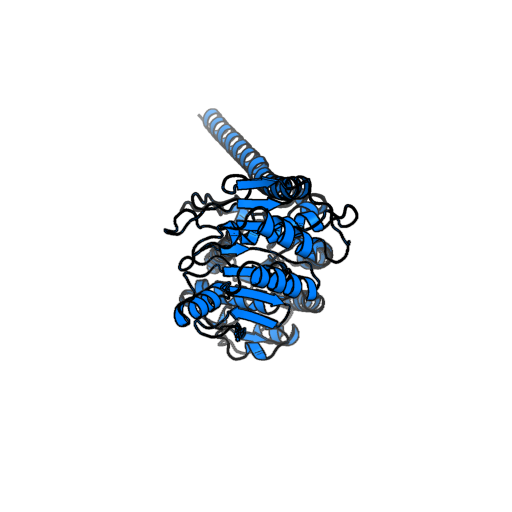93 -3.710 3.907 1.00 76.75 348 LEU A N 1
ATOM 2820 C CA . LEU A 1 348 ? -1.168 -4.692 4.079 1.00 76.75 348 LEU A CA 1
ATOM 2821 C C . LEU A 1 348 ? -2.556 -4.156 3.722 1.00 76.75 348 LEU A C 1
ATOM 2823 O O . LEU A 1 348 ? -3.018 -3.151 4.268 1.00 76.75 348 LEU A O 1
ATOM 2827 N N . THR A 1 349 ? -3.269 -4.878 2.865 1.00 84.31 349 THR A N 1
ATOM 2828 C CA . THR A 1 349 ? -4.721 -4.733 2.737 1.00 84.31 349 THR A CA 1
ATOM 2829 C C . THR A 1 349 ? -5.376 -5.393 3.950 1.00 84.31 349 THR A C 1
ATOM 2831 O O . THR A 1 349 ? -5.043 -6.530 4.269 1.00 84.31 349 THR A O 1
ATOM 2834 N N . LEU A 1 350 ? -6.280 -4.690 4.641 1.00 89.31 350 LEU A N 1
ATOM 2835 C CA . LEU A 1 350 ? -7.048 -5.237 5.777 1.00 89.31 350 LEU A CA 1
ATOM 2836 C C . LEU A 1 350 ? -8.532 -5.464 5.441 1.00 89.31 350 LEU A C 1
ATOM 2838 O O . LEU A 1 350 ? -9.222 -6.218 6.124 1.00 89.31 350 LEU A O 1
ATOM 2842 N N . LEU A 1 351 ? -9.021 -4.825 4.377 1.00 92.56 351 LEU A N 1
ATOM 2843 C CA . LEU A 1 351 ? -10.376 -4.998 3.862 1.00 92.56 351 LEU A CA 1
ATOM 2844 C C . LEU A 1 351 ? -10.499 -6.357 3.162 1.00 92.56 351 LEU A C 1
ATOM 2846 O O . LEU A 1 351 ? -9.568 -6.793 2.486 1.00 92.56 351 LEU A O 1
ATOM 2850 N N . ASN A 1 352 ? -11.640 -7.026 3.298 1.00 93.38 352 ASN A N 1
ATOM 2851 C CA . ASN A 1 352 ? -11.911 -8.315 2.661 1.00 93.38 352 ASN A CA 1
ATOM 2852 C C . ASN A 1 352 ? -13.404 -8.403 2.343 1.00 93.38 352 ASN A C 1
ATOM 2854 O O . ASN A 1 352 ? -14.206 -8.082 3.212 1.00 93.38 352 ASN A O 1
ATOM 2858 N N . SER A 1 353 ? -13.781 -8.853 1.147 1.00 93.69 353 SER A N 1
ATOM 2859 C CA . SER A 1 353 ? -15.186 -8.888 0.721 1.00 93.69 353 SER A CA 1
ATOM 2860 C C . SER A 1 353 ? -16.060 -9.844 1.537 1.00 93.69 353 SER A C 1
ATOM 2862 O O . SER A 1 353 ? -17.254 -9.600 1.644 1.00 93.69 353 SER A O 1
ATOM 2864 N N . LYS A 1 354 ? -15.502 -10.888 2.169 1.00 93.56 354 LYS A N 1
ATOM 2865 C CA . LYS A 1 354 ? -16.259 -11.776 3.069 1.00 93.56 354 LYS A CA 1
ATOM 2866 C C . LYS A 1 354 ? -16.654 -11.068 4.367 1.00 93.56 354 LYS A C 1
ATOM 2868 O O . LYS A 1 354 ? -17.751 -11.267 4.870 1.00 93.56 354 LYS A O 1
ATOM 2873 N N . LEU A 1 355 ? -15.771 -10.217 4.894 1.00 93.31 355 LEU A N 1
ATOM 2874 C CA . LEU A 1 355 ? -15.998 -9.503 6.155 1.00 93.31 355 LEU A CA 1
ATOM 2875 C C . LEU A 1 355 ? -16.541 -8.072 5.967 1.00 93.31 355 LEU A C 1
ATOM 2877 O O . LEU A 1 355 ? -17.044 -7.480 6.919 1.00 93.31 355 LEU A O 1
ATOM 2881 N N . GLY A 1 356 ? -16.336 -7.450 4.805 1.00 94.38 356 GLY A N 1
ATOM 2882 C CA . GLY A 1 356 ? -16.770 -6.090 4.457 1.00 94.38 356 GLY A CA 1
ATOM 2883 C C . GLY A 1 356 ? -15.742 -4.980 4.671 1.00 94.38 356 GLY A C 1
ATOM 2884 O O . GLY A 1 356 ? -14.524 -5.211 4.683 1.00 94.38 356 GLY A O 1
ATOM 2885 N N . THR A 1 357 ? -16.233 -3.752 4.833 1.00 96.06 357 THR A N 1
ATOM 2886 C CA . THR A 1 357 ? -15.420 -2.584 5.210 1.00 96.06 357 THR A CA 1
ATOM 2887 C C . THR A 1 357 ? -15.433 -2.343 6.721 1.00 96.06 357 THR A C 1
ATOM 2889 O O . THR A 1 357 ? -16.067 -3.075 7.482 1.00 96.06 357 THR A O 1
ATOM 2892 N N . PHE A 1 358 ? -14.679 -1.342 7.181 1.00 97.31 358 PHE A N 1
ATOM 2893 C CA . PHE A 1 358 ? -14.743 -0.899 8.571 1.00 97.31 358 PHE A CA 1
ATOM 2894 C C . PHE A 1 358 ? -16.014 -0.078 8.817 1.00 97.31 358 PHE A C 1
ATOM 2896 O O . PHE A 1 358 ? -16.362 0.798 8.028 1.00 97.31 358 PHE A O 1
ATOM 2903 N N . THR A 1 359 ? -16.672 -0.314 9.947 1.00 97.88 359 THR A N 1
ATOM 2904 C CA . THR A 1 359 ? -17.780 0.514 10.441 1.00 97.88 359 THR A CA 1
ATOM 2905 C C . THR A 1 359 ? -17.252 1.763 11.144 1.00 97.88 359 THR A C 1
ATOM 2907 O O . THR A 1 359 ? -17.848 2.838 11.066 1.00 97.88 359 THR A O 1
ATOM 2910 N N . SER A 1 360 ? -16.110 1.647 11.825 1.00 98.44 360 SER A N 1
ATOM 2911 C CA . SER A 1 360 ? -15.529 2.741 12.605 1.00 98.44 360 SER A CA 1
ATOM 2912 C C . SER A 1 360 ? -14.004 2.719 12.586 1.00 98.44 360 SER A C 1
ATOM 2914 O O . SER A 1 360 ? -13.378 1.670 12.435 1.00 98.44 360 SER A O 1
ATOM 2916 N N . ALA A 1 361 ? -13.386 3.878 12.778 1.00 98.19 361 ALA A N 1
ATOM 2917 C CA . ALA A 1 361 ? -11.953 3.975 13.002 1.00 98.19 361 ALA A CA 1
ATOM 2918 C C . ALA A 1 361 ? -11.630 5.039 14.052 1.00 98.19 361 ALA A C 1
ATOM 2920 O O . ALA A 1 361 ? -12.271 6.083 14.071 1.00 98.19 361 ALA A O 1
ATOM 2921 N N . ILE A 1 362 ? -10.642 4.796 14.914 1.00 98.06 362 ILE A N 1
ATOM 2922 C CA . ILE A 1 362 ? -10.267 5.721 15.994 1.00 98.06 362 ILE A CA 1
ATOM 2923 C C . ILE A 1 362 ? -8.804 6.123 15.832 1.00 98.06 362 ILE A C 1
ATOM 2925 O O . ILE A 1 362 ? -7.910 5.291 15.966 1.00 98.06 362 ILE A O 1
ATOM 2929 N N . PHE A 1 363 ? -8.560 7.407 15.578 1.00 96.25 363 PHE A N 1
ATOM 2930 C CA . PHE A 1 363 ? -7.221 7.972 15.419 1.00 96.25 363 PHE A CA 1
ATOM 2931 C C . PHE A 1 363 ? -6.912 8.924 16.570 1.00 96.25 363 PHE A C 1
ATOM 2933 O O . PHE A 1 363 ? -7.224 10.113 16.512 1.00 96.25 363 PHE A O 1
ATOM 2940 N N . GLY A 1 364 ? -6.272 8.380 17.607 1.00 92.38 364 GLY A N 1
ATOM 2941 C CA . GLY A 1 364 ? -5.802 9.132 18.773 1.00 92.38 364 GLY A CA 1
ATOM 2942 C C . GLY A 1 364 ? -4.390 9.700 18.637 1.00 92.38 364 GLY A C 1
ATOM 2943 O O . GLY A 1 364 ? -3.794 10.087 19.638 1.00 92.38 364 GLY A O 1
ATOM 2944 N N . HIS A 1 365 ? -3.798 9.675 17.439 1.00 90.56 365 HIS A N 1
ATOM 2945 C CA . HIS A 1 365 ? -2.467 10.238 17.206 1.00 90.56 365 HIS A CA 1
ATOM 2946 C C . HIS A 1 365 ? -2.485 11.751 17.409 1.00 90.56 365 HIS A C 1
ATOM 2948 O O . HIS A 1 365 ? -3.465 12.417 17.090 1.00 90.56 365 HIS A O 1
ATOM 2954 N N . GLU A 1 366 ? -1.374 12.296 17.892 1.00 85.38 366 GLU A N 1
ATOM 2955 C CA . GLU A 1 366 ? -1.190 13.739 18.013 1.00 85.38 366 GLU A CA 1
ATOM 2956 C C . GLU A 1 366 ? -0.242 14.237 16.934 1.00 85.38 366 GLU A C 1
ATOM 2958 O O . GLU A 1 366 ? 0.719 13.559 16.563 1.00 85.38 366 GLU A O 1
ATOM 2963 N N . TYR A 1 367 ? -0.545 15.421 16.404 1.00 78.56 367 TYR A N 1
ATOM 2964 C CA . TYR A 1 367 ? 0.327 16.071 15.446 1.00 78.56 367 TYR A CA 1
ATOM 2965 C C . TYR A 1 367 ? 1.607 16.524 16.145 1.00 78.56 367 TYR A C 1
ATOM 2967 O O . TYR A 1 367 ? 1.570 17.280 17.113 1.00 78.56 367 TYR A O 1
ATOM 2975 N N . GLU A 1 368 ? 2.743 16.088 15.615 1.00 75.69 368 GLU A N 1
ATOM 2976 C CA . GLU A 1 368 ? 4.060 16.547 16.035 1.00 75.69 368 GLU A CA 1
ATOM 2977 C C . GLU A 1 368 ? 4.629 17.467 14.941 1.00 75.69 368 GLU A C 1
ATOM 2979 O O . GLU A 1 368 ? 5.108 16.963 13.922 1.00 75.69 368 GLU A O 1
ATOM 2984 N N . PRO A 1 369 ? 4.642 18.805 15.119 1.00 73.75 369 PRO A N 1
ATOM 2985 C CA . PRO A 1 369 ? 5.090 19.742 14.079 1.00 73.75 369 PRO A CA 1
ATOM 2986 C C . PRO A 1 369 ? 6.521 19.501 13.587 1.00 73.75 369 PRO A C 1
ATOM 2988 O O . PRO A 1 369 ? 6.849 19.744 12.427 1.00 73.75 369 PRO A O 1
ATOM 2991 N N . LYS A 1 370 ? 7.388 18.983 14.466 1.00 76.50 370 LYS A N 1
ATOM 2992 C CA . LYS A 1 370 ? 8.780 18.646 14.135 1.00 76.50 370 LYS A CA 1
ATOM 2993 C C . LYS A 1 370 ? 8.887 17.411 13.232 1.00 76.50 370 LYS A C 1
ATOM 2995 O O . LYS A 1 370 ? 9.900 17.228 12.560 1.00 76.50 370 LYS A O 1
ATOM 3000 N N . ASN A 1 371 ? 7.852 16.574 13.184 1.00 79.38 371 ASN A N 1
ATOM 3001 C CA . ASN A 1 371 ? 7.824 15.355 12.395 1.00 79.38 371 ASN A CA 1
ATOM 3002 C C . ASN A 1 371 ? 7.194 15.608 11.016 1.00 79.38 371 ASN A C 1
ATOM 3004 O O . ASN A 1 371 ? 6.007 15.379 10.784 1.00 79.38 371 ASN A O 1
ATOM 3008 N N . LYS A 1 372 ? 8.024 16.045 10.063 1.00 75.69 372 LYS A N 1
ATOM 3009 C CA . LYS A 1 372 ? 7.588 16.373 8.695 1.00 75.69 372 LYS A CA 1
ATOM 3010 C C . LYS A 1 372 ? 6.964 15.192 7.930 1.00 75.69 372 LYS A C 1
ATOM 3012 O O . LYS A 1 372 ? 6.239 15.428 6.972 1.00 75.69 372 LYS A O 1
ATOM 3017 N N . THR A 1 373 ? 7.221 13.940 8.323 1.00 78.44 373 THR A N 1
ATOM 3018 C CA . THR A 1 373 ? 6.655 12.743 7.664 1.00 78.44 373 THR A CA 1
ATOM 3019 C C . THR A 1 373 ? 5.380 12.232 8.332 1.00 78.44 373 THR A C 1
ATOM 3021 O O . THR A 1 373 ? 4.764 11.277 7.846 1.00 78.44 373 THR A O 1
ATOM 3024 N N . PHE A 1 374 ? 4.956 12.851 9.438 1.00 85.06 374 PHE A N 1
ATOM 3025 C CA . PHE A 1 374 ? 3.749 12.450 10.150 1.00 85.06 374 PHE A CA 1
ATOM 3026 C C . PHE A 1 374 ? 2.481 12.546 9.284 1.00 85.06 374 PHE A C 1
ATOM 3028 O O . PHE A 1 374 ? 1.730 11.572 9.273 1.00 85.06 374 PHE A O 1
ATOM 3035 N N . PRO A 1 375 ? 2.244 13.615 8.492 1.00 87.50 375 PRO A N 1
ATOM 3036 C CA . PRO A 1 375 ? 1.062 13.678 7.630 1.00 87.50 375 PRO A CA 1
ATOM 3037 C C . PRO A 1 375 ? 1.010 12.549 6.589 1.00 87.50 375 PRO A C 1
ATOM 3039 O O . PRO A 1 375 ? -0.044 11.952 6.387 1.00 87.50 375 PRO A O 1
ATOM 3042 N N . ASP A 1 376 ? 2.149 12.215 5.972 1.00 84.88 376 ASP A N 1
ATOM 3043 C CA . ASP A 1 376 ? 2.259 11.108 5.010 1.00 84.88 376 ASP A CA 1
ATOM 3044 C C . ASP A 1 376 ? 1.920 9.767 5.683 1.00 84.88 376 ASP A C 1
ATOM 3046 O O . ASP A 1 376 ? 1.124 8.974 5.180 1.00 84.88 376 ASP A O 1
ATOM 3050 N N . THR A 1 377 ? 2.494 9.540 6.865 1.00 85.94 377 THR A N 1
ATOM 3051 C CA . THR A 1 377 ? 2.263 8.341 7.680 1.00 85.94 377 THR A CA 1
ATOM 3052 C C . THR A 1 377 ? 0.792 8.209 8.076 1.00 85.94 377 THR A C 1
ATOM 3054 O O . THR A 1 377 ? 0.204 7.134 7.952 1.00 85.94 377 THR A O 1
ATOM 3057 N N . LEU A 1 378 ? 0.188 9.302 8.545 1.00 90.31 378 LEU A N 1
ATOM 3058 C CA . LEU A 1 378 ? -1.209 9.352 8.957 1.00 90.31 378 LEU A CA 1
ATOM 3059 C C . LEU A 1 378 ? -2.143 9.058 7.779 1.00 90.31 378 LEU A C 1
ATOM 3061 O O . LEU A 1 378 ? -3.073 8.265 7.916 1.00 90.31 378 LEU A O 1
ATOM 3065 N N . TYR A 1 379 ? -1.867 9.640 6.611 1.00 90.81 379 TYR A N 1
ATOM 3066 C CA . TYR A 1 379 ? -2.631 9.367 5.397 1.00 90.81 379 TYR A CA 1
ATOM 3067 C C . TYR A 1 379 ? -2.498 7.905 4.952 1.00 90.81 379 TYR A C 1
ATOM 3069 O O . TYR A 1 379 ? -3.490 7.284 4.573 1.00 90.81 379 TYR A O 1
ATOM 3077 N N . GLN A 1 380 ? -1.310 7.301 5.064 1.00 88.12 380 GLN A N 1
ATOM 3078 C CA . GLN A 1 380 ? -1.139 5.873 4.782 1.00 88.12 380 GLN A CA 1
ATOM 3079 C C . GLN A 1 380 ? -1.864 4.966 5.790 1.00 88.12 380 GLN A C 1
ATOM 3081 O O . GLN A 1 380 ? -2.399 3.933 5.384 1.00 88.12 380 GLN A O 1
ATOM 3086 N N . LEU A 1 381 ? -1.935 5.341 7.076 1.00 90.38 381 LEU A N 1
ATOM 3087 C CA . LEU A 1 381 ? -2.775 4.642 8.060 1.00 90.38 381 LEU A CA 1
ATOM 3088 C C . LEU A 1 381 ? -4.249 4.715 7.682 1.00 90.38 381 LEU A C 1
ATOM 3090 O O . LEU A 1 381 ? -4.920 3.687 7.623 1.00 90.38 381 LEU A O 1
ATOM 3094 N N . ALA A 1 382 ? -4.746 5.918 7.405 1.00 92.81 382 ALA A N 1
ATOM 3095 C CA . ALA A 1 382 ? -6.126 6.124 6.985 1.00 92.81 382 ALA A CA 1
ATOM 3096 C C . ALA A 1 382 ? -6.431 5.411 5.660 1.00 92.81 382 ALA A C 1
ATOM 3098 O O . ALA A 1 382 ? -7.525 4.894 5.466 1.00 92.81 382 ALA A O 1
ATOM 3099 N N . GLY A 1 383 ? -5.427 5.251 4.799 1.00 91.88 383 GLY A N 1
ATOM 3100 C CA . GLY A 1 383 ? -5.495 4.440 3.591 1.00 91.88 383 GLY A CA 1
ATOM 3101 C C . GLY A 1 383 ? -5.813 2.961 3.809 1.00 91.88 383 GLY A C 1
ATOM 3102 O O . GLY A 1 383 ? -6.135 2.272 2.853 1.00 91.88 383 GLY A O 1
ATOM 3103 N N . ARG A 1 384 ? -5.759 2.433 5.039 1.00 92.19 384 ARG A N 1
ATOM 3104 C CA . ARG A 1 384 ? -6.249 1.073 5.335 1.00 92.19 384 ARG A CA 1
ATOM 3105 C C . ARG A 1 384 ? -7.776 0.981 5.318 1.00 92.19 384 ARG A C 1
ATOM 3107 O O . ARG A 1 384 ? -8.306 -0.122 5.223 1.00 92.19 384 ARG A O 1
ATOM 3114 N N . LEU A 1 385 ? -8.455 2.125 5.386 1.00 94.75 385 LEU A N 1
ATOM 3115 C CA . LEU A 1 385 ? -9.906 2.257 5.297 1.00 94.75 385 LEU A CA 1
ATOM 3116 C C . LEU A 1 385 ? -10.395 2.401 3.847 1.00 94.75 385 LEU A C 1
ATOM 3118 O O . LEU A 1 385 ? -11.573 2.179 3.581 1.00 94.75 385 LEU A O 1
ATOM 3122 N N . THR A 1 386 ? -9.510 2.777 2.919 1.00 94.25 386 THR A N 1
ATOM 3123 C CA . THR A 1 386 ? -9.845 3.015 1.509 1.00 94.25 386 THR A CA 1
ATOM 3124 C C . THR A 1 386 ? -9.678 1.757 0.663 1.00 94.25 386 THR A C 1
ATOM 3126 O O . THR A 1 386 ? -8.979 0.809 1.027 1.00 94.25 386 THR A O 1
ATOM 3129 N N . GLY A 1 387 ? -10.311 1.743 -0.508 1.00 93.00 387 GLY A N 1
ATOM 3130 C CA . GLY A 1 387 ? -10.190 0.639 -1.456 1.00 93.00 387 GLY A CA 1
ATOM 3131 C C . GLY A 1 387 ? -11.333 0.598 -2.458 1.00 93.00 387 GLY A C 1
ATOM 3132 O O . GLY A 1 387 ? -12.276 1.377 -2.383 1.00 93.00 387 GLY A O 1
ATOM 3133 N N . ASN A 1 388 ? -11.255 -0.321 -3.419 1.00 93.31 388 ASN A N 1
ATOM 3134 C CA . ASN A 1 388 ? -12.307 -0.519 -4.418 1.00 93.31 388 ASN A CA 1
ATOM 3135 C C . ASN A 1 388 ? -13.433 -1.407 -3.856 1.00 93.31 388 ASN A C 1
ATOM 3137 O O . ASN A 1 388 ? -13.496 -2.592 -4.182 1.00 93.31 388 ASN A O 1
ATOM 3141 N N . THR A 1 389 ? -14.239 -0.850 -2.950 1.00 95.62 389 THR A N 1
ATOM 3142 C CA . THR A 1 389 ? -15.146 -1.606 -2.069 1.00 95.62 389 THR A CA 1
ATOM 3143 C C . THR A 1 389 ? -16.614 -1.190 -2.121 1.00 95.62 389 THR A C 1
ATOM 3145 O O . THR A 1 389 ? -17.438 -1.894 -1.550 1.00 95.62 389 THR A O 1
ATOM 3148 N N . LYS A 1 390 ? -16.984 -0.093 -2.799 1.00 95.81 390 LYS A N 1
ATOM 3149 C CA . LYS A 1 390 ? -18.376 0.419 -2.795 1.00 95.81 390 LYS A CA 1
ATOM 3150 C C . LYS A 1 390 ? -19.407 -0.554 -3.368 1.00 95.81 390 LYS A C 1
ATOM 3152 O O . LYS A 1 390 ? -20.586 -0.437 -3.074 1.00 95.81 390 LYS A O 1
ATOM 3157 N N . ASN A 1 391 ? -18.970 -1.495 -4.200 1.00 95.19 391 ASN A N 1
ATOM 3158 C CA . ASN A 1 391 ? -19.824 -2.519 -4.794 1.00 95.19 391 ASN A CA 1
ATOM 3159 C C . ASN A 1 391 ? -19.910 -3.805 -3.956 1.00 95.19 391 ASN A C 1
ATOM 3161 O O . ASN A 1 391 ? -20.432 -4.802 -4.445 1.00 95.19 391 ASN A O 1
ATOM 3165 N N . TRP A 1 392 ? -19.329 -3.836 -2.756 1.00 96.06 392 TRP A N 1
ATOM 3166 C CA . TRP A 1 392 ? -19.442 -4.988 -1.867 1.00 96.06 392 TRP A CA 1
ATOM 3167 C C . TRP A 1 392 ? -20.803 -4.969 -1.171 1.00 96.06 392 TRP A C 1
ATOM 3169 O O . TRP A 1 392 ? -21.235 -3.926 -0.692 1.00 96.06 392 TRP A O 1
ATOM 3179 N N . GLU A 1 393 ? -21.455 -6.126 -1.063 1.00 93.50 393 GLU A N 1
ATOM 3180 C CA . GLU A 1 393 ? -22.775 -6.255 -0.416 1.00 93.50 393 GLU A CA 1
ATOM 3181 C C . GLU A 1 393 ? -22.758 -5.812 1.055 1.00 93.50 393 GLU A C 1
ATOM 3183 O O . GLU A 1 393 ? -23.726 -5.267 1.571 1.00 93.50 393 GLU A O 1
ATOM 3188 N N . ASN A 1 394 ? -21.622 -6.002 1.722 1.00 91.50 394 ASN A N 1
ATOM 3189 C CA . ASN A 1 394 ? -21.356 -5.612 3.105 1.00 91.50 394 ASN A CA 1
ATOM 3190 C C . ASN A 1 394 ? -20.549 -4.302 3.207 1.00 91.50 394 ASN A C 1
ATOM 3192 O O . ASN A 1 394 ? -19.816 -4.081 4.182 1.00 91.50 394 ASN A O 1
ATOM 3196 N N . PHE A 1 395 ? -20.652 -3.433 2.197 1.00 95.31 395 PHE A N 1
ATOM 3197 C CA . PHE A 1 395 ? -20.083 -2.095 2.255 1.00 95.31 395 PHE A CA 1
ATOM 3198 C C . PHE A 1 395 ? -20.769 -1.265 3.344 1.00 95.31 395 PHE A C 1
ATOM 3200 O O . PHE A 1 395 ? -21.987 -1.134 3.400 1.00 95.31 395 PHE A O 1
ATOM 3207 N N . ASN A 1 396 ? -19.948 -0.671 4.200 1.00 92.94 396 ASN A N 1
ATOM 3208 C CA . ASN A 1 396 ? -20.348 0.274 5.227 1.00 92.94 396 ASN A CA 1
ATOM 3209 C C . ASN A 1 396 ? -19.491 1.537 5.124 1.00 92.94 396 ASN A C 1
ATOM 3211 O O . ASN A 1 396 ? -18.264 1.461 4.986 1.00 92.94 396 ASN A O 1
ATOM 3215 N N . THR A 1 397 ? -20.134 2.693 5.267 1.00 95.56 397 THR A N 1
ATOM 3216 C CA . THR A 1 397 ? -19.444 3.970 5.449 1.00 95.56 397 THR A CA 1
ATOM 3217 C C . THR A 1 397 ? -18.727 3.977 6.794 1.00 95.56 397 THR A C 1
ATOM 3219 O O . THR A 1 397 ? -19.351 3.864 7.851 1.00 95.56 397 THR A O 1
ATOM 3222 N N . THR A 1 398 ? -17.405 4.132 6.768 1.00 98.12 398 THR A N 1
ATOM 3223 C CA . THR A 1 398 ? -16.605 4.216 7.990 1.00 98.12 398 THR A CA 1
ATOM 3224 C C . THR A 1 398 ? -16.803 5.567 8.673 1.00 98.12 398 THR A C 1
ATOM 3226 O O . THR A 1 398 ? -16.663 6.615 8.044 1.00 98.12 398 THR A O 1
ATOM 3229 N N . THR A 1 399 ? -17.069 5.552 9.981 1.00 98.62 399 THR A N 1
ATOM 3230 C CA . THR A 1 399 ? -17.002 6.760 10.820 1.00 98.62 399 THR A CA 1
ATOM 3231 C C . THR A 1 399 ? -15.641 6.858 11.505 1.00 98.62 399 THR A C 1
ATOM 3233 O O . THR A 1 399 ? -15.264 5.978 12.279 1.00 98.62 399 THR A O 1
ATOM 3236 N N . ILE A 1 400 ? -14.900 7.926 11.224 1.00 98.56 400 ILE A N 1
ATOM 3237 C CA . ILE A 1 400 ? -13.588 8.225 11.796 1.00 98.56 400 ILE A CA 1
ATOM 3238 C C . ILE A 1 400 ? -13.756 9.138 13.011 1.00 98.56 400 ILE A C 1
ATOM 3240 O O . ILE A 1 400 ? -14.257 10.254 12.895 1.00 98.56 400 ILE A O 1
ATOM 3244 N N . TYR A 1 401 ? -13.280 8.680 14.161 1.00 98.56 401 TYR A N 1
ATOM 3245 C CA . TYR A 1 401 ? -13.215 9.425 15.412 1.00 98.56 401 TYR A CA 1
ATOM 3246 C C . TYR A 1 401 ? -11.795 9.963 15.587 1.00 98.56 401 TYR A C 1
ATOM 3248 O O . TYR A 1 401 ? -10.841 9.184 15.682 1.00 98.56 401 TYR A O 1
ATOM 3256 N N . CYS A 1 402 ? -11.636 11.284 15.590 1.00 97.75 402 CYS A N 1
ATOM 3257 C CA . CYS A 1 402 ? -10.324 11.925 15.677 1.00 97.75 402 CYS A CA 1
ATOM 3258 C C . CYS A 1 402 ? -10.426 13.388 16.132 1.00 97.75 402 CYS A C 1
ATOM 3260 O O . CYS A 1 402 ? -11.508 13.970 16.143 1.00 97.75 402 CYS A O 1
ATOM 3262 N N . LYS A 1 403 ? -9.283 14.008 16.440 1.00 96.12 403 LYS A N 1
ATOM 3263 C CA . LYS A 1 403 ? -9.176 15.470 16.595 1.00 96.12 403 LYS A CA 1
ATOM 3264 C C . LYS A 1 403 ? -9.311 16.187 15.240 1.00 96.12 403 LYS A C 1
ATOM 3266 O O . LYS A 1 403 ? -9.001 15.604 14.193 1.00 96.12 403 LYS A O 1
ATOM 3271 N N . SER A 1 404 ? -9.707 17.459 15.245 1.00 96.06 404 SER A N 1
ATOM 3272 C CA . SER A 1 404 ? -9.854 18.294 14.038 1.00 96.06 404 SER A CA 1
ATOM 3273 C C . SER A 1 404 ? -8.578 18.359 13.200 1.00 96.06 404 SER A C 1
ATOM 3275 O O . SER A 1 404 ? -8.623 18.237 11.975 1.00 96.06 404 SER A O 1
ATOM 3277 N N . GLU A 1 405 ? -7.424 18.482 13.856 1.00 93.75 405 GLU A N 1
ATOM 3278 C CA . GLU A 1 405 ? -6.126 18.558 13.180 1.00 93.75 405 GLU A CA 1
ATOM 3279 C C . GLU A 1 405 ? -5.800 17.268 12.409 1.00 93.75 405 GLU A C 1
ATOM 3281 O O . GLU A 1 405 ? -5.318 17.306 11.279 1.00 93.75 405 GLU A O 1
ATOM 3286 N N . ILE A 1 406 ? -6.150 16.111 12.971 1.00 95.00 406 ILE A N 1
ATOM 3287 C CA . ILE A 1 406 ? -5.948 14.804 12.337 1.00 95.00 406 ILE A CA 1
ATOM 3288 C C . ILE A 1 406 ? -6.813 14.670 11.078 1.00 95.00 406 ILE A C 1
ATOM 3290 O O . ILE A 1 406 ? -6.297 14.286 10.025 1.00 95.00 406 ILE A O 1
ATOM 3294 N N . LYS A 1 407 ? -8.089 15.078 11.141 1.00 96.31 407 LYS A N 1
ATOM 3295 C CA . LYS A 1 407 ? -8.959 15.170 9.955 1.00 96.31 407 LYS A CA 1
ATOM 3296 C C . LYS A 1 407 ? -8.343 16.083 8.895 1.00 96.31 407 LYS A C 1
ATOM 3298 O O . LYS A 1 407 ? -8.235 15.689 7.734 1.00 96.31 407 LYS A O 1
ATOM 3303 N N . ARG A 1 408 ? -7.924 17.292 9.286 1.00 95.12 408 ARG A N 1
ATOM 3304 C CA . ARG A 1 408 ? -7.341 18.289 8.375 1.00 95.12 408 ARG A CA 1
ATOM 3305 C C . ARG A 1 408 ? -6.150 17.714 7.608 1.00 95.12 408 ARG A C 1
ATOM 3307 O O . ARG A 1 408 ? -6.100 17.839 6.387 1.00 95.12 408 ARG A O 1
ATOM 3314 N N . LEU A 1 409 ? -5.229 17.044 8.302 1.00 91.94 409 LEU A N 1
ATOM 3315 C CA . LEU A 1 409 ? -4.039 16.441 7.697 1.00 91.94 409 LEU A CA 1
ATOM 3316 C C . LEU A 1 409 ? -4.377 15.305 6.718 1.00 91.94 409 LEU A C 1
ATOM 3318 O O . LEU A 1 409 ? -3.793 15.253 5.634 1.00 91.94 409 LEU A O 1
ATOM 3322 N N . MET A 1 410 ? -5.330 14.428 7.058 1.00 92.88 410 MET A N 1
ATOM 3323 C CA . MET A 1 410 ? -5.775 13.352 6.158 1.00 92.88 410 MET A CA 1
ATOM 3324 C C . MET A 1 410 ? -6.383 13.908 4.864 1.00 92.88 410 MET A C 1
ATOM 3326 O O . MET A 1 410 ? -6.024 13.471 3.769 1.00 92.88 410 MET A O 1
ATOM 3330 N N . LEU A 1 411 ? -7.277 14.896 4.984 1.00 93.25 411 LEU A N 1
ATOM 3331 C CA . LEU A 1 411 ? -7.961 15.505 3.840 1.00 93.25 411 LEU A CA 1
ATOM 3332 C C . LEU A 1 411 ? -7.015 16.328 2.962 1.00 93.25 411 LEU A C 1
ATOM 3334 O O . LEU A 1 411 ? -7.159 16.329 1.737 1.00 93.25 411 LEU A O 1
ATOM 3338 N N . LEU A 1 412 ? -6.039 17.007 3.572 1.00 89.81 412 LEU A N 1
ATOM 3339 C CA . LEU A 1 412 ? -5.013 17.750 2.848 1.00 89.81 412 LEU A CA 1
ATOM 3340 C C . LEU A 1 412 ? -4.193 16.814 1.954 1.00 89.81 412 LEU A C 1
ATOM 3342 O O . LEU A 1 412 ? -4.044 17.086 0.766 1.00 89.81 412 LEU A O 1
ATOM 3346 N N . GLN A 1 413 ? -3.722 15.687 2.492 1.00 86.88 413 GLN A N 1
ATOM 3347 C CA . GLN A 1 413 ? -2.923 14.729 1.724 1.00 86.88 413 GLN A CA 1
ATOM 3348 C C . GLN A 1 413 ? -3.706 14.062 0.591 1.00 86.88 413 GLN A C 1
ATOM 3350 O O . GLN A 1 413 ? -3.188 13.899 -0.514 1.00 86.88 413 GLN A O 1
ATOM 3355 N N . GLU A 1 414 ? -4.977 13.719 0.816 1.00 87.88 414 GLU A N 1
ATOM 3356 C CA . GLU A 1 414 ? -5.807 13.199 -0.272 1.00 87.88 414 GLU A CA 1
ATOM 3357 C C . GLU A 1 414 ? -6.035 14.246 -1.369 1.00 87.88 414 GLU A C 1
ATOM 3359 O O . GLU A 1 414 ? -5.979 13.923 -2.557 1.00 87.88 414 GLU A O 1
ATOM 3364 N N . SER A 1 415 ? -6.246 15.506 -0.977 1.00 86.31 415 SER A N 1
ATOM 3365 C CA . SER A 1 415 ? -6.456 16.608 -1.919 1.00 86.31 415 SER A CA 1
ATOM 3366 C C . SER A 1 415 ? -5.209 16.873 -2.760 1.00 86.31 415 SER A C 1
ATOM 3368 O O . SER A 1 415 ? -5.337 17.001 -3.973 1.00 86.31 415 SER A O 1
ATOM 3370 N N . ILE A 1 416 ? -4.013 16.848 -2.160 1.00 82.44 416 ILE A N 1
ATOM 3371 C CA . ILE A 1 416 ? -2.737 16.960 -2.885 1.00 82.44 416 ILE A CA 1
ATOM 3372 C C . ILE A 1 416 ? -2.629 15.875 -3.967 1.00 82.44 416 ILE A C 1
ATOM 3374 O O . ILE A 1 416 ? -2.278 16.164 -5.111 1.00 82.44 416 ILE A O 1
ATOM 3378 N N . ASN A 1 417 ? -2.970 14.628 -3.635 1.00 77.06 417 ASN A N 1
ATOM 3379 C CA . ASN A 1 417 ? -2.928 13.529 -4.600 1.00 77.06 417 ASN A CA 1
ATOM 3380 C C . ASN A 1 417 ? -3.950 13.681 -5.733 1.00 77.06 417 ASN A C 1
ATOM 3382 O O . ASN A 1 417 ? -3.640 13.344 -6.875 1.00 77.06 417 ASN A O 1
ATOM 3386 N N . LYS A 1 418 ? -5.157 14.183 -5.450 1.00 76.69 418 LYS A N 1
ATOM 3387 C CA . LYS A 1 418 ? -6.160 14.460 -6.491 1.00 76.69 418 LYS A CA 1
ATOM 3388 C C . LYS A 1 418 ? -5.720 15.624 -7.387 1.00 76.69 418 LYS A C 1
ATOM 3390 O O . LYS A 1 418 ? -5.682 15.480 -8.604 1.00 76.69 418 LYS A O 1
ATOM 3395 N N . GLU A 1 419 ? -5.274 16.729 -6.794 1.00 76.94 419 GLU A N 1
ATOM 3396 C CA . GLU A 1 419 ? -4.887 17.948 -7.509 1.00 76.94 419 GLU A CA 1
ATOM 3397 C C . GLU A 1 419 ? -3.704 17.736 -8.467 1.00 76.94 419 GLU A C 1
ATOM 3399 O O . GLU A 1 419 ? -3.710 18.261 -9.581 1.00 76.94 419 GLU A O 1
ATOM 3404 N N . ILE A 1 420 ? -2.715 16.928 -8.070 1.00 71.12 420 ILE A N 1
ATOM 3405 C CA . ILE A 1 420 ? -1.598 16.501 -8.933 1.00 71.12 420 ILE A CA 1
ATOM 3406 C C . ILE A 1 420 ? -2.100 15.881 -10.236 1.00 71.12 420 ILE A C 1
ATOM 3408 O O . ILE A 1 420 ? -1.593 16.196 -11.317 1.00 71.12 420 ILE A O 1
ATOM 3412 N N . ASN A 1 421 ? -3.111 15.021 -10.130 1.00 67.19 421 ASN A N 1
ATOM 3413 C CA . ASN A 1 421 ? -3.689 14.331 -11.270 1.00 67.19 421 ASN A CA 1
ATOM 3414 C C . ASN A 1 421 ? -4.585 15.280 -12.092 1.00 67.19 421 ASN A C 1
ATOM 3416 O O . ASN A 1 421 ? -4.498 15.293 -13.321 1.00 67.19 421 ASN A O 1
ATOM 3420 N N . ASP A 1 422 ? -5.358 16.149 -11.434 1.00 69.31 422 ASP A N 1
ATOM 3421 C CA . ASP A 1 422 ? -6.297 17.069 -12.089 1.00 69.31 422 ASP A CA 1
ATOM 3422 C C . ASP A 1 422 ? -5.606 18.216 -12.846 1.00 69.31 422 ASP A C 1
ATOM 3424 O O . ASP A 1 422 ? -5.950 18.501 -13.998 1.00 69.31 422 ASP A O 1
ATOM 3428 N N . LYS A 1 423 ? -4.599 18.871 -12.242 1.00 66.00 423 LYS A N 1
ATOM 3429 C CA . LYS A 1 423 ? -3.850 19.976 -12.875 1.00 66.00 423 LYS A CA 1
ATOM 3430 C C . LYS A 1 423 ? -3.193 19.545 -14.185 1.00 66.00 423 LYS A C 1
ATOM 3432 O O . LYS A 1 423 ? -3.083 20.342 -15.116 1.00 66.00 423 LYS A O 1
ATOM 3437 N N . LYS A 1 424 ? -2.760 18.287 -14.278 1.00 61.44 424 LYS A N 1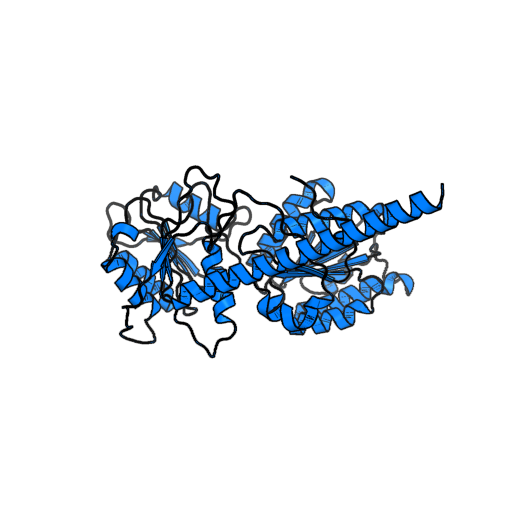
ATOM 3438 C CA . LYS A 1 424 ? -2.091 17.760 -15.472 1.00 61.44 424 LYS A CA 1
ATOM 3439 C C . LYS A 1 424 ? -3.057 17.151 -16.484 1.00 61.44 424 LYS A C 1
ATOM 3441 O O . LYS A 1 424 ? -2.751 17.250 -17.668 1.00 61.44 424 LYS A O 1
ATOM 3446 N N . ARG A 1 425 ? -4.229 16.648 -16.067 1.00 58.06 425 ARG A N 1
ATOM 3447 C CA . ARG A 1 425 ? -5.318 16.295 -16.998 1.00 58.06 425 ARG A CA 1
ATOM 3448 C C . ARG A 1 425 ? -5.742 17.512 -17.822 1.00 58.06 425 ARG A C 1
ATOM 3450 O O . ARG A 1 425 ? -5.745 17.458 -19.045 1.00 58.06 425 ARG A O 1
ATOM 3457 N N . LYS A 1 426 ? -5.948 18.653 -17.155 1.00 57.03 426 LYS A N 1
ATOM 3458 C CA . LYS A 1 426 ? -6.259 19.927 -17.826 1.00 57.03 426 LYS A CA 1
ATOM 3459 C C . LYS A 1 426 ? -5.132 20.382 -18.760 1.00 57.03 426 LYS A C 1
ATOM 3461 O O . LYS A 1 426 ? -5.400 20.828 -19.868 1.00 57.03 426 LYS A O 1
ATOM 3466 N N . ALA A 1 427 ? -3.869 20.226 -18.352 1.00 58.81 427 ALA A N 1
ATOM 3467 C CA . ALA A 1 427 ? -2.724 20.564 -19.202 1.00 58.81 427 ALA A CA 1
ATOM 3468 C C . ALA A 1 427 ? -2.589 19.645 -20.435 1.00 58.81 427 ALA A C 1
ATOM 3470 O O . ALA A 1 427 ? -2.210 20.124 -21.503 1.00 58.81 427 ALA A O 1
ATOM 3471 N N . SER A 1 428 ? -2.894 18.344 -20.319 1.00 55.19 428 SER A N 1
ATOM 3472 C CA . SER A 1 428 ? -2.866 17.431 -21.470 1.00 55.19 428 SER A CA 1
ATOM 3473 C C . SER A 1 428 ? -4.018 17.699 -22.436 1.00 55.19 428 SER A C 1
ATOM 3475 O O .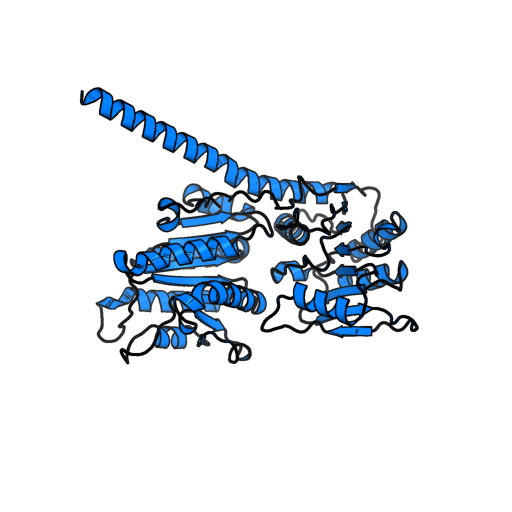 SER A 1 428 ? -3.770 17.785 -23.636 1.00 55.19 428 SER A O 1
ATOM 3477 N N . GLU A 1 429 ? -5.233 17.914 -21.921 1.00 57.06 429 GLU A N 1
ATOM 3478 C CA . GLU A 1 429 ? -6.423 18.278 -22.708 1.00 57.06 429 GLU A CA 1
ATOM 3479 C C . GLU A 1 429 ? -6.193 19.583 -23.499 1.00 57.06 429 GLU A C 1
ATOM 3481 O O . GLU A 1 429 ? -6.468 19.644 -24.698 1.00 57.06 429 GLU A O 1
ATOM 3486 N N . LEU A 1 430 ? -5.586 20.597 -22.866 1.00 54.56 430 LEU A N 1
ATOM 3487 C CA . LEU A 1 430 ? -5.185 21.845 -23.529 1.00 54.56 430 LEU A CA 1
ATOM 3488 C C . LEU A 1 430 ? -4.164 21.594 -24.651 1.00 54.56 430 LEU A C 1
ATOM 3490 O O . LEU A 1 430 ? -4.367 22.058 -25.772 1.00 54.56 430 LEU A O 1
ATOM 3494 N N . SER A 1 431 ? -3.121 20.792 -24.407 1.00 54.59 431 SER A N 1
ATOM 3495 C CA . SER A 1 431 ? -2.100 20.495 -25.426 1.00 54.59 431 SER A CA 1
ATOM 3496 C C . SER A 1 431 ? -2.631 19.690 -26.627 1.00 54.59 431 SER A C 1
ATOM 3498 O O . SER A 1 431 ? -2.223 19.922 -27.768 1.00 54.59 431 SER A O 1
ATOM 3500 N N . GLU A 1 432 ? -3.572 18.766 -26.406 1.00 54.91 432 GLU A N 1
ATOM 3501 C CA . GLU A 1 432 ? -4.216 17.987 -27.472 1.00 54.91 432 GLU A CA 1
ATOM 3502 C C . GLU A 1 432 ? -5.180 18.847 -28.297 1.00 54.91 432 GLU A C 1
ATOM 3504 O O . GLU A 1 432 ? -5.228 18.716 -29.526 1.00 54.91 432 GLU A O 1
ATOM 3509 N N . SER A 1 433 ? -5.877 19.788 -27.651 1.00 55.19 433 SER A N 1
ATOM 3510 C CA . SER A 1 433 ? -6.723 20.771 -28.332 1.00 55.19 433 SER A CA 1
ATOM 3511 C C . SER A 1 433 ? -5.900 21.704 -29.232 1.00 55.19 433 SER A C 1
ATOM 3513 O O . SER A 1 433 ? -6.230 21.871 -30.406 1.00 55.19 433 SER A O 1
ATOM 3515 N N . GLU A 1 434 ? -4.752 22.205 -28.764 1.00 49.09 434 GLU A N 1
ATOM 3516 C CA . GLU A 1 434 ? -3.858 23.062 -29.557 1.00 49.09 434 GLU A CA 1
ATOM 3517 C C . GLU A 1 434 ? -3.232 22.319 -30.744 1.00 49.09 434 GLU A C 1
ATOM 3519 O O . GLU A 1 434 ? -3.102 22.871 -31.839 1.00 49.09 434 GLU A O 1
ATOM 3524 N N . THR A 1 435 ? -2.873 21.048 -30.555 1.00 53.94 435 THR A N 1
ATOM 3525 C CA . THR A 1 435 ? -2.321 20.201 -31.624 1.00 53.94 435 THR A CA 1
ATOM 3526 C C . THR A 1 435 ? -3.379 19.888 -32.686 1.00 53.94 435 THR A C 1
ATOM 3528 O O . THR A 1 435 ? -3.085 19.897 -33.884 1.00 53.94 435 THR A O 1
ATOM 3531 N N . SER A 1 436 ? -4.628 19.679 -32.265 1.00 51.34 436 SER A N 1
ATOM 3532 C CA . SER A 1 436 ? -5.770 19.478 -33.164 1.00 51.34 436 SER A CA 1
ATOM 3533 C C . SER A 1 436 ? -6.094 20.749 -33.955 1.00 51.34 436 SER A C 1
ATOM 3535 O O . SER A 1 436 ? -6.276 20.687 -35.169 1.00 51.34 436 SER A O 1
ATOM 3537 N N . VAL A 1 437 ? -6.048 21.921 -33.312 1.00 51.25 437 VAL A N 1
ATOM 3538 C CA . VAL A 1 437 ? -6.210 23.227 -33.976 1.00 51.25 437 VAL A CA 1
ATOM 3539 C C . VAL A 1 437 ? -5.084 23.493 -34.983 1.00 51.25 437 VAL A C 1
ATOM 3541 O O . VAL A 1 437 ? -5.352 23.979 -36.081 1.00 51.25 437 VAL A O 1
ATOM 3544 N N . LYS A 1 438 ? -3.829 23.139 -34.670 1.00 48.88 438 LYS A N 1
ATOM 3545 C CA . LYS A 1 438 ? -2.705 23.259 -35.620 1.00 48.88 438 LYS A CA 1
ATOM 3546 C C . LYS A 1 438 ? -2.856 22.334 -36.833 1.00 48.88 438 LYS A C 1
ATOM 3548 O O . LYS A 1 438 ? -2.580 22.779 -37.942 1.00 48.88 438 LYS A O 1
ATOM 3553 N N . ARG A 1 439 ? -3.347 21.100 -36.648 1.00 47.81 439 ARG A N 1
ATOM 3554 C CA . ARG A 1 439 ? -3.660 20.165 -37.751 1.00 47.81 439 ARG A CA 1
ATOM 3555 C C . ARG A 1 439 ? -4.788 20.660 -38.653 1.00 47.81 439 ARG A C 1
AT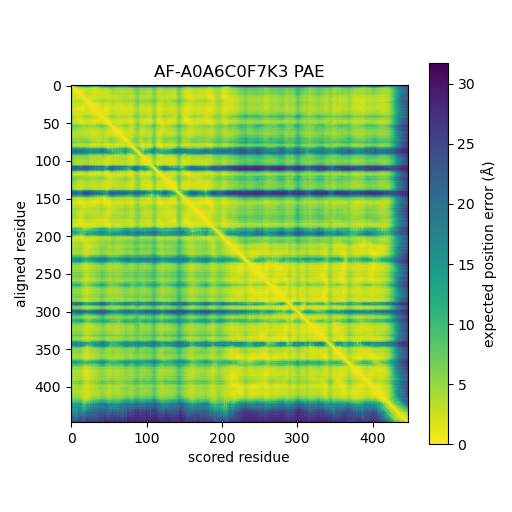OM 3557 O O . ARG A 1 439 ? -4.711 20.514 -39.867 1.00 47.81 439 ARG A O 1
ATOM 3564 N N . ILE A 1 440 ? -5.824 21.264 -38.076 1.00 50.41 440 ILE A N 1
ATOM 3565 C CA . ILE A 1 440 ? -6.919 21.855 -38.855 1.00 50.41 440 ILE A CA 1
ATOM 3566 C C . ILE A 1 440 ? -6.391 23.041 -39.674 1.00 50.41 440 ILE A C 1
ATOM 3568 O O . ILE A 1 440 ? -6.657 23.126 -40.868 1.00 50.41 440 ILE A O 1
ATOM 3572 N N . LYS A 1 441 ? -5.559 23.906 -39.079 1.00 44.06 441 LYS A N 1
ATOM 3573 C CA . LYS A 1 441 ? -4.940 25.032 -39.795 1.00 44.06 441 LYS A CA 1
ATOM 3574 C C . LYS A 1 441 ? -3.985 24.592 -40.910 1.00 44.06 441 LYS A C 1
ATOM 3576 O O . LYS A 1 441 ? -4.001 25.207 -41.967 1.00 44.06 441 LYS A O 1
ATOM 3581 N N . SER A 1 442 ? -3.195 23.530 -40.728 1.00 47.88 442 SER A N 1
ATOM 3582 C CA . SER A 1 442 ? -2.316 23.019 -41.796 1.00 47.88 442 SER A CA 1
ATOM 3583 C C . SER A 1 442 ? -3.088 22.415 -42.972 1.00 47.88 442 SER A C 1
ATOM 3585 O O . SER A 1 442 ? -2.634 22.503 -44.110 1.00 47.88 442 SER A O 1
ATOM 3587 N N . ASN A 1 443 ? -4.266 21.842 -42.713 1.00 45.16 443 ASN A N 1
ATOM 3588 C CA . ASN A 1 443 ? -5.125 21.272 -43.753 1.00 45.16 443 ASN A CA 1
ATOM 3589 C C . ASN A 1 443 ? -5.926 22.340 -44.515 1.00 45.16 443 ASN A C 1
ATOM 3591 O O . ASN A 1 443 ? -6.249 22.127 -45.671 1.00 45.16 443 ASN A O 1
ATOM 3595 N N . ILE A 1 444 ? -6.207 23.491 -43.894 1.00 52.00 444 ILE A N 1
ATOM 3596 C CA . ILE A 1 444 ? -6.868 24.633 -44.554 1.00 52.00 444 ILE A CA 1
ATOM 3597 C C . ILE A 1 444 ? -5.896 25.413 -45.455 1.00 52.00 444 ILE A C 1
ATOM 3599 O O . ILE A 1 444 ? -6.317 26.019 -46.426 1.00 52.00 444 ILE A O 1
ATOM 3603 N N . VAL A 1 445 ? -4.593 25.402 -45.154 1.00 49.31 445 VAL A N 1
ATOM 3604 C CA . VAL A 1 445 ? -3.564 26.101 -45.957 1.00 49.31 445 VAL A CA 1
ATOM 3605 C C . VAL A 1 445 ? -3.074 25.251 -47.148 1.00 49.31 445 VAL A C 1
ATOM 3607 O O . VAL A 1 445 ? -2.329 25.741 -47.990 1.00 49.31 445 VAL A O 1
ATOM 3610 N N . SER A 1 446 ? -3.478 23.979 -47.231 1.00 45.66 446 SER A N 1
ATOM 3611 C CA . SER A 1 446 ? -3.097 23.034 -48.300 1.00 45.66 446 SER A CA 1
ATOM 3612 C C . SER A 1 446 ? -4.226 22.703 -49.291 1.00 45.66 446 SER A C 1
ATOM 3614 O O . SER A 1 446 ? -4.025 21.883 -50.187 1.00 45.66 446 SER A O 1
ATOM 3616 N N . THR A 1 447 ? -5.376 23.364 -49.154 1.00 40.81 447 THR A N 1
ATOM 3617 C CA . THR A 1 447 ? -6.466 23.464 -50.142 1.00 40.81 447 THR A CA 1
ATOM 3618 C C . THR A 1 447 ? -6.545 24.889 -50.641 1.00 40.81 447 THR A C 1
ATOM 3620 O O . THR A 1 447 ? -6.741 25.070 -51.859 1.00 40.81 447 THR A O 1
#

Secondary structure (DSSP, 8-state):
------HHHHT-SEEEEE--TTS-HHHHHHHHHHHHHTTHHHH-EEEEEEEE-S-HHHHHHHHHHHHHHHHHHH-GGGEEEE-S-GGGTTSSSEEESSHHHHHHHHS-SSTT----SEEEEE--HHHHHHHHHHHHHHHGGGS-TT----EEEEEEEETTGGGSHHHHHHHHHHHHT-TTEEEEEEEES--TTTTTTTTTTPEEPPPPP-TTEE-HHHH-EEEE--S---S-TTTHHHHHHHHHHHH-GGGGSTT-EEE----SSHHHHHHHHHHHHHH-TT-EEEEEETTEEEEEEE-TT--SEEEEE-PPPSSS-HHHHHHHHHHHTT-TTS-EEEE-STTTTTT----BTTTBS-SEEEE-----TT-TTHHHHHHHHHTTS-EE-TTSTT--PPEEEE-HHHHHHHHHHHHHHHHHHHHHHHHHHHHHHHHHHHHHHHHHTT-

Radius of gyration: 24.25 Å; Cα contacts (8 Å, |Δi|>4): 762; chains: 1; bounding box: 56×49×81 Å

Foldseek 3Di:
DDDLCDPCQLQAQFEEAAFAFQLPSLVVVLVSVVVNCVCCVPQNHAAEEEAFAQDPLRQLVSLVVNCVSCCVPQNQAQEEEADCDPVCVPASYHYDDALVVLQVQQFDPDPPRRHHSYYTYYPDPRVLVSVLSVLVLVLCCPPDPGRPGRGQAYEYEYAQCLVCVVSCVVSCVSNVPRNRYRHYYYYHNFCPSVVPPCLVSYDYRFRDDQVLWAAPPPFAAEDADAVDDDPDPVQQLLSQLLVCCVVCVCCFAWQAEEEREADQDQVRLVSNVVSSCVSPVQEWEWEDRPVFTWIWGAQPPGSDIDTDTQDDDSPDASLVSVLVVCVVRVNNGGYYYYYYLCCLSSSGQNADLSSEAHQEYEDSDDDDVVPPCVLVSLLSSCSSRIYSGNPRPRYHHYYYYYHPVSSVSNVVSNVVSVCSNVVVVVVVVVVVVVVVVVVVVVVVVVD

Mean predicted aligned error: 7.85 Å